Protein AF-A0A8J3LI86-F1 (afdb_monomer_lite)

Structure (mmCIF, N/CA/C/O backbone):
data_AF-A0A8J3LI86-F1
#
_entry.id   AF-A0A8J3LI86-F1
#
loop_
_atom_site.group_PDB
_atom_site.id
_atom_site.type_symbol
_atom_site.label_atom_id
_atom_site.label_alt_id
_atom_site.label_comp_id
_atom_site.label_asym_id
_atom_site.label_entity_id
_atom_site.label_seq_id
_atom_site.pdbx_PDB_ins_code
_atom_site.Cartn_x
_atom_site.Cartn_y
_atom_site.Cartn_z
_atom_site.occupancy
_atom_site.B_iso_or_equiv
_atom_site.auth_seq_id
_atom_site.auth_comp_id
_atom_site.auth_asym_id
_atom_site.auth_atom_id
_atom_site.pdbx_PDB_model_num
ATOM 1 N N . MET A 1 1 ? -1.601 -24.441 86.438 1.00 45.72 1 MET A N 1
ATOM 2 C CA . MET A 1 1 ? -2.186 -23.804 85.237 1.00 45.72 1 MET A CA 1
ATOM 3 C C . MET A 1 1 ? -1.889 -22.306 85.094 1.00 45.72 1 MET A C 1
ATOM 5 O O . MET A 1 1 ? -2.045 -21.810 83.996 1.00 45.72 1 MET A O 1
ATOM 9 N N . SER A 1 2 ? -1.428 -21.570 86.120 1.00 52.09 2 SER A N 1
ATOM 10 C CA . SER A 1 2 ? -1.241 -20.104 85.996 1.00 52.09 2 SER A CA 1
ATOM 11 C C . SER A 1 2 ? -0.047 -19.640 85.140 1.00 52.09 2 SER A C 1
ATOM 13 O O . SER A 1 2 ? 0.064 -18.452 84.875 1.00 52.09 2 SER A O 1
ATOM 15 N N . GLN A 1 3 ? 0.864 -20.533 84.738 1.00 42.28 3 GLN A N 1
ATOM 16 C CA . GLN A 1 3 ? 2.110 -20.170 84.037 1.00 42.28 3 GLN A CA 1
ATOM 17 C C . GLN A 1 3 ? 1.970 -20.084 82.505 1.00 42.28 3 GLN A C 1
ATOM 19 O O . GLN A 1 3 ? 2.924 -19.710 81.836 1.00 42.28 3 GLN A O 1
ATOM 24 N N . SER A 1 4 ? 0.807 -20.430 81.943 1.00 47.16 4 SER A N 1
ATOM 25 C CA . SER A 1 4 ? 0.575 -20.464 80.489 1.00 47.16 4 SER A CA 1
ATOM 26 C C . SER A 1 4 ? -0.259 -19.297 79.945 1.00 47.16 4 SER A C 1
ATOM 28 O O . SER A 1 4 ? -0.288 -19.109 78.736 1.00 47.16 4 SER A O 1
ATOM 30 N N . GLU A 1 5 ? -0.927 -18.507 80.796 1.00 55.59 5 GLU A N 1
ATOM 31 C CA . GLU A 1 5 ? -1.628 -17.281 80.358 1.00 55.59 5 GLU A CA 1
ATOM 32 C C . GLU A 1 5 ? -0.686 -16.063 80.255 1.00 55.59 5 GLU A C 1
ATOM 34 O O . GLU A 1 5 ? -0.998 -15.126 79.528 1.00 55.59 5 GLU A O 1
ATOM 39 N N . ASP A 1 6 ? 0.468 -16.083 80.935 1.00 49.66 6 ASP A N 1
ATOM 40 C CA . ASP A 1 6 ? 1.421 -14.958 80.958 1.00 49.66 6 ASP A CA 1
ATOM 41 C C . ASP A 1 6 ? 2.333 -14.934 79.717 1.00 49.66 6 ASP A C 1
ATOM 43 O O . ASP A 1 6 ? 2.536 -13.883 79.117 1.00 49.66 6 ASP A O 1
ATOM 47 N N . VAL A 1 7 ? 2.800 -16.104 79.255 1.00 50.22 7 VAL A N 1
ATOM 48 C CA . VAL A 1 7 ? 3.614 -16.235 78.024 1.00 50.22 7 VAL A CA 1
ATOM 49 C C . VAL A 1 7 ? 2.865 -15.681 76.803 1.00 50.22 7 VAL A C 1
ATOM 51 O O . VAL A 1 7 ? 3.435 -14.966 75.988 1.00 50.22 7 VAL A O 1
ATOM 54 N N . LEU A 1 8 ? 1.551 -15.924 76.732 1.00 54.38 8 LEU A N 1
ATOM 55 C CA . LEU A 1 8 ? 0.683 -15.422 75.662 1.00 54.38 8 LEU A CA 1
ATOM 56 C C . LEU A 1 8 ? 0.404 -13.910 75.737 1.00 54.38 8 LEU A C 1
ATOM 58 O O . LEU A 1 8 ? -0.155 -13.363 74.789 1.00 54.38 8 LEU A O 1
ATOM 62 N N . ARG A 1 9 ? 0.749 -13.221 76.834 1.00 52.78 9 ARG A N 1
ATOM 63 C CA . ARG A 1 9 ? 0.617 -11.756 76.932 1.00 52.78 9 ARG A CA 1
ATOM 64 C C . ARG A 1 9 ? 1.828 -11.012 76.383 1.00 52.78 9 ARG A C 1
ATOM 66 O O . ARG A 1 9 ? 1.638 -9.933 75.832 1.00 52.78 9 ARG A O 1
ATOM 73 N N . ASP A 1 10 ? 3.024 -11.583 76.502 1.00 45.88 10 ASP A N 1
ATOM 74 C CA . ASP A 1 10 ? 4.259 -10.975 75.990 1.00 45.88 10 ASP A CA 1
ATOM 75 C C . ASP A 1 10 ? 4.340 -11.117 74.454 1.00 45.88 10 ASP A C 1
ATOM 77 O O . ASP A 1 10 ? 4.585 -10.140 73.743 1.00 45.88 10 ASP A O 1
ATOM 81 N N . ASP A 1 11 ? 3.975 -12.292 73.917 1.00 48.47 11 ASP A N 1
ATOM 82 C CA . ASP A 1 11 ? 3.911 -12.550 72.465 1.00 48.47 11 ASP A CA 1
ATOM 83 C C . ASP A 1 11 ? 2.941 -11.611 71.714 1.00 48.47 11 ASP A C 1
ATOM 85 O O . ASP A 1 11 ? 3.163 -11.298 70.546 1.00 48.47 11 ASP A O 1
ATOM 89 N N . LEU A 1 12 ? 1.885 -11.102 72.366 1.00 53.12 12 LEU A N 1
ATOM 90 C CA . LEU A 1 12 ? 0.925 -10.170 71.747 1.00 53.12 12 LEU A CA 1
ATOM 91 C C . LEU A 1 12 ? 1.505 -8.770 71.468 1.00 53.12 12 LEU A C 1
ATOM 93 O O . LEU A 1 12 ? 0.896 -8.001 70.719 1.00 53.12 12 LEU A O 1
ATOM 97 N N . ALA A 1 13 ? 2.659 -8.424 72.047 1.00 51.59 13 ALA A N 1
ATOM 98 C CA . ALA A 1 13 ? 3.382 -7.192 71.730 1.00 51.59 13 ALA A CA 1
ATOM 99 C C . ALA A 1 13 ? 4.311 -7.346 70.509 1.00 51.59 13 ALA A C 1
ATOM 101 O O . ALA A 1 13 ? 4.639 -6.351 69.852 1.00 51.59 13 ALA A O 1
ATOM 102 N N . ALA A 1 14 ? 4.713 -8.576 70.174 1.00 55.47 14 ALA A N 1
ATOM 103 C CA . ALA A 1 14 ? 5.479 -8.866 68.971 1.00 55.47 14 ALA A CA 1
ATOM 104 C C . ALA A 1 14 ? 4.559 -8.839 67.740 1.00 55.47 14 ALA A C 1
ATOM 106 O O . ALA A 1 14 ? 3.539 -9.525 67.676 1.00 55.47 14 ALA A O 1
ATOM 107 N N . ARG A 1 15 ? 4.922 -8.059 66.715 1.00 57.47 15 ARG A N 1
ATOM 108 C CA . ARG A 1 15 ? 4.259 -8.183 65.410 1.00 57.47 15 ARG A CA 1
ATOM 109 C C . ARG A 1 15 ? 4.688 -9.511 64.774 1.00 57.47 15 ARG A C 1
ATOM 111 O O . ARG A 1 15 ? 5.892 -9.719 64.641 1.00 57.47 15 ARG A O 1
ATOM 118 N N . PRO A 1 16 ? 3.756 -10.384 64.349 1.00 62.66 16 PRO A N 1
ATOM 119 C CA . PRO A 1 16 ? 4.115 -11.585 63.609 1.00 62.66 16 PRO A CA 1
ATOM 120 C C . PRO A 1 16 ? 4.575 -11.197 62.198 1.00 62.66 16 PRO A C 1
ATOM 122 O O . PRO A 1 16 ? 3.759 -10.912 61.320 1.00 62.66 16 PRO A O 1
ATOM 125 N N . ASP A 1 17 ? 5.890 -11.167 61.986 1.00 66.06 17 ASP A N 1
ATOM 126 C CA . ASP A 1 17 ? 6.479 -10.982 60.661 1.00 66.06 17 ASP A CA 1
ATOM 127 C C . ASP A 1 17 ? 6.410 -12.300 59.873 1.00 66.06 17 ASP A C 1
ATOM 129 O O . ASP A 1 17 ? 7.060 -13.292 60.202 1.00 66.06 17 ASP A O 1
ATOM 133 N N . PHE A 1 18 ? 5.593 -12.310 58.818 1.00 78.69 18 PHE A N 1
ATOM 134 C CA . PHE A 1 18 ? 5.437 -13.448 57.912 1.00 78.69 18 PHE A CA 1
ATOM 135 C C . PHE A 1 18 ? 6.485 -13.413 56.791 1.00 78.69 18 PHE A C 1
ATOM 137 O O . PHE A 1 18 ? 6.744 -12.359 56.205 1.00 78.69 18 PHE A O 1
ATOM 144 N N . GLU A 1 19 ? 7.039 -14.575 56.438 1.00 76.12 19 GLU A N 1
ATOM 145 C CA . GLU A 1 19 ? 7.969 -14.710 55.312 1.00 76.12 19 GLU A CA 1
ATOM 146 C C . GLU A 1 19 ? 7.271 -14.399 53.973 1.00 76.12 19 GLU A C 1
ATOM 148 O O . GLU A 1 19 ? 6.234 -14.977 53.636 1.00 76.12 19 GLU A O 1
ATOM 153 N N . VAL A 1 20 ? 7.841 -13.473 53.194 1.00 79.81 20 VAL A N 1
ATOM 154 C CA . VAL A 1 20 ? 7.263 -13.015 51.922 1.00 79.81 20 VAL A CA 1
ATOM 155 C C . VAL A 1 20 ? 7.871 -13.797 50.760 1.00 79.81 20 VAL A C 1
ATOM 157 O O . VAL A 1 20 ? 9.019 -13.580 50.378 1.00 79.81 20 VAL A O 1
ATOM 160 N N . THR A 1 21 ? 7.076 -14.685 50.166 1.00 84.50 21 THR A N 1
ATOM 161 C CA . THR A 1 21 ? 7.459 -15.484 48.992 1.00 84.50 21 THR A CA 1
ATOM 162 C C . THR A 1 21 ? 6.922 -14.880 47.688 1.00 84.50 21 THR A C 1
ATOM 164 O O . THR A 1 21 ? 6.055 -14.005 47.696 1.00 84.50 21 THR A O 1
ATOM 167 N N . LEU A 1 22 ? 7.418 -15.358 46.537 1.00 70.69 22 LEU A N 1
ATOM 168 C CA . LEU A 1 22 ? 7.120 -14.803 45.202 1.00 70.69 22 LEU A CA 1
ATOM 169 C C . LEU A 1 22 ? 5.621 -14.826 44.817 1.00 70.69 22 LEU A C 1
ATOM 171 O O . LEU A 1 22 ? 5.212 -14.138 43.883 1.00 70.69 22 LEU A O 1
ATOM 175 N N . ARG A 1 23 ? 4.794 -15.619 45.512 1.00 79.50 23 ARG A N 1
ATOM 176 C CA . ARG A 1 23 ? 3.336 -15.650 45.347 1.00 79.50 23 ARG A CA 1
ATOM 177 C C . ARG A 1 23 ? 2.669 -15.998 46.679 1.00 79.50 23 ARG A C 1
ATOM 179 O O . ARG A 1 23 ? 2.696 -17.151 47.096 1.00 79.50 23 ARG A O 1
ATOM 186 N N . GLY A 1 24 ? 2.039 -15.009 47.308 1.00 84.69 24 GLY A N 1
ATOM 187 C CA . GLY A 1 24 ? 1.348 -15.145 48.594 1.00 84.69 24 GLY A CA 1
ATOM 188 C C . GLY A 1 24 ? 0.060 -14.321 48.666 1.00 84.69 24 GLY A C 1
ATOM 189 O O . GLY A 1 24 ? -0.440 -13.840 47.648 1.00 84.69 24 GLY A O 1
ATOM 190 N N . TYR A 1 25 ? -0.479 -14.170 49.876 1.00 85.69 25 TYR A N 1
ATOM 191 C CA . TYR A 1 25 ? -1.665 -13.353 50.146 1.00 85.69 25 TYR A CA 1
ATOM 192 C C . TYR A 1 25 ? -1.344 -11.849 50.137 1.00 85.69 25 TYR A C 1
ATOM 194 O O . TYR A 1 25 ? -0.226 -11.440 50.445 1.00 85.69 25 TYR A O 1
ATOM 202 N N . ASP A 1 26 ? -2.340 -11.014 49.826 1.00 87.12 26 ASP A N 1
ATOM 203 C CA . ASP A 1 26 ? -2.218 -9.557 49.933 1.00 87.12 26 ASP A CA 1
ATOM 204 C C . ASP A 1 26 ? -2.018 -9.148 51.399 1.00 87.12 26 ASP A C 1
ATOM 206 O O . ASP A 1 26 ? -2.910 -9.313 52.238 1.00 87.12 26 ASP A O 1
ATOM 210 N N . LYS A 1 27 ? -0.849 -8.566 51.690 1.00 85.19 27 LYS A N 1
ATOM 211 C CA . LYS A 1 27 ? -0.471 -8.074 53.018 1.00 85.19 27 LYS A CA 1
ATOM 212 C C . LYS A 1 27 ? -1.543 -7.174 53.640 1.00 85.19 27 LYS A C 1
ATOM 214 O O . LYS A 1 27 ? -1.797 -7.299 54.832 1.00 85.19 27 LYS A O 1
ATOM 219 N N . ARG A 1 28 ? -2.221 -6.326 52.858 1.00 85.19 28 ARG A N 1
ATOM 220 C CA . ARG A 1 28 ? -3.250 -5.408 53.381 1.00 85.19 28 ARG A CA 1
ATOM 221 C C . ARG A 1 28 ? -4.508 -6.146 53.836 1.00 85.19 28 ARG A C 1
ATOM 223 O O . ARG A 1 28 ? -5.117 -5.753 54.827 1.00 85.19 28 ARG A O 1
ATOM 230 N N . GLN A 1 29 ? -4.877 -7.221 53.142 1.00 88.31 29 GLN A N 1
ATOM 231 C CA . GLN A 1 29 ? -6.007 -8.076 53.516 1.00 88.31 29 GLN A CA 1
ATOM 232 C C . GLN A 1 29 ? -5.667 -8.911 54.757 1.00 88.31 29 GLN A C 1
ATOM 234 O O . GLN A 1 29 ? -6.491 -9.027 55.661 1.00 88.31 29 GLN A O 1
ATOM 239 N N . VAL A 1 30 ? -4.432 -9.422 54.845 1.00 88.94 30 VAL A N 1
ATOM 240 C CA . VAL A 1 30 ? -3.928 -10.139 56.030 1.00 88.94 30 VAL A CA 1
ATOM 241 C C . VAL A 1 30 ? -3.879 -9.220 57.257 1.00 88.94 30 VAL A C 1
ATOM 243 O O . VAL A 1 30 ? -4.387 -9.593 58.310 1.00 88.94 30 VAL A O 1
ATOM 246 N N . GLU A 1 31 ? -3.357 -7.996 57.128 1.00 86.19 31 GLU A N 1
ATOM 247 C CA . GLU A 1 31 ? -3.336 -6.994 58.206 1.00 86.19 31 GLU A CA 1
ATOM 248 C C . GLU A 1 31 ? -4.752 -6.637 58.692 1.00 86.19 31 GLU A C 1
ATOM 250 O O . GLU A 1 31 ? -5.000 -6.605 59.898 1.00 86.19 31 GLU A O 1
ATOM 255 N N . GLN A 1 32 ? -5.706 -6.428 57.775 1.00 88.56 32 GLN A N 1
ATOM 256 C CA . GLN A 1 32 ? -7.110 -6.167 58.121 1.00 88.56 32 GLN A CA 1
ATOM 257 C C . GLN A 1 32 ? -7.786 -7.368 58.799 1.00 88.56 32 GLN A C 1
ATOM 259 O O . GLN A 1 32 ? -8.547 -7.189 59.752 1.00 88.56 32 GLN A O 1
ATOM 264 N N . TYR A 1 33 ? -7.497 -8.591 58.346 1.00 90.25 33 TYR A N 1
ATOM 265 C CA . TYR A 1 33 ? -8.030 -9.813 58.946 1.00 90.25 33 TYR A CA 1
ATOM 266 C C . TYR A 1 33 ? -7.478 -10.040 60.360 1.00 90.25 33 TYR A C 1
ATOM 268 O O . TYR A 1 33 ? -8.252 -10.271 61.287 1.00 90.25 33 TYR A O 1
ATOM 276 N N . ILE A 1 34 ? -6.165 -9.888 60.564 1.00 90.44 34 ILE A N 1
ATOM 277 C CA . ILE A 1 34 ? -5.533 -9.994 61.889 1.00 90.44 34 ILE A CA 1
ATOM 278 C C . ILE A 1 34 ? -6.070 -8.911 62.834 1.00 90.44 34 ILE A C 1
ATOM 280 O O . ILE A 1 34 ? -6.413 -9.216 63.974 1.00 90.44 34 ILE A O 1
ATOM 284 N N . ALA A 1 35 ? -6.228 -7.666 62.369 1.00 87.25 35 ALA A N 1
ATOM 285 C CA . ALA A 1 35 ? -6.823 -6.598 63.174 1.00 87.25 35 ALA A CA 1
ATOM 286 C C . ALA A 1 35 ? -8.262 -6.929 63.620 1.00 87.25 35 ALA A C 1
ATOM 288 O O . ALA A 1 35 ? -8.617 -6.687 64.775 1.00 87.25 35 ALA A O 1
ATOM 289 N N . ARG A 1 36 ? -9.071 -7.534 62.738 1.00 94.38 36 ARG A N 1
ATOM 290 C CA . ARG A 1 36 ? -10.422 -8.016 63.067 1.00 94.38 36 ARG A CA 1
ATOM 291 C C . ARG A 1 36 ? -10.394 -9.140 64.107 1.00 94.38 36 ARG A C 1
ATOM 293 O O . ARG A 1 36 ? -11.108 -9.042 65.101 1.00 94.38 36 ARG A O 1
ATOM 300 N N . ILE A 1 37 ? -9.568 -10.168 63.911 1.00 93.31 37 ILE A N 1
ATOM 301 C CA . ILE A 1 37 ? -9.458 -11.301 64.845 1.00 93.31 37 ILE A CA 1
ATOM 302 C C . ILE A 1 37 ? -8.956 -10.840 66.222 1.00 93.31 37 ILE A C 1
ATOM 304 O O . ILE A 1 37 ? -9.500 -11.257 67.241 1.00 93.31 37 ILE A O 1
ATOM 308 N N . ASN A 1 38 ? -7.994 -9.916 66.281 1.00 87.62 38 ASN A N 1
ATOM 309 C CA . ASN A 1 38 ? -7.507 -9.367 67.548 1.00 87.62 38 ASN A CA 1
ATOM 310 C C . ASN A 1 38 ? -8.590 -8.565 68.291 1.00 87.62 38 ASN A C 1
ATOM 312 O O . ASN A 1 38 ? -8.678 -8.646 69.519 1.00 87.62 38 ASN A O 1
ATOM 316 N N . ALA A 1 39 ? -9.452 -7.834 67.575 1.00 88.19 39 ALA A N 1
ATOM 317 C CA . ALA A 1 39 ? -10.614 -7.173 68.172 1.00 88.19 39 ALA A CA 1
ATOM 318 C C . ALA A 1 39 ? -11.650 -8.189 68.698 1.00 88.19 39 ALA A C 1
ATOM 320 O O . ALA A 1 39 ? -12.170 -8.015 69.798 1.00 88.19 39 ALA A O 1
ATOM 321 N N . GLU A 1 40 ? -11.893 -9.276 67.962 1.00 93.00 40 GLU A N 1
ATOM 322 C CA . GLU A 1 40 ? -12.821 -10.352 68.341 1.00 93.00 40 GLU A CA 1
ATOM 323 C C . GLU A 1 40 ? -12.340 -11.114 69.595 1.00 93.00 40 GLU A C 1
ATOM 325 O O . GLU A 1 40 ? -13.088 -11.278 70.563 1.00 93.00 40 GLU A O 1
ATOM 330 N N . VAL A 1 41 ? -11.052 -11.471 69.652 1.00 90.56 41 VAL A N 1
ATOM 331 C CA . VAL A 1 41 ? -10.400 -12.056 70.841 1.00 90.56 41 VAL A CA 1
ATOM 332 C C . VAL A 1 41 ? -10.439 -11.093 72.038 1.00 90.56 41 VAL A C 1
ATOM 334 O O . VAL A 1 41 ? -10.653 -11.523 73.177 1.00 90.56 41 VAL A O 1
ATOM 337 N N . SER A 1 42 ? -10.301 -9.786 71.802 1.00 89.06 42 SER A N 1
ATOM 338 C CA . SER A 1 42 ? -10.442 -8.757 72.844 1.00 89.06 42 SER A CA 1
ATOM 339 C C . SER A 1 42 ? -11.881 -8.646 73.373 1.00 89.06 42 SER A C 1
ATOM 341 O O . SER A 1 42 ? -12.074 -8.482 74.578 1.00 89.06 42 SER A O 1
ATOM 343 N N . SER A 1 43 ? -12.912 -8.794 72.527 1.00 92.88 43 SER A N 1
ATOM 344 C CA . SER A 1 43 ? -14.305 -8.841 73.004 1.00 92.88 43 SER A CA 1
ATOM 345 C C . SER A 1 43 ? -14.609 -10.117 73.791 1.00 92.88 43 SER A C 1
ATOM 347 O O . SER A 1 43 ? -15.164 -10.038 74.887 1.00 92.88 43 SER A O 1
ATOM 349 N N . LEU A 1 44 ? -14.174 -11.280 73.293 1.00 92.38 44 LEU A N 1
ATOM 350 C CA . LEU A 1 44 ? -14.422 -12.580 73.925 1.00 92.38 44 LEU A CA 1
ATOM 351 C C . LEU A 1 44 ? -13.701 -12.720 75.276 1.00 92.38 44 LEU A C 1
ATOM 353 O O . LEU A 1 44 ? -14.246 -13.297 76.218 1.00 92.38 44 LEU A O 1
ATOM 357 N N . SER A 1 45 ? -12.496 -12.158 75.413 1.00 89.19 45 SER A N 1
ATOM 358 C CA . SER A 1 45 ? -11.793 -12.113 76.703 1.00 89.19 45 SER A CA 1
ATOM 359 C C . SER A 1 45 ? -12.486 -11.186 77.708 1.00 89.19 45 SER A C 1
ATOM 361 O O . SER A 1 45 ? -12.687 -11.590 78.854 1.00 89.19 45 SER A O 1
ATOM 363 N N . ALA A 1 46 ? -12.964 -10.011 77.286 1.00 90.38 46 ALA A N 1
ATOM 364 C CA . ALA A 1 46 ? -13.763 -9.134 78.143 1.00 90.38 46 ALA A CA 1
ATOM 365 C C . ALA A 1 46 ? -15.109 -9.771 78.560 1.00 90.38 46 ALA A C 1
ATOM 367 O O . ALA A 1 46 ? -15.584 -9.554 79.675 1.00 90.38 46 ALA A O 1
ATOM 368 N N . GLU A 1 47 ? -15.727 -10.589 77.705 1.00 93.12 47 GLU A N 1
ATOM 369 C CA . GLU A 1 47 ? -16.925 -11.370 78.049 1.00 93.12 47 GLU A CA 1
ATOM 370 C C . GLU A 1 47 ? -16.625 -12.503 79.038 1.00 93.12 47 GLU A C 1
ATOM 372 O O . GLU A 1 47 ? -17.343 -12.642 80.034 1.00 93.12 47 GLU A O 1
ATOM 377 N N . ARG A 1 48 ? -15.521 -13.241 78.846 1.00 93.56 48 ARG A N 1
ATOM 378 C CA . ARG A 1 48 ? -15.003 -14.223 79.816 1.00 93.56 48 ARG A CA 1
ATOM 379 C C . ARG A 1 48 ? -14.791 -13.583 81.191 1.00 93.56 48 ARG A C 1
ATOM 381 O O . ARG A 1 48 ? -15.195 -14.165 82.196 1.00 93.56 48 ARG A O 1
ATOM 388 N N . GLU A 1 49 ? -14.193 -12.394 81.258 1.00 93.94 49 GLU A N 1
ATOM 389 C CA . GLU A 1 49 ? -13.969 -11.685 82.525 1.00 93.94 49 GLU A CA 1
ATOM 390 C C . GLU A 1 49 ? -15.283 -11.271 83.210 1.00 93.94 49 GLU A C 1
ATOM 392 O O . GLU A 1 49 ? -15.435 -11.499 84.414 1.00 93.94 49 GLU A O 1
ATOM 397 N N . ARG A 1 50 ? -16.274 -10.760 82.460 1.00 94.88 50 ARG A N 1
ATOM 398 C CA . ARG A 1 50 ? -17.618 -10.452 82.998 1.00 94.88 50 ARG A CA 1
ATOM 399 C C . ARG A 1 50 ? -18.312 -11.700 83.553 1.00 94.88 50 ARG A C 1
ATOM 401 O O . ARG A 1 50 ? -18.839 -11.656 84.665 1.00 94.88 50 ARG A O 1
ATOM 408 N N . ALA A 1 51 ? -18.279 -12.814 82.819 1.00 90.75 51 ALA A N 1
ATOM 409 C CA . ALA A 1 51 ? -18.874 -14.080 83.250 1.00 90.75 51 ALA A CA 1
ATOM 410 C C . ALA A 1 51 ? -18.189 -14.639 84.514 1.00 90.75 51 ALA A C 1
ATOM 412 O O . ALA A 1 51 ? -18.859 -15.064 85.456 1.00 90.75 51 ALA A O 1
ATOM 413 N N . LEU A 1 52 ? -16.854 -14.571 84.591 1.00 94.88 52 LEU A N 1
ATOM 414 C CA . LEU A 1 52 ? -16.102 -14.951 85.793 1.00 94.88 52 LEU A CA 1
ATOM 415 C C . LEU A 1 52 ? -16.408 -14.037 86.993 1.00 94.88 52 LEU A C 1
ATOM 417 O O . LEU A 1 52 ? -16.413 -14.517 88.127 1.00 94.88 52 LEU A O 1
ATOM 421 N N . GLY A 1 53 ? -16.704 -12.754 86.763 1.00 92.31 53 GLY A N 1
ATOM 422 C CA . GLY A 1 53 ? -17.236 -11.843 87.782 1.00 92.31 53 GLY A CA 1
ATOM 423 C C . GLY A 1 53 ? -18.583 -12.318 88.336 1.00 92.31 53 GLY A C 1
ATOM 424 O O . GLY A 1 53 ? -18.713 -12.533 89.539 1.00 92.31 53 GLY A O 1
ATOM 425 N N . GLN A 1 54 ? -19.553 -12.593 87.460 1.00 93.06 54 GLN A N 1
ATOM 426 C CA . GLN A 1 54 ? -20.886 -13.083 87.847 1.00 93.06 54 GLN A CA 1
ATOM 427 C C . GLN A 1 54 ? -20.827 -14.387 88.666 1.00 93.06 54 GLN A C 1
ATOM 429 O O . GLN A 1 54 ? -21.547 -14.535 89.655 1.00 93.06 54 GLN A O 1
ATOM 434 N N . VAL A 1 55 ? -19.936 -15.320 88.310 1.00 94.12 55 VAL A N 1
ATOM 435 C CA . VAL A 1 55 ? -19.727 -16.566 89.074 1.00 94.12 55 VAL A CA 1
ATOM 436 C C . VAL A 1 55 ? -19.189 -16.289 90.486 1.00 94.12 55 VAL A C 1
ATOM 438 O O . VAL A 1 55 ? -19.614 -16.949 91.440 1.00 94.12 55 VAL A O 1
ATOM 441 N N . ARG A 1 56 ? -18.299 -15.301 90.658 1.00 94.69 56 ARG A N 1
ATOM 442 C CA . ARG A 1 56 ? -17.790 -14.891 91.982 1.00 94.69 56 ARG A CA 1
ATOM 443 C C . ARG A 1 56 ? -18.904 -14.281 92.837 1.00 94.69 56 ARG A C 1
ATOM 445 O O . ARG A 1 56 ? -19.095 -14.731 93.965 1.00 94.69 56 ARG A O 1
ATOM 452 N N . ASP A 1 57 ? -19.696 -13.367 92.277 1.00 93.88 57 ASP A N 1
ATOM 453 C CA . ASP A 1 57 ? -20.833 -12.735 92.964 1.00 93.88 57 ASP A CA 1
ATOM 454 C C . ASP A 1 57 ? -21.864 -13.760 93.459 1.00 93.88 57 ASP A C 1
ATOM 456 O O . ASP A 1 57 ? -22.329 -13.690 94.600 1.00 93.88 57 ASP A O 1
ATOM 460 N N . LEU A 1 58 ? -22.222 -14.738 92.619 1.00 92.62 58 LEU A N 1
ATOM 461 C CA . LEU A 1 58 ? -23.134 -15.822 92.998 1.00 92.62 58 LEU A CA 1
ATOM 462 C C . LEU A 1 58 ? -22.533 -16.709 94.100 1.00 92.62 58 LEU A C 1
ATOM 464 O O . LEU A 1 58 ? -23.232 -17.079 95.045 1.00 92.62 58 LEU A O 1
ATOM 468 N N . THR A 1 59 ? -21.228 -16.989 94.028 1.00 93.44 59 THR A N 1
ATOM 469 C CA . THR A 1 59 ? -20.505 -17.756 95.055 1.00 93.44 59 THR A CA 1
ATOM 470 C C . THR A 1 59 ? -20.496 -17.033 96.407 1.00 93.44 59 THR A C 1
ATOM 472 O O . THR A 1 59 ? -20.617 -17.680 97.448 1.00 93.44 59 THR A O 1
ATOM 475 N N . GLU A 1 60 ? -20.391 -15.702 96.431 1.00 94.44 60 GLU A N 1
ATOM 476 C CA . GLU A 1 60 ? -20.517 -14.931 97.674 1.00 94.44 60 GLU A CA 1
ATOM 477 C C . GLU A 1 60 ? -21.938 -14.933 98.241 1.00 94.44 60 GLU A C 1
ATOM 479 O O . GLU A 1 60 ? -22.104 -15.091 99.451 1.00 94.44 60 GLU A O 1
ATOM 484 N N . ARG A 1 61 ? -22.967 -14.797 97.395 1.00 93.75 61 ARG A N 1
ATOM 485 C CA . ARG A 1 61 ? -24.373 -14.824 97.841 1.00 93.75 61 ARG A CA 1
ATOM 486 C C . ARG A 1 61 ? -24.719 -16.150 98.521 1.00 93.75 61 ARG A C 1
ATOM 488 O O . ARG A 1 61 ? -25.283 -16.132 99.612 1.00 93.75 61 ARG A O 1
ATOM 495 N N . LEU A 1 62 ? -24.296 -17.275 97.937 1.00 93.94 62 LEU A N 1
ATOM 496 C CA . LEU A 1 62 ? -24.483 -18.610 98.520 1.00 93.94 62 LEU A CA 1
ATOM 497 C C . LEU A 1 62 ? -23.780 -18.768 99.879 1.00 93.94 62 LEU A C 1
ATOM 499 O O . LEU A 1 62 ? -24.347 -19.364 100.793 1.00 93.94 62 LEU A O 1
ATOM 503 N N . LYS A 1 63 ? -22.571 -18.209 100.044 1.00 91.12 63 LYS A N 1
ATOM 504 C CA . LYS A 1 63 ? -21.859 -18.231 101.335 1.00 91.12 63 LYS A CA 1
ATOM 505 C C . LYS A 1 63 ? -22.621 -17.477 102.425 1.00 91.12 63 LYS A C 1
ATOM 507 O O . LYS A 1 63 ? -22.756 -18.008 103.520 1.00 91.12 63 LYS A O 1
ATOM 512 N N . ARG A 1 64 ? -23.143 -16.282 102.118 1.00 92.12 64 ARG A N 1
ATOM 513 C CA . ARG A 1 64 ? -23.910 -15.456 103.073 1.00 92.12 64 ARG A CA 1
ATOM 514 C C . ARG A 1 64 ? -25.179 -16.185 103.534 1.00 92.12 64 ARG A C 1
ATOM 516 O O . ARG A 1 64 ? -25.344 -16.407 104.726 1.00 92.12 64 ARG A O 1
ATOM 523 N N . GLN A 1 65 ? -25.970 -16.707 102.590 1.00 90.69 65 GLN A N 1
ATOM 524 C CA . GLN A 1 65 ? -27.176 -17.491 102.898 1.00 90.69 65 GLN A CA 1
ATOM 525 C C . GLN A 1 65 ? -26.901 -18.728 103.773 1.00 90.69 65 GLN A C 1
ATOM 527 O O . GLN A 1 65 ? -27.753 -19.126 104.565 1.00 90.69 65 GLN A O 1
ATOM 532 N N . HIS A 1 66 ? -25.726 -19.352 103.645 1.00 87.62 66 HIS A N 1
ATOM 533 C CA . HIS A 1 66 ? -25.350 -20.483 104.495 1.00 87.62 66 HIS A CA 1
ATOM 534 C C . HIS A 1 66 ? -25.053 -20.058 105.945 1.00 87.62 66 HIS A C 1
ATOM 536 O O . HIS A 1 66 ? -25.394 -20.795 106.869 1.00 87.62 66 HIS A O 1
ATOM 542 N N . THR A 1 67 ? -24.480 -18.867 106.154 1.00 88.38 67 THR A N 1
ATOM 543 C CA . THR A 1 67 ? -24.295 -18.274 107.489 1.00 88.38 67 THR A CA 1
ATOM 544 C C . THR A 1 67 ? -25.640 -17.936 108.136 1.00 88.38 67 THR A C 1
ATOM 546 O O . THR A 1 67 ? -25.892 -18.388 109.251 1.00 88.38 67 THR A O 1
ATOM 549 N N . ASP A 1 68 ? -26.533 -17.250 107.415 1.00 83.44 68 ASP A N 1
ATOM 550 C CA . ASP A 1 68 ? -27.854 -16.831 107.919 1.00 83.44 68 ASP A CA 1
ATOM 551 C C . ASP A 1 68 ? -28.684 -18.028 108.441 1.00 83.44 68 ASP A C 1
ATOM 553 O O . ASP A 1 68 ? -29.356 -17.960 109.473 1.00 83.44 68 ASP A O 1
ATOM 557 N N . LEU A 1 69 ? -28.608 -19.172 107.747 1.00 86.88 69 LEU A N 1
ATOM 558 C CA . LEU A 1 69 ? -29.283 -20.414 108.138 1.00 86.88 69 LEU A CA 1
ATOM 559 C C . LEU A 1 69 ? -28.678 -21.080 109.388 1.00 86.88 69 LEU A C 1
ATOM 561 O O . LEU A 1 69 ? -29.388 -21.813 110.080 1.00 86.88 69 LEU A O 1
ATOM 565 N N . SER A 1 70 ? -27.401 -20.832 109.690 1.00 82.25 70 SER A N 1
ATOM 566 C CA . SER A 1 70 ? -26.732 -21.360 110.886 1.00 82.25 70 SER A CA 1
ATOM 567 C C . SER A 1 70 ? -27.231 -20.665 112.155 1.00 82.25 70 SER A C 1
ATOM 569 O O . SER A 1 70 ? -27.567 -21.332 113.133 1.00 82.25 70 SER A O 1
ATOM 571 N N . GLU A 1 71 ? -27.356 -19.336 112.133 1.00 79.00 71 GLU A N 1
ATOM 572 C CA . GLU A 1 71 ? -27.814 -18.548 113.289 1.00 79.00 71 GLU A CA 1
ATOM 573 C C . GLU A 1 71 ? -29.258 -18.911 113.688 1.00 79.00 71 GLU A C 1
ATOM 575 O O . GLU A 1 71 ? -29.578 -19.089 114.868 1.00 79.00 71 GLU A O 1
ATOM 580 N N . LEU A 1 72 ? -30.127 -19.135 112.695 1.00 76.31 72 LEU A N 1
ATOM 581 C CA . LEU A 1 72 ? -31.504 -19.597 112.902 1.00 76.31 72 LEU A CA 1
ATOM 582 C C . LEU A 1 72 ? -31.596 -21.009 113.514 1.00 76.31 72 LEU A C 1
ATOM 584 O O . LEU A 1 72 ? -32.608 -21.339 114.142 1.00 76.31 72 LEU A O 1
ATOM 588 N N . ALA A 1 73 ? -30.567 -21.847 113.354 1.00 72.81 73 ALA A N 1
ATOM 589 C CA . ALA A 1 73 ? -30.523 -23.179 113.952 1.00 72.81 73 ALA A CA 1
ATOM 590 C C . ALA A 1 73 ? -30.170 -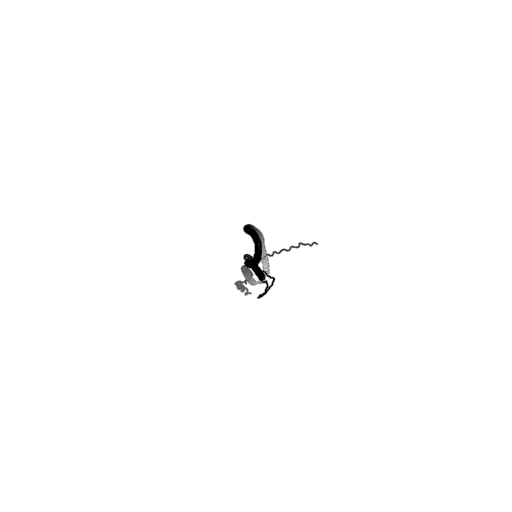23.133 115.449 1.00 72.81 73 ALA A C 1
ATOM 592 O O . ALA A 1 73 ? -30.767 -23.876 116.233 1.00 72.81 73 ALA A O 1
ATOM 593 N N . GLU A 1 74 ? -29.261 -22.245 115.866 1.00 68.38 74 GLU A N 1
ATOM 594 C CA . GLU A 1 74 ? -28.865 -22.095 117.275 1.00 68.38 74 GLU A CA 1
ATOM 595 C C . GLU A 1 74 ? -30.000 -21.530 118.141 1.00 68.38 74 GLU A C 1
ATOM 597 O O . GLU A 1 74 ? -30.285 -22.055 119.222 1.00 68.38 74 GLU A O 1
ATOM 602 N N . LEU A 1 75 ? -30.724 -20.522 117.636 1.00 65.81 75 LEU A N 1
ATOM 603 C CA . LEU A 1 75 ? -31.865 -19.912 118.334 1.00 65.81 75 LEU A CA 1
ATOM 604 C C . LEU A 1 75 ? -32.978 -20.920 118.679 1.00 65.81 75 LEU A C 1
ATOM 606 O O . LEU A 1 75 ? -33.726 -20.714 119.636 1.00 65.81 75 LEU A O 1
ATOM 610 N N . ARG A 1 76 ? -33.072 -22.035 117.943 1.00 61.03 76 ARG A N 1
ATOM 611 C CA . ARG A 1 76 ? -34.067 -23.096 118.163 1.00 61.03 76 ARG A CA 1
ATOM 612 C C . ARG A 1 76 ? -33.741 -24.053 119.316 1.00 61.03 76 ARG A C 1
ATOM 614 O O . ARG A 1 76 ? -34.623 -24.810 119.713 1.00 61.03 76 ARG A O 1
ATOM 621 N N . GLN A 1 77 ? -32.524 -24.041 119.867 1.00 63.00 77 GLN A N 1
ATOM 622 C CA . GLN A 1 77 ? -32.067 -25.051 120.841 1.00 63.00 77 GLN A CA 1
ATOM 623 C C . GLN A 1 77 ? -32.317 -24.695 122.323 1.00 63.00 77 GLN A C 1
ATOM 625 O O . GLN A 1 77 ? -31.789 -25.363 123.211 1.00 63.00 77 GLN A O 1
ATOM 630 N N . ARG A 1 78 ? -33.128 -23.669 122.629 1.00 38.31 78 ARG A N 1
ATOM 631 C CA . ARG A 1 78 ? -33.429 -23.231 124.011 1.00 38.31 78 ARG A CA 1
ATOM 632 C C . ARG A 1 78 ? -34.870 -23.547 124.459 1.00 38.31 78 ARG A C 1
ATOM 634 O O . ARG A 1 78 ? -35.739 -22.686 124.333 1.00 38.31 78 ARG A O 1
ATOM 641 N N . PRO A 1 79 ? -35.146 -24.735 125.031 1.00 44.75 79 PRO A N 1
ATOM 642 C CA . PRO A 1 79 ? -36.415 -25.019 125.698 1.00 44.75 79 PRO A CA 1
ATOM 643 C C . PRO A 1 79 ? -36.448 -24.439 127.124 1.00 44.75 79 PRO A C 1
ATOM 645 O O . PRO A 1 79 ? -35.499 -24.598 127.891 1.00 44.75 79 PRO A O 1
ATOM 648 N N . ALA A 1 80 ? -37.568 -23.822 127.508 1.00 38.44 80 ALA A N 1
ATOM 649 C CA . ALA A 1 80 ? -37.854 -23.436 128.892 1.00 38.44 80 ALA A CA 1
ATOM 650 C C . ALA A 1 80 ? -38.722 -24.504 129.583 1.00 38.44 80 ALA A C 1
ATOM 652 O O . ALA A 1 80 ? -39.627 -25.066 128.966 1.00 38.44 80 ALA A O 1
ATOM 653 N N . GLN A 1 81 ? -38.456 -24.782 130.861 1.00 37.66 81 GLN A N 1
ATOM 654 C CA . GLN A 1 81 ? -39.219 -25.738 131.672 1.00 37.66 81 GLN A CA 1
ATOM 655 C C . GLN A 1 81 ? -40.200 -25.002 132.597 1.00 37.66 81 GLN A C 1
ATOM 657 O O . GLN A 1 81 ? -39.907 -23.903 133.062 1.00 37.66 81 GLN A O 1
ATOM 662 N N . VAL A 1 82 ? -41.355 -25.616 132.871 1.00 34.00 82 VAL A N 1
ATOM 663 C CA . VAL A 1 82 ? -42.400 -25.080 133.760 1.00 34.00 82 VAL A CA 1
ATOM 664 C C . VAL A 1 82 ? -42.807 -26.163 134.758 1.00 34.00 82 VAL A C 1
ATOM 666 O O . VAL A 1 82 ? -43.119 -27.288 134.362 1.00 34.00 82 VAL A O 1
ATOM 669 N N . GLU A 1 83 ? -42.799 -25.833 136.048 1.00 31.14 83 GLU A N 1
ATOM 670 C CA . GLU A 1 83 ? -43.169 -26.759 137.123 1.00 31.14 83 GLU A CA 1
ATOM 671 C C . GLU A 1 83 ? -44.687 -27.007 137.189 1.00 31.14 83 GLU A C 1
ATOM 673 O O . GLU A 1 83 ? -45.500 -26.147 136.848 1.00 31.14 83 GLU A O 1
ATOM 678 N N . ARG A 1 84 ? -45.086 -28.189 137.678 1.00 32.53 84 ARG A N 1
ATOM 679 C CA . ARG A 1 84 ? -46.486 -28.531 137.977 1.00 32.53 84 ARG A CA 1
ATOM 680 C C . ARG A 1 84 ? -46.680 -28.687 139.484 1.00 32.53 84 ARG A C 1
ATOM 682 O O . ARG A 1 84 ? -46.033 -29.525 140.106 1.00 32.53 84 ARG A O 1
ATOM 689 N N . ALA A 1 85 ? -47.590 -27.898 140.052 1.00 32.19 85 ALA A N 1
ATOM 690 C CA . ALA A 1 85 ? -47.945 -27.950 141.469 1.00 32.19 85 ALA A CA 1
ATOM 691 C C . ALA A 1 85 ? -48.837 -29.161 141.823 1.00 32.19 85 ALA A C 1
ATOM 693 O O . ALA A 1 85 ? -49.396 -29.829 140.953 1.00 32.19 85 ALA A O 1
ATOM 694 N N . SER A 1 86 ? -48.950 -29.451 143.123 1.00 39.03 86 SER A N 1
ATOM 695 C CA . SER A 1 86 ? -49.557 -30.683 143.650 1.00 39.03 86 SER A CA 1
ATOM 696 C C . SER A 1 86 ? -51.093 -30.690 143.648 1.00 39.03 86 SER A C 1
ATOM 698 O O . SER A 1 86 ? -51.752 -29.673 143.861 1.00 39.03 86 SER A O 1
ATOM 700 N N . PHE A 1 87 ? -51.667 -31.881 143.469 1.00 43.38 87 PHE A N 1
ATOM 701 C CA . PHE A 1 87 ? -53.082 -32.113 143.187 1.00 43.38 87 PHE A CA 1
ATOM 702 C C . PHE A 1 87 ? -53.765 -32.948 144.286 1.00 43.38 87 PHE A C 1
ATOM 704 O O . PHE A 1 87 ? -53.787 -34.176 144.208 1.00 43.38 87 PHE A O 1
ATOM 711 N N . ARG A 1 88 ? -54.338 -32.311 145.324 1.00 48.38 88 ARG A N 1
ATOM 712 C CA . ARG A 1 88 ? -55.002 -33.049 146.432 1.00 48.38 88 ARG A CA 1
ATOM 713 C C . ARG A 1 88 ? -56.371 -32.534 146.901 1.00 48.38 88 ARG A C 1
ATOM 715 O O . ARG A 1 88 ? -56.967 -33.134 147.791 1.00 48.38 88 ARG A O 1
ATOM 722 N N . HIS A 1 89 ? -56.908 -31.491 146.269 1.00 49.75 89 HIS A N 1
ATOM 723 C CA . HIS A 1 89 ? -58.290 -31.015 146.472 1.00 49.75 89 HIS A CA 1
ATOM 724 C C . HIS A 1 89 ? -59.096 -30.981 145.154 1.00 49.75 89 HIS A C 1
ATOM 726 O O . HIS A 1 89 ? -60.068 -30.242 145.023 1.00 49.75 89 HIS A O 1
ATOM 732 N N . LEU A 1 90 ? -58.697 -31.816 144.184 1.00 52.88 90 LEU A N 1
ATOM 733 C CA . LEU A 1 90 ? -59.285 -31.963 142.842 1.00 52.88 90 LEU A CA 1
ATOM 734 C C . LEU A 1 90 ? -60.658 -32.682 142.826 1.00 52.88 90 LEU A C 1
ATOM 736 O O . LEU A 1 90 ? -60.872 -33.593 142.036 1.00 52.88 90 LEU A O 1
ATOM 740 N N . GLY A 1 91 ? -61.561 -32.328 143.741 1.00 60.16 91 GLY A N 1
ATOM 741 C CA . GLY A 1 91 ? -62.941 -32.829 143.769 1.00 60.16 91 GLY A CA 1
ATOM 742 C C . GLY A 1 91 ? -63.907 -31.803 143.158 1.00 60.16 91 GLY A C 1
ATOM 743 O O . GLY A 1 91 ? -63.713 -31.431 142.006 1.00 60.16 91 GLY A O 1
ATOM 744 N N . PRO A 1 92 ? -64.856 -31.233 143.930 1.00 64.69 92 PRO A N 1
ATOM 745 C CA . PRO A 1 92 ? -65.841 -30.270 143.410 1.00 64.69 92 PRO A CA 1
ATOM 746 C C . PRO A 1 92 ? -65.235 -29.028 142.740 1.00 64.69 92 PRO A C 1
ATOM 748 O O . PRO A 1 92 ? -65.842 -28.422 141.861 1.00 64.69 92 PRO A O 1
ATOM 751 N N . MET A 1 93 ? -64.022 -28.636 143.148 1.00 56.47 93 MET A N 1
ATOM 752 C CA . MET A 1 93 ? -63.300 -27.530 142.519 1.00 56.47 93 MET A CA 1
ATOM 753 C C . MET A 1 93 ? -62.770 -27.902 141.128 1.00 56.47 93 MET A C 1
ATOM 755 O O . MET A 1 93 ? -62.639 -27.020 140.291 1.00 56.47 93 MET A O 1
ATOM 759 N N . VAL A 1 94 ? -62.501 -29.186 140.855 1.00 68.38 94 VAL A N 1
ATOM 760 C CA . VAL A 1 94 ? -62.244 -29.663 139.491 1.00 68.38 94 VAL A CA 1
ATOM 761 C C . VAL A 1 94 ? -63.516 -29.697 138.677 1.00 68.38 94 VAL A C 1
ATOM 763 O O . VAL A 1 94 ? -63.456 -29.253 137.546 1.00 68.38 94 VAL A O 1
ATOM 766 N N . ASP A 1 95 ? -64.656 -30.106 139.229 1.00 67.44 95 ASP A N 1
ATOM 767 C CA . ASP A 1 95 ? -65.915 -30.073 138.474 1.00 67.44 95 ASP A CA 1
ATOM 768 C C . ASP A 1 95 ? -66.270 -28.631 138.053 1.00 67.44 95 ASP A C 1
ATOM 770 O O . ASP A 1 95 ? -66.600 -28.389 136.895 1.00 67.44 95 ASP A O 1
ATOM 774 N N . GLN A 1 96 ? -66.069 -27.639 138.933 1.00 73.06 96 GLN A N 1
ATOM 775 C CA . GLN A 1 96 ? -66.204 -26.218 138.571 1.00 73.06 96 GLN A CA 1
ATOM 776 C C . GLN A 1 96 ? -65.100 -25.697 137.638 1.00 73.06 96 GLN A C 1
ATOM 778 O O . GLN A 1 96 ? -65.389 -24.882 136.765 1.00 73.06 96 GLN A O 1
ATOM 783 N N . ILE A 1 97 ? -63.843 -26.132 137.792 1.00 76.69 97 ILE A N 1
ATOM 784 C CA . ILE A 1 97 ? -62.767 -25.771 136.853 1.00 76.69 97 ILE A CA 1
ATOM 785 C C . ILE A 1 97 ? -63.017 -26.407 135.482 1.00 76.69 97 ILE A C 1
ATOM 787 O O . ILE A 1 97 ? -62.706 -25.770 134.487 1.00 76.69 97 ILE A O 1
ATOM 791 N N . LEU A 1 98 ? -63.607 -27.602 135.409 1.00 78.75 98 LEU A N 1
ATOM 792 C CA . LEU A 1 98 ? -64.003 -28.268 134.172 1.00 78.75 98 LEU A CA 1
ATOM 793 C C . LEU A 1 98 ? -65.198 -27.564 133.536 1.00 78.75 98 LEU A C 1
ATOM 795 O O . LEU A 1 98 ? -65.101 -27.235 132.368 1.00 78.75 98 LEU A O 1
ATOM 799 N N . GLU A 1 99 ? -66.260 -27.235 134.275 1.00 80.81 99 GLU A N 1
ATOM 800 C CA . GLU A 1 99 ? -67.405 -26.490 133.724 1.00 80.81 99 GLU A CA 1
ATOM 801 C C . GLU A 1 99 ? -66.992 -25.083 133.239 1.00 80.81 99 GLU A C 1
ATOM 803 O O . GLU A 1 99 ? -67.439 -24.607 132.192 1.00 80.81 99 GLU A O 1
ATOM 808 N N . LEU A 1 100 ? -66.090 -24.411 133.969 1.00 84.38 100 LEU A N 1
ATOM 809 C CA . LEU A 1 100 ? -65.523 -23.128 133.554 1.00 84.38 100 LEU A CA 1
ATOM 810 C C . LEU A 1 100 ? -64.570 -23.288 132.360 1.00 84.38 100 LEU A C 1
ATOM 812 O O . LEU A 1 100 ? -64.620 -22.469 131.447 1.00 84.38 100 LEU A O 1
ATOM 816 N N . ALA A 1 101 ? -63.728 -24.325 132.340 1.00 83.75 101 ALA A N 1
ATOM 817 C CA . ALA A 1 101 ? -62.818 -24.617 131.234 1.00 83.75 101 ALA A CA 1
ATOM 818 C C . ALA A 1 101 ? -63.553 -25.122 129.988 1.00 83.75 101 ALA A C 1
ATOM 820 O O . ALA A 1 101 ? -63.076 -24.881 128.889 1.00 83.75 101 ALA A O 1
ATOM 821 N N . GLU A 1 102 ? -64.710 -25.764 130.130 1.00 84.06 102 GLU A N 1
ATOM 822 C CA . GLU A 1 102 ? -65.587 -26.190 129.040 1.00 84.06 102 GLU A CA 1
ATOM 823 C C . GLU A 1 102 ? -66.266 -24.967 128.423 1.00 84.06 102 GLU A C 1
ATOM 825 O O . GLU A 1 102 ? -66.143 -24.753 127.222 1.00 84.06 102 GLU A O 1
ATOM 830 N N . LYS A 1 103 ? -66.820 -24.059 129.239 1.00 85.75 103 LYS A N 1
ATOM 831 C CA . LYS A 1 103 ? -67.326 -22.753 128.770 1.00 85.75 103 LYS A CA 1
ATOM 832 C C . LYS A 1 103 ? -66.230 -21.869 128.168 1.00 85.75 103 LYS A C 1
ATOM 834 O O . LYS A 1 103 ? -66.470 -21.170 127.187 1.00 85.75 103 LYS A O 1
ATOM 839 N N . GLN A 1 104 ? -65.014 -21.898 128.716 1.00 88.19 104 GLN A N 1
ATOM 840 C CA . GLN A 1 104 ? -63.862 -21.205 128.131 1.00 88.19 104 GLN A CA 1
ATOM 841 C C . GLN A 1 104 ? -63.381 -21.885 126.846 1.00 88.19 104 GLN A C 1
ATOM 843 O O . GLN A 1 104 ? -63.033 -21.181 125.907 1.00 88.19 104 GLN A O 1
ATOM 848 N N . ALA A 1 105 ? -63.399 -23.215 126.748 1.00 85.75 105 ALA A N 1
ATOM 849 C CA . ALA A 1 105 ? -63.062 -23.947 125.530 1.00 85.75 105 ALA A CA 1
ATOM 850 C C . ALA A 1 105 ? -64.117 -23.736 124.437 1.00 85.75 105 ALA A C 1
ATOM 852 O O . ALA A 1 105 ? -63.752 -23.562 123.280 1.00 85.75 105 ALA A O 1
ATOM 853 N N . GLU A 1 106 ? -65.401 -23.671 124.781 1.00 88.06 106 GLU A N 1
ATOM 854 C CA . GLU A 1 106 ? -66.500 -23.339 123.870 1.00 88.06 106 GLU A CA 1
ATOM 855 C C . GLU A 1 106 ? -66.391 -21.881 123.388 1.00 88.06 106 GLU A C 1
ATOM 857 O O . GLU A 1 106 ? -66.475 -21.614 122.189 1.00 88.06 106 GLU A O 1
ATOM 862 N N . ALA A 1 107 ? -66.066 -20.938 124.280 1.00 88.25 107 ALA A N 1
ATOM 863 C CA . ALA A 1 107 ? -65.779 -19.552 123.907 1.00 88.25 107 ALA A CA 1
ATOM 864 C C . ALA A 1 107 ? -64.515 -19.421 123.031 1.00 88.25 107 ALA A C 1
ATOM 866 O O . ALA A 1 107 ? -64.535 -18.706 122.028 1.00 88.25 107 ALA A O 1
ATOM 867 N N . ILE A 1 108 ? -63.426 -20.126 123.363 1.00 87.00 108 ILE A N 1
ATOM 868 C CA . ILE A 1 108 ? -62.175 -20.136 122.589 1.00 87.00 108 ILE A CA 1
ATOM 869 C C . ILE A 1 108 ? -62.402 -20.773 121.220 1.00 87.00 108 ILE A C 1
ATOM 871 O O . ILE A 1 108 ? -62.008 -20.183 120.219 1.00 87.00 108 ILE A O 1
ATOM 875 N N . THR A 1 109 ? -63.047 -21.938 121.140 1.00 92.00 109 THR A N 1
ATOM 876 C CA . THR A 1 109 ? -63.327 -22.613 119.862 1.00 92.00 109 THR A CA 1
ATOM 877 C C . THR A 1 109 ? -64.290 -21.807 119.001 1.00 92.00 109 THR A C 1
ATOM 879 O O . THR A 1 109 ? -64.032 -21.678 117.810 1.00 92.00 109 THR A O 1
ATOM 882 N N . THR A 1 110 ? -65.312 -21.166 119.579 1.00 91.12 110 THR A N 1
ATOM 883 C CA . THR A 1 110 ? -66.205 -20.248 118.849 1.00 91.12 110 THR A CA 1
ATOM 884 C C . THR A 1 110 ? -65.449 -19.026 118.321 1.00 91.12 110 THR A C 1
ATOM 886 O O . THR A 1 110 ? -65.544 -18.710 117.136 1.00 91.12 110 THR A O 1
ATOM 889 N N . THR A 1 111 ? -64.640 -18.368 119.158 1.00 91.06 111 THR A N 1
ATOM 890 C CA . THR A 1 111 ? -63.857 -17.183 118.757 1.00 91.06 111 THR A CA 1
ATOM 891 C C . THR A 1 111 ? -62.800 -17.544 117.711 1.00 91.06 111 THR A C 1
ATOM 893 O O . THR A 1 111 ? -62.647 -16.846 116.712 1.00 91.06 111 THR A O 1
ATOM 896 N N . THR A 1 112 ? -62.117 -18.678 117.880 1.00 92.00 112 THR A N 1
ATOM 897 C CA . THR A 1 112 ? -61.120 -19.182 116.924 1.00 92.00 112 THR A CA 1
ATOM 898 C C . THR A 1 112 ? -61.789 -19.639 115.627 1.00 92.00 112 THR A C 1
ATOM 900 O O . THR A 1 112 ? -61.233 -19.425 114.559 1.00 92.00 112 THR A O 1
ATOM 903 N N . ALA A 1 113 ? -62.999 -20.208 115.667 1.00 91.69 113 ALA A N 1
ATOM 904 C CA . ALA A 1 113 ? -63.770 -20.529 114.466 1.00 91.69 113 ALA A CA 1
ATOM 905 C C . ALA A 1 113 ? -64.185 -19.264 113.700 1.00 91.69 113 ALA A C 1
ATOM 907 O O . ALA A 1 113 ? -64.064 -19.238 112.478 1.00 91.69 113 ALA A O 1
ATOM 908 N N . GLN A 1 114 ? -64.592 -18.200 114.400 1.00 91.88 114 GLN A N 1
ATOM 909 C CA . GLN A 1 114 ? -64.878 -16.892 113.797 1.00 91.88 114 GLN A CA 1
ATOM 910 C C . GLN A 1 114 ? -63.617 -16.248 113.196 1.00 91.88 114 GLN A C 1
ATOM 912 O O . GLN A 1 114 ? -63.662 -15.767 112.069 1.00 91.88 114 GLN A O 1
ATOM 917 N N . GLN A 1 115 ? -62.475 -16.301 113.890 1.00 92.62 115 GLN A N 1
ATOM 918 C CA . GLN A 1 115 ? -61.184 -15.822 113.373 1.00 92.62 115 GLN A CA 1
ATOM 919 C C . GLN A 1 115 ? -60.698 -16.648 112.171 1.00 92.62 115 GLN A C 1
ATOM 921 O O . GLN A 1 115 ? -60.229 -16.086 111.187 1.00 92.62 115 GLN A O 1
ATOM 926 N N . MET A 1 116 ? -60.858 -17.975 112.202 1.00 92.56 116 MET A N 1
ATOM 927 C CA . MET A 1 116 ? -60.555 -18.850 111.064 1.00 92.56 116 MET A CA 1
ATOM 928 C C . MET A 1 116 ? -61.505 -18.636 109.883 1.00 92.56 116 MET A C 1
ATOM 930 O O . MET A 1 116 ? -61.083 -18.860 108.754 1.00 92.56 116 MET A O 1
ATOM 934 N N . ALA A 1 117 ? -62.760 -18.241 110.112 1.00 92.88 117 ALA A N 1
ATOM 935 C CA . ALA A 1 117 ? -63.669 -17.830 109.044 1.00 92.88 117 ALA A CA 1
ATOM 936 C C . ALA A 1 117 ? -63.205 -16.496 108.441 1.00 92.88 117 ALA A C 1
ATOM 938 O O . ALA A 1 117 ? -62.892 -16.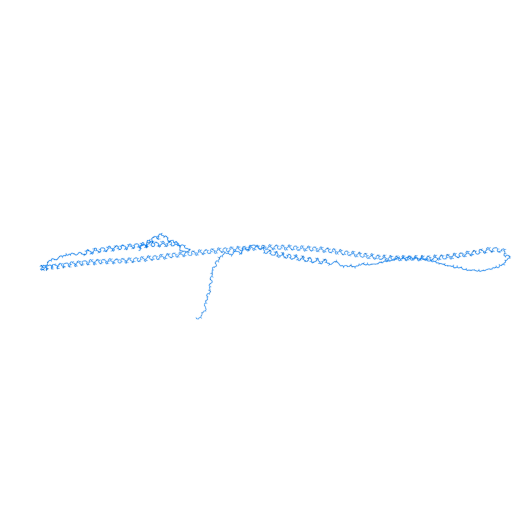456 107.260 1.00 92.88 117 ALA A O 1
ATOM 939 N N . HIS A 1 118 ? -63.001 -15.465 109.267 1.00 93.81 118 HIS A N 1
ATOM 940 C CA . HIS A 1 118 ? -62.515 -14.152 108.829 1.00 93.81 118 HIS A CA 1
ATOM 941 C C . HIS A 1 118 ? -61.213 -14.247 108.016 1.00 93.81 118 HIS A C 1
ATOM 943 O O . HIS A 1 118 ? -61.131 -13.713 106.916 1.00 93.81 118 HIS A O 1
ATOM 949 N N . HIS A 1 119 ? -60.215 -14.994 108.499 1.00 93.12 119 HIS A N 1
ATOM 950 C CA . HIS A 1 119 ? -58.954 -15.180 107.776 1.00 93.12 119 HIS A CA 1
ATOM 951 C C . HIS A 1 119 ? -59.082 -16.042 106.510 1.00 93.12 119 HIS A C 1
ATOM 953 O O . HIS A 1 119 ? -58.250 -15.909 105.612 1.00 93.12 119 HIS A O 1
ATOM 959 N N . LYS A 1 120 ? -60.104 -16.904 106.396 1.00 95.19 120 LYS A N 1
ATOM 960 C CA . LYS A 1 120 ? -60.438 -17.567 105.125 1.00 95.19 120 LYS A CA 1
ATOM 961 C C . LYS A 1 120 ? -61.087 -16.585 104.164 1.00 95.19 120 LYS A C 1
ATOM 963 O O . LYS A 1 120 ? -60.609 -16.489 103.045 1.00 95.19 120 LYS A O 1
ATOM 968 N N . ASP A 1 121 ? -62.076 -15.814 104.605 1.00 94.81 121 ASP A N 1
ATOM 969 C CA . ASP A 1 121 ? -62.754 -14.807 103.783 1.00 94.81 121 ASP A CA 1
ATOM 970 C C . ASP A 1 121 ? -61.749 -13.759 103.254 1.00 94.81 121 ASP A C 1
ATOM 972 O O . ASP A 1 121 ? -61.758 -13.412 102.072 1.00 94.81 121 ASP A O 1
ATOM 976 N N . GLU A 1 122 ? -60.809 -13.313 104.098 1.00 95.06 122 GLU A N 1
ATOM 977 C CA . GLU A 1 122 ? -59.684 -12.451 103.711 1.00 95.06 122 GLU A CA 1
ATOM 978 C C . GLU A 1 122 ? -58.750 -13.125 102.696 1.00 95.06 122 GLU A C 1
ATOM 980 O O . GLU A 1 122 ? -58.408 -12.518 101.679 1.00 95.06 122 GLU A O 1
ATOM 985 N N . ALA A 1 123 ? -58.337 -14.374 102.937 1.00 94.31 123 ALA A N 1
ATOM 986 C CA . ALA A 1 123 ? -57.443 -15.100 102.038 1.00 94.31 123 ALA A CA 1
ATOM 987 C C . ALA A 1 123 ? -58.107 -15.426 100.690 1.00 94.31 123 ALA A C 1
ATOM 989 O O . ALA A 1 123 ? -57.473 -15.285 99.647 1.00 94.31 123 ALA A O 1
ATOM 990 N N . GLU A 1 124 ? -59.382 -15.814 100.686 1.00 95.44 124 GLU A N 1
ATOM 991 C CA . GLU A 1 124 ? -60.178 -16.063 99.484 1.00 95.44 124 GLU A CA 1
ATOM 992 C C . GLU A 1 124 ? -60.389 -14.773 98.690 1.00 95.44 124 GLU A C 1
ATOM 994 O O . GLU A 1 124 ? -60.218 -14.786 97.469 1.00 95.44 124 GLU A O 1
ATOM 999 N N . LYS A 1 125 ? -60.632 -13.638 99.360 1.00 96.44 125 LYS A N 1
ATOM 1000 C CA . LYS A 1 125 ? -60.672 -12.323 98.710 1.00 96.44 125 LYS A CA 1
ATOM 1001 C C . LYS A 1 125 ? -59.322 -11.948 98.090 1.00 96.44 125 LYS A C 1
ATOM 1003 O O . LYS A 1 125 ? -59.282 -11.559 96.926 1.00 96.44 125 LYS A O 1
ATOM 1008 N N . ILE A 1 126 ? -58.214 -12.097 98.820 1.00 96.44 126 ILE A N 1
ATOM 1009 C CA . ILE A 1 126 ? -56.865 -11.809 98.301 1.00 96.44 126 ILE A CA 1
ATOM 1010 C C . ILE A 1 126 ? -56.531 -12.726 97.114 1.00 96.44 126 ILE A C 1
ATOM 1012 O O . ILE A 1 126 ? -55.971 -12.262 96.122 1.00 96.44 126 ILE A O 1
ATOM 1016 N N . LEU A 1 127 ? -56.915 -14.006 97.165 1.00 96.44 127 LEU A N 1
ATOM 1017 C CA . LEU A 1 127 ? -56.759 -14.950 96.055 1.00 96.44 127 LEU A CA 1
ATOM 1018 C C . LEU A 1 127 ? -57.646 -14.598 94.852 1.00 96.44 127 LEU A C 1
ATOM 1020 O O . LEU A 1 127 ? -57.206 -14.778 93.718 1.00 96.44 127 LEU A O 1
ATOM 1024 N N . ALA A 1 128 ? -58.861 -14.090 95.069 1.00 95.94 128 ALA A N 1
ATOM 1025 C CA . ALA A 1 128 ? -59.732 -13.603 94.002 1.00 95.94 128 ALA A CA 1
ATOM 1026 C C . ALA A 1 128 ? -59.136 -12.360 93.324 1.00 95.94 128 ALA A C 1
ATOM 1028 O O . ALA A 1 128 ? -58.940 -12.375 92.111 1.00 95.94 128 ALA A O 1
ATOM 1029 N N . GLU A 1 129 ? -58.739 -11.342 94.095 1.00 96.25 129 GLU A N 1
ATOM 1030 C CA . GLU A 1 129 ? -58.084 -10.141 93.560 1.00 96.25 129 GLU A CA 1
ATOM 1031 C C . GLU A 1 129 ? -56.752 -10.468 92.853 1.00 96.25 129 GLU A C 1
ATOM 1033 O O . GLU A 1 129 ? -56.409 -9.854 91.844 1.00 96.25 129 GLU A O 1
ATOM 1038 N N . ALA A 1 130 ? -55.976 -11.433 93.361 1.00 95.56 130 ALA A N 1
ATOM 1039 C CA . ALA A 1 130 ? -54.725 -11.866 92.736 1.00 95.56 130 ALA A CA 1
ATOM 1040 C C . ALA A 1 130 ? -54.954 -12.618 91.414 1.00 95.56 130 ALA A C 1
ATOM 1042 O O . ALA A 1 130 ? -54.169 -12.449 90.482 1.00 95.56 130 ALA A O 1
ATOM 1043 N N . ARG A 1 131 ? -56.027 -13.416 91.312 1.00 96.44 131 ARG A N 1
ATOM 1044 C CA . ARG A 1 131 ? -56.446 -14.057 90.053 1.00 96.44 131 ARG A CA 1
ATOM 1045 C C . ARG A 1 131 ? -56.923 -13.021 89.043 1.00 96.44 131 ARG A C 1
ATOM 1047 O O . ARG A 1 131 ? -56.424 -13.019 87.928 1.00 96.44 131 ARG A O 1
ATOM 1054 N N . GLU A 1 132 ? -57.792 -12.099 89.455 1.00 96.69 132 GLU A N 1
ATOM 1055 C CA . GLU A 1 132 ? -58.301 -11.035 88.585 1.00 96.69 132 GLU A CA 1
ATOM 1056 C C . GLU A 1 132 ? -57.154 -10.196 88.000 1.00 96.69 132 GLU A C 1
ATOM 1058 O O . GLU A 1 132 ? -57.080 -10.021 86.787 1.00 96.69 132 GLU A O 1
ATOM 1063 N N . ARG A 1 133 ? -56.190 -9.775 88.833 1.00 96.19 133 ARG A N 1
ATOM 1064 C CA . ARG A 1 133 ? -54.978 -9.068 88.378 1.00 96.19 133 ARG A CA 1
ATOM 1065 C C . ARG A 1 133 ? -54.107 -9.920 87.449 1.00 96.19 133 ARG A C 1
ATOM 1067 O O . ARG A 1 133 ? -53.541 -9.388 86.499 1.00 96.19 133 ARG A O 1
ATOM 1074 N N . ALA A 1 134 ? -53.977 -11.223 87.702 1.00 96.25 134 ALA A N 1
ATOM 1075 C CA . ALA A 1 134 ? -53.200 -12.118 86.842 1.00 96.25 134 ALA A CA 1
ATOM 1076 C C . ALA A 1 134 ? -53.859 -12.327 85.468 1.00 96.25 134 ALA A C 1
ATOM 1078 O O . ALA A 1 134 ? -53.155 -12.381 84.462 1.00 96.25 134 ALA A O 1
ATOM 1079 N N . ASP A 1 135 ? -55.189 -12.410 85.412 1.00 96.62 135 ASP A N 1
ATOM 1080 C CA . ASP A 1 135 ? -55.943 -12.565 84.166 1.00 96.62 135 ASP A CA 1
ATOM 1081 C C . ASP A 1 135 ? -56.046 -11.238 83.389 1.00 96.62 135 ASP A C 1
ATOM 1083 O O . ASP A 1 135 ? -55.893 -11.235 82.168 1.00 96.62 135 ASP A O 1
ATOM 1087 N N . GLN A 1 136 ? -56.155 -10.096 84.081 1.00 96.69 136 GLN A N 1
ATOM 1088 C CA . GLN A 1 136 ? -55.956 -8.766 83.488 1.00 96.69 136 GLN A CA 1
ATOM 1089 C C . GLN A 1 136 ? -54.574 -8.674 82.820 1.00 96.69 136 GLN A C 1
ATOM 1091 O O . GLN A 1 136 ? -54.499 -8.473 81.609 1.00 96.69 136 GLN A O 1
ATOM 1096 N N . LEU A 1 137 ? -53.490 -8.936 83.562 1.00 96.69 137 LEU A N 1
ATOM 1097 C CA . LEU A 1 137 ? -52.119 -8.898 83.034 1.00 96.69 137 LEU A CA 1
ATOM 1098 C C . LEU A 1 137 ? -51.889 -9.880 81.871 1.00 96.69 137 LEU A C 1
ATOM 1100 O O . LEU A 1 137 ? -51.139 -9.555 80.952 1.00 96.69 137 LEU A O 1
ATOM 1104 N N . ARG A 1 138 ? -52.543 -11.053 81.868 1.00 96.81 138 ARG A N 1
ATOM 1105 C CA . ARG A 1 138 ? -52.543 -11.970 80.713 1.00 96.81 138 ARG A CA 1
ATOM 1106 C C . ARG A 1 138 ? -53.143 -11.298 79.487 1.00 96.81 138 ARG A C 1
ATOM 1108 O O . ARG A 1 138 ? -52.420 -11.131 78.509 1.00 96.81 138 ARG A O 1
ATOM 1115 N N . THR A 1 139 ? -54.391 -10.837 79.564 1.00 97.19 139 THR A N 1
ATOM 1116 C CA . THR A 1 139 ? -55.073 -10.206 78.417 1.00 97.19 139 THR A CA 1
ATOM 1117 C C . THR A 1 139 ? -54.372 -8.933 77.930 1.00 97.19 139 THR A C 1
ATOM 1119 O O . THR A 1 139 ? -54.303 -8.690 76.726 1.00 97.19 139 THR A O 1
ATOM 1122 N N . GLU A 1 140 ? -53.770 -8.148 78.830 1.00 97.06 140 GLU A N 1
ATOM 1123 C CA . GLU A 1 140 ? -52.927 -7.004 78.466 1.00 97.06 140 GLU A CA 1
ATOM 1124 C C . GLU A 1 140 ? -51.648 -7.439 77.738 1.00 97.06 140 GLU A C 1
ATOM 1126 O O . GLU A 1 140 ? -51.278 -6.817 76.739 1.00 97.06 140 GLU A O 1
ATOM 1131 N N . SER A 1 141 ? -50.991 -8.514 78.192 1.00 95.56 141 SER A N 1
ATOM 1132 C CA . SER A 1 141 ? -49.788 -9.059 77.550 1.00 95.56 141 SER A CA 1
ATOM 1133 C C . SER A 1 141 ? -50.080 -9.701 76.190 1.00 95.56 141 SER A C 1
ATOM 1135 O O . SER A 1 141 ? -49.334 -9.475 75.242 1.00 95.56 141 SER A O 1
ATOM 1137 N N . GLU A 1 142 ? -51.199 -10.414 76.054 1.00 97.12 142 GLU A N 1
ATOM 1138 C CA . GLU A 1 142 ? -51.673 -11.008 74.801 1.00 97.12 142 GLU A CA 1
ATOM 1139 C C . GLU A 1 142 ? -51.996 -9.901 73.788 1.00 97.12 142 GLU A C 1
ATOM 1141 O O . GLU A 1 142 ? -51.442 -9.884 72.689 1.00 97.12 142 GLU A O 1
ATOM 1146 N N . ALA A 1 143 ? -52.761 -8.882 74.192 1.00 96.75 143 ALA A N 1
ATOM 1147 C CA . ALA A 1 143 ? -53.042 -7.720 73.352 1.00 96.75 143 ALA A CA 1
ATOM 1148 C C . ALA A 1 143 ? -51.794 -6.859 73.055 1.00 96.75 143 ALA A C 1
ATOM 1150 O O . ALA A 1 143 ? -51.773 -6.118 72.072 1.00 96.75 143 ALA A O 1
ATOM 1151 N N . ALA A 1 144 ? -50.746 -6.903 73.885 1.00 96.19 144 ALA A N 1
ATOM 1152 C CA . ALA A 1 144 ? -49.461 -6.271 73.582 1.00 96.19 144 ALA A CA 1
ATOM 1153 C C . ALA A 1 144 ? -48.655 -7.079 72.550 1.00 96.19 144 ALA A C 1
ATOM 1155 O O . ALA A 1 144 ? -48.091 -6.486 71.628 1.00 96.19 144 ALA A O 1
ATOM 1156 N N . LEU A 1 145 ? -48.650 -8.412 72.659 1.00 96.88 145 LEU A N 1
ATOM 1157 C CA . LEU A 1 145 ? -48.017 -9.320 71.699 1.00 96.88 145 LEU A CA 1
ATOM 1158 C C . LEU A 1 145 ? -48.690 -9.246 70.323 1.00 96.88 145 LEU A C 1
ATOM 1160 O O . LEU A 1 145 ? -47.991 -9.075 69.329 1.00 96.88 145 LEU A O 1
ATOM 1164 N N . GLU A 1 146 ? -50.025 -9.263 70.250 1.00 96.94 146 GLU A N 1
ATOM 1165 C CA . GLU A 1 146 ? -50.754 -9.111 68.981 1.00 96.94 146 GLU A CA 1
ATOM 1166 C C . GLU A 1 146 ? -50.415 -7.793 68.268 1.00 96.94 146 GLU A C 1
ATOM 1168 O O . GLU A 1 146 ? -50.185 -7.783 67.058 1.00 96.94 146 GLU A O 1
ATOM 1173 N N . ARG A 1 147 ? -50.331 -6.677 69.007 1.00 96.75 147 ARG A N 1
ATOM 1174 C CA . ARG A 1 147 ? -49.928 -5.370 68.452 1.00 96.75 147 ARG A CA 1
ATOM 1175 C C . ARG A 1 147 ? -48.473 -5.376 67.980 1.00 96.75 147 ARG A C 1
ATOM 1177 O O . ARG A 1 147 ? -48.185 -4.837 66.914 1.00 96.75 147 ARG A O 1
ATOM 1184 N N . ALA A 1 148 ? -47.568 -5.992 68.744 1.00 96.56 148 ALA A N 1
ATOM 1185 C CA . ALA A 1 148 ? -46.162 -6.121 68.368 1.00 96.56 148 ALA A CA 1
ATOM 1186 C C . ALA A 1 148 ? -45.990 -6.983 67.105 1.00 96.56 148 ALA A C 1
ATOM 1188 O O . ALA A 1 148 ? -45.233 -6.610 66.211 1.00 96.56 148 ALA A O 1
ATOM 1189 N N . GLU A 1 149 ? -46.738 -8.082 66.979 1.00 97.00 149 GLU A N 1
ATOM 1190 C CA . GLU A 1 149 ? -46.785 -8.889 65.760 1.00 97.00 149 GLU A CA 1
ATOM 1191 C C . GLU A 1 149 ? -47.360 -8.123 64.564 1.00 97.00 149 GLU A C 1
ATOM 1193 O O . GLU A 1 149 ? -46.849 -8.259 63.453 1.00 97.00 149 GLU A O 1
ATOM 1198 N N . GLN A 1 150 ? -48.428 -7.345 64.760 1.00 97.06 150 GLN A N 1
ATOM 1199 C CA . GLN A 1 150 ? -49.049 -6.559 63.690 1.00 97.06 150 GLN A CA 1
ATOM 1200 C C . GLN A 1 150 ? -48.104 -5.472 63.168 1.00 97.06 150 GLN A C 1
ATOM 1202 O O . GLN A 1 150 ? -47.944 -5.356 61.953 1.00 97.06 150 GLN A O 1
ATOM 1207 N N . GLU A 1 151 ? -47.421 -4.728 64.044 1.00 96.44 151 GLU A N 1
ATOM 1208 C CA . GLU A 1 151 ? -46.442 -3.728 63.599 1.00 96.44 151 GLU A CA 1
ATOM 1209 C C . GLU A 1 151 ? -45.179 -4.385 63.022 1.00 96.44 151 GLU A C 1
ATOM 1211 O O . GLU A 1 151 ? -44.649 -3.889 62.033 1.00 96.44 151 GLU A O 1
ATOM 1216 N N . LEU A 1 152 ? -44.736 -5.543 63.536 1.00 97.19 152 LEU A N 1
ATOM 1217 C CA . LEU A 1 152 ? -43.637 -6.305 62.929 1.00 97.19 152 LEU A CA 1
ATOM 1218 C C . LEU A 1 152 ? -43.975 -6.745 61.496 1.00 97.19 152 LEU A C 1
ATOM 1220 O O . LEU A 1 152 ? -43.143 -6.581 60.607 1.00 97.19 152 LEU A O 1
ATOM 1224 N N . LYS A 1 153 ? -45.195 -7.245 61.255 1.00 97.19 153 LYS A N 1
ATOM 1225 C CA . LYS A 1 153 ? -45.696 -7.578 59.908 1.00 97.19 153 LYS A CA 1
ATOM 1226 C C . LYS A 1 153 ? -45.754 -6.321 59.030 1.00 97.19 153 LYS A C 1
ATOM 1228 O O . LYS A 1 153 ? -45.194 -6.311 57.940 1.00 97.19 153 LYS A O 1
ATOM 1233 N N . ARG A 1 154 ? -46.307 -5.213 59.542 1.00 97.69 154 ARG A N 1
ATOM 1234 C CA . ARG A 1 154 ? -46.397 -3.926 58.824 1.00 97.69 154 ARG A CA 1
ATOM 1235 C C . ARG A 1 154 ? -45.027 -3.367 58.417 1.00 97.69 154 ARG A C 1
ATOM 1237 O O . ARG A 1 154 ? -44.868 -2.908 57.289 1.00 97.69 154 ARG A O 1
ATOM 1244 N N . VAL A 1 155 ? -44.043 -3.418 59.315 1.00 97.56 155 VAL A N 1
ATOM 1245 C CA . VAL A 1 155 ? -42.661 -2.972 59.072 1.00 97.56 155 VAL A CA 1
ATOM 1246 C C . VAL A 1 155 ? -41.923 -3.936 58.141 1.00 97.56 155 VAL A C 1
ATOM 1248 O O . VAL A 1 155 ? -41.176 -3.487 57.274 1.00 97.56 155 VAL A O 1
ATOM 1251 N N . HIS A 1 156 ? -42.143 -5.247 58.269 1.00 97.25 156 HIS A N 1
ATOM 1252 C CA . HIS A 1 156 ? -41.608 -6.243 57.340 1.00 97.25 156 HIS A CA 1
ATOM 1253 C C . HIS A 1 156 ? -42.098 -5.989 55.908 1.00 97.25 156 HIS A C 1
ATOM 1255 O O . HIS A 1 156 ? -41.282 -5.885 54.995 1.00 97.25 156 HIS A O 1
ATOM 1261 N N . ASP A 1 157 ? -43.404 -5.808 55.720 1.00 97.50 157 ASP A N 1
ATOM 1262 C CA . ASP A 1 157 ? -44.005 -5.625 54.397 1.00 97.50 157 ASP A CA 1
ATOM 1263 C C . ASP A 1 157 ? -43.604 -4.279 53.769 1.00 97.50 157 ASP A C 1
ATOM 1265 O O . ASP A 1 157 ? -43.360 -4.201 52.566 1.00 97.50 157 ASP A O 1
ATOM 1269 N N . GLN A 1 158 ? -43.431 -3.229 54.582 1.00 97.50 158 GLN A N 1
ATOM 1270 C CA . GLN A 1 158 ? -42.860 -1.952 54.133 1.00 97.50 158 GLN A CA 1
ATOM 1271 C C . GLN A 1 158 ? -41.391 -2.083 53.717 1.00 97.50 158 GLN A C 1
ATOM 1273 O O . GLN A 1 158 ? -41.010 -1.559 52.671 1.00 97.50 158 GLN A O 1
ATOM 1278 N N . ASN A 1 159 ? -40.570 -2.808 54.483 1.00 97.25 159 ASN A N 1
ATOM 1279 C CA . ASN A 1 159 ? -39.179 -3.079 54.113 1.00 97.25 159 ASN A CA 1
ATOM 1280 C C . ASN A 1 159 ? -39.084 -3.947 52.847 1.00 97.25 159 ASN A C 1
ATOM 1282 O O . ASN A 1 159 ? -38.209 -3.709 52.017 1.00 97.25 159 ASN A O 1
ATOM 1286 N N . ALA A 1 160 ? -39.990 -4.913 52.664 1.00 97.25 160 ALA A N 1
ATOM 1287 C CA . ALA A 1 160 ? -40.074 -5.721 51.450 1.00 97.25 160 ALA A CA 1
ATOM 1288 C C . ALA A 1 160 ? -40.406 -4.851 50.226 1.00 97.25 160 ALA A C 1
ATOM 1290 O O . ALA A 1 160 ? -39.659 -4.870 49.251 1.00 97.25 160 ALA A O 1
ATOM 1291 N N . GLN A 1 161 ? -41.441 -4.008 50.312 1.00 97.38 161 GLN A N 1
ATOM 1292 C CA . GLN A 1 161 ? -41.817 -3.074 49.242 1.00 97.38 161 GLN A CA 1
ATOM 1293 C C . GLN A 1 161 ? -40.701 -2.069 48.916 1.00 97.38 161 GLN A C 1
ATOM 1295 O O . GLN A 1 161 ? -40.435 -1.804 47.745 1.00 97.38 161 GLN A O 1
ATOM 1300 N N . GLN A 1 162 ? -40.003 -1.535 49.925 1.00 96.94 162 GLN A N 1
ATOM 1301 C CA . GLN A 1 162 ? -38.851 -0.650 49.710 1.00 96.94 162 GLN A CA 1
ATOM 1302 C C . GLN A 1 162 ? -37.674 -1.386 49.052 1.00 96.94 162 GLN A C 1
ATOM 1304 O O . GLN A 1 162 ? -37.039 -0.838 48.153 1.00 96.94 162 GLN A O 1
ATOM 1309 N N . ALA A 1 163 ? -37.401 -2.634 49.444 1.00 97.25 163 ALA A N 1
ATOM 1310 C CA . ALA A 1 163 ? -36.356 -3.451 48.833 1.00 97.25 163 ALA A CA 1
ATOM 1311 C C . ALA A 1 163 ? -36.690 -3.850 47.384 1.00 97.25 163 ALA A C 1
ATOM 1313 O O . ALA A 1 163 ? -35.796 -3.867 46.540 1.00 97.25 163 ALA A O 1
ATOM 1314 N N . GLU A 1 164 ? -37.954 -4.144 47.072 1.00 97.19 164 GLU A N 1
ATOM 1315 C CA . GLU A 1 164 ? -38.419 -4.397 45.703 1.00 97.19 164 GLU A CA 1
ATOM 1316 C C . GLU A 1 164 ? -38.346 -3.136 44.836 1.00 97.19 164 GLU A C 1
ATOM 1318 O O . GLU A 1 164 ? -37.817 -3.192 43.726 1.00 97.19 164 GLU A O 1
ATOM 1323 N N . HIS A 1 165 ? -38.780 -1.984 45.355 1.00 97.75 165 HIS A N 1
ATOM 1324 C CA . HIS A 1 165 ? -38.692 -0.704 44.650 1.00 97.75 165 HIS A CA 1
ATOM 1325 C C . HIS A 1 165 ? -37.235 -0.312 44.357 1.00 97.75 165 HIS A C 1
ATOM 1327 O O . HIS A 1 165 ? -36.919 0.023 43.216 1.00 97.75 165 HIS A O 1
ATOM 1333 N N . ALA A 1 166 ? -36.339 -0.415 45.345 1.00 97.06 166 ALA A N 1
ATOM 1334 C CA . ALA A 1 166 ? -34.919 -0.104 45.175 1.00 97.06 166 ALA A CA 1
ATOM 1335 C C . ALA A 1 166 ? -34.209 -1.073 44.209 1.00 97.06 166 ALA A C 1
ATOM 1337 O O . ALA A 1 166 ? -33.300 -0.664 43.487 1.00 97.06 166 ALA A O 1
ATOM 1338 N N . ARG A 1 167 ? -34.633 -2.346 44.149 1.00 97.69 167 ARG A N 1
ATOM 1339 C CA . ARG A 1 167 ? -34.168 -3.301 43.126 1.00 97.69 167 ARG A CA 1
ATOM 1340 C C . ARG A 1 167 ? -34.653 -2.904 41.736 1.00 97.69 167 ARG A C 1
ATOM 1342 O O . ARG A 1 167 ? -33.831 -2.802 40.837 1.00 97.69 167 ARG A O 1
ATOM 1349 N N . ALA A 1 168 ? -35.941 -2.604 41.575 1.00 97.81 168 ALA A N 1
ATOM 1350 C CA . ALA A 1 168 ? -36.503 -2.187 40.292 1.00 97.81 168 ALA A CA 1
ATOM 1351 C C . ALA A 1 168 ? -35.859 -0.890 39.759 1.00 97.81 168 ALA A C 1
ATOM 1353 O O . ALA A 1 168 ? -35.611 -0.779 38.560 1.00 97.81 168 ALA A O 1
ATOM 1354 N N . GLU A 1 169 ? -35.531 0.066 40.635 1.00 98.00 169 GLU A N 1
ATOM 1355 C CA . GLU A 1 169 ? -34.757 1.258 40.266 1.00 98.00 169 GLU A CA 1
ATOM 1356 C C . GLU A 1 169 ? -33.315 0.917 39.866 1.00 98.00 169 GLU A C 1
ATOM 1358 O O . GLU A 1 169 ? -32.833 1.413 38.848 1.00 98.00 169 GLU A O 1
ATOM 1363 N N . ALA A 1 170 ? -32.630 0.052 40.621 1.00 97.69 170 ALA A N 1
ATOM 1364 C CA . ALA A 1 170 ? -31.275 -0.385 40.291 1.00 97.69 170 ALA A CA 1
ATOM 1365 C C . ALA A 1 170 ? -31.220 -1.135 38.948 1.00 97.69 170 ALA A C 1
ATOM 1367 O O . ALA A 1 170 ? -30.368 -0.825 38.115 1.00 97.69 170 ALA A O 1
ATOM 1368 N N . ASP A 1 171 ? -32.151 -2.057 38.701 1.00 98.00 171 ASP A N 1
ATOM 1369 C CA . ASP A 1 171 ? -32.261 -2.805 37.446 1.00 98.00 171 ASP A CA 1
ATOM 1370 C C . ASP A 1 171 ? -32.583 -1.868 36.268 1.00 98.00 171 ASP A C 1
ATOM 1372 O O . ASP A 1 171 ? -31.942 -1.947 35.219 1.00 98.00 171 ASP A O 1
ATOM 1376 N N . ALA A 1 172 ? -33.499 -0.907 36.448 1.00 98.06 172 ALA A N 1
ATOM 1377 C CA . ALA A 1 172 ? -33.806 0.102 35.431 1.00 98.06 172 ALA A CA 1
ATOM 1378 C C . ALA A 1 172 ? -32.605 1.014 35.115 1.00 98.06 172 ALA A C 1
ATOM 1380 O O . ALA A 1 172 ? -32.377 1.352 33.950 1.00 98.06 172 ALA A O 1
ATOM 1381 N N . LEU A 1 173 ? -31.806 1.391 36.120 1.00 98.06 173 LEU A N 1
ATOM 1382 C CA . LEU A 1 173 ? -30.565 2.149 35.928 1.00 98.06 173 LEU A CA 1
ATOM 1383 C C . LEU A 1 173 ? -29.481 1.314 35.229 1.00 98.06 173 LEU A C 1
ATOM 1385 O O . LEU A 1 173 ? -28.775 1.841 34.367 1.00 98.06 173 LEU A O 1
ATOM 1389 N N . VAL A 1 174 ? -29.367 0.022 35.552 1.00 98.38 174 VAL A N 1
ATOM 1390 C CA . VAL A 1 174 ? -28.440 -0.910 34.892 1.00 98.38 174 VAL A CA 1
ATOM 1391 C C . VAL A 1 174 ? -28.818 -1.117 33.426 1.00 98.38 174 VAL A C 1
ATOM 1393 O O . VAL A 1 174 ? -27.938 -1.037 32.571 1.00 98.38 174 VAL A O 1
ATOM 1396 N N . GLU A 1 175 ? -30.097 -1.308 33.097 1.00 98.19 175 GLU A N 1
ATOM 1397 C CA . GLU A 1 175 ? -30.536 -1.416 31.700 1.00 98.19 175 GLU A CA 1
ATOM 1398 C C . GLU A 1 175 ? -30.397 -0.092 30.938 1.00 98.19 175 GLU A C 1
ATOM 1400 O O . GLU A 1 175 ? -29.897 -0.080 29.812 1.00 98.19 175 GLU A O 1
ATOM 1405 N N . ALA A 1 176 ? -30.716 1.049 31.555 1.00 98.31 176 ALA A N 1
ATOM 1406 C CA . ALA A 1 176 ? -30.466 2.356 30.946 1.00 98.31 176 ALA A CA 1
ATOM 1407 C C . ALA A 1 176 ? -28.968 2.592 30.664 1.00 98.31 176 ALA A C 1
ATOM 1409 O O . ALA A 1 176 ? -28.618 3.169 29.631 1.00 98.31 176 ALA A O 1
ATOM 1410 N N . ALA A 1 177 ? -28.074 2.123 31.542 1.00 98.00 177 ALA A N 1
ATOM 1411 C CA . ALA A 1 177 ? -26.631 2.162 31.318 1.00 98.00 177 ALA A CA 1
ATOM 1412 C C . ALA A 1 177 ? -26.187 1.193 30.206 1.00 98.00 177 ALA A C 1
ATOM 1414 O O . ALA A 1 177 ? -25.420 1.595 29.331 1.00 98.00 177 ALA A O 1
ATOM 1415 N N . ARG A 1 178 ? -26.703 -0.046 30.182 1.00 98.38 178 ARG A N 1
ATOM 1416 C CA . ARG A 1 178 ? -26.438 -1.040 29.122 1.00 98.38 178 ARG A CA 1
ATOM 1417 C C . ARG A 1 178 ? -26.830 -0.513 27.743 1.00 98.38 178 ARG A C 1
ATOM 1419 O O . ARG A 1 178 ? -26.022 -0.578 26.821 1.00 98.38 178 ARG A O 1
ATOM 1426 N N . VAL A 1 179 ? -28.027 0.063 27.616 1.00 98.56 179 VAL A N 1
ATOM 1427 C CA . VAL A 1 179 ? -28.522 0.642 26.357 1.00 98.56 179 VAL A CA 1
ATOM 1428 C C . VAL A 1 179 ? -27.657 1.821 25.902 1.00 98.56 179 VAL A C 1
ATOM 1430 O O . VAL A 1 179 ? -27.318 1.887 24.723 1.00 98.56 179 VAL A O 1
ATOM 1433 N N . ARG A 1 180 ? -27.231 2.712 26.811 1.00 98.50 180 ARG A N 1
ATOM 1434 C CA . ARG A 1 180 ? -26.316 3.819 26.467 1.00 98.50 180 ARG A CA 1
ATOM 1435 C C . ARG A 1 180 ? -24.956 3.320 25.985 1.00 98.50 180 ARG A C 1
ATOM 1437 O O . ARG A 1 180 ? -24.515 3.735 24.921 1.00 98.50 180 ARG A O 1
ATOM 1444 N N . VAL A 1 181 ? -24.332 2.388 26.708 1.00 98.38 181 VAL A N 1
ATOM 1445 C CA . VAL A 1 181 ? -23.039 1.805 26.306 1.00 98.38 181 VAL A CA 1
ATOM 1446 C C . VAL A 1 181 ? -23.153 1.094 24.955 1.00 98.38 181 VAL A C 1
ATOM 1448 O O . VAL A 1 181 ? -22.272 1.245 24.113 1.00 98.38 181 VAL A O 1
ATOM 1451 N N . GLN A 1 182 ? -24.249 0.373 24.698 1.00 98.44 182 GLN A N 1
ATOM 1452 C CA . GLN A 1 182 ? -24.494 -0.241 23.391 1.00 98.44 182 GLN A CA 1
ATOM 1453 C C . GLN A 1 182 ? -24.624 0.816 22.281 1.00 98.44 182 GLN A C 1
ATOM 1455 O O . GLN A 1 182 ? -23.996 0.665 21.236 1.00 98.44 182 GLN A O 1
ATOM 1460 N N . GLN A 1 183 ? -25.370 1.902 22.513 1.00 98.44 183 GLN A N 1
ATOM 1461 C CA . GLN A 1 183 ? -25.525 3.006 21.556 1.00 98.44 183 GLN A CA 1
ATOM 1462 C C . GLN A 1 183 ? -24.202 3.738 21.280 1.00 98.44 183 GLN A C 1
ATOM 1464 O O . GLN A 1 183 ? -23.905 4.039 20.128 1.00 98.44 183 GLN A O 1
ATOM 1469 N N . GLU A 1 184 ? -23.380 3.985 22.302 1.00 98.38 184 GLU A N 1
ATOM 1470 C CA . GLU A 1 184 ? -22.049 4.591 22.156 1.00 98.38 184 GLU A CA 1
ATOM 1471 C C . GLU A 1 184 ? -21.094 3.674 21.371 1.00 98.38 184 GLU A C 1
ATOM 1473 O O . GLU A 1 184 ? -20.373 4.133 20.482 1.00 98.38 184 GLU A O 1
ATOM 1478 N N . VAL A 1 185 ? -21.134 2.362 21.626 1.00 98.50 185 VAL A N 1
ATOM 1479 C CA . VAL A 1 185 ? -20.351 1.359 20.887 1.00 98.50 185 VAL A CA 1
ATOM 1480 C C . VAL A 1 185 ? -20.830 1.215 19.436 1.00 98.50 185 VAL A C 1
ATOM 1482 O O . VAL A 1 185 ? -20.005 1.061 18.534 1.00 98.50 185 VAL A O 1
ATOM 1485 N N . GLU A 1 186 ? -22.135 1.277 19.173 1.00 98.38 186 GLU A N 1
ATOM 1486 C CA . GLU A 1 186 ? -22.694 1.265 17.815 1.00 98.38 186 GLU A CA 1
ATOM 1487 C C . GLU A 1 186 ? -22.367 2.553 17.049 1.00 98.38 186 GLU A C 1
ATOM 1489 O O . GLU A 1 186 ? -21.938 2.475 15.897 1.00 98.38 186 GLU A O 1
ATOM 1494 N N . ALA A 1 187 ? -22.458 3.720 17.692 1.00 98.38 187 ALA A N 1
ATOM 1495 C CA . ALA A 1 187 ? -22.049 4.998 17.112 1.00 98.38 187 ALA A CA 1
ATOM 1496 C C . ALA A 1 187 ? -20.544 5.024 16.792 1.00 98.38 187 ALA A C 1
ATOM 1498 O O . ALA A 1 187 ? -20.160 5.398 15.684 1.00 98.38 187 ALA A O 1
ATOM 1499 N N . GLY A 1 188 ? -19.690 4.547 17.706 1.00 98.19 188 GLY A N 1
ATOM 1500 C CA . GLY A 1 188 ? -18.247 4.428 17.475 1.00 98.19 188 GLY A CA 1
ATOM 1501 C C . GLY A 1 188 ? -17.894 3.444 16.351 1.00 98.19 188 GLY A C 1
ATOM 1502 O O . GLY A 1 188 ? -16.996 3.710 15.550 1.00 98.19 188 GLY A O 1
ATOM 1503 N N . ARG A 1 189 ? -18.633 2.332 16.221 1.00 98.44 189 ARG A N 1
ATOM 1504 C CA . ARG A 1 189 ? -18.512 1.404 15.079 1.00 98.44 189 ARG A CA 1
ATOM 1505 C C . ARG A 1 189 ? -18.948 2.052 13.765 1.00 98.44 189 ARG A C 1
ATOM 1507 O O . ARG A 1 189 ? -18.249 1.900 12.769 1.00 98.44 189 ARG A O 1
ATOM 1514 N N . ALA A 1 190 ? -20.051 2.798 13.757 1.00 98.38 190 ALA A N 1
ATOM 1515 C CA . ALA A 1 190 ? -20.519 3.512 12.572 1.00 98.38 190 ALA A CA 1
ATOM 1516 C C . ALA A 1 190 ? -19.525 4.601 12.131 1.00 98.38 190 ALA A C 1
ATOM 1518 O O . ALA A 1 190 ? -19.187 4.670 10.949 1.00 98.38 190 ALA A O 1
ATOM 1519 N N . GLN A 1 191 ? -18.991 5.388 13.072 1.00 98.50 191 GLN A N 1
ATOM 1520 C CA . GLN A 1 191 ? -17.964 6.397 12.799 1.00 98.50 191 GLN A CA 1
ATOM 1521 C C . GLN A 1 191 ? -16.681 5.760 12.249 1.00 98.50 191 GLN A C 1
ATOM 1523 O O . GLN A 1 191 ? -16.221 6.152 11.181 1.00 98.50 191 GLN A O 1
ATOM 1528 N N . THR A 1 192 ? -16.124 4.747 12.917 1.00 98.19 192 THR A N 1
ATOM 1529 C CA . THR A 1 192 ? -14.889 4.089 12.445 1.00 98.19 192 THR A CA 1
ATOM 1530 C C . THR A 1 192 ? -15.087 3.374 11.106 1.00 98.19 192 THR A C 1
ATOM 1532 O O . THR A 1 192 ? -14.199 3.406 10.255 1.00 98.19 192 THR A O 1
ATOM 1535 N N . GLN A 1 193 ? -16.266 2.797 10.844 1.00 98.50 193 GLN A N 1
ATOM 1536 C CA . GLN A 1 193 ? -16.611 2.257 9.526 1.00 98.50 193 GLN A CA 1
ATOM 1537 C C . GLN A 1 193 ? -16.709 3.361 8.458 1.00 98.50 193 GLN A C 1
ATOM 1539 O O . GLN A 1 193 ? -16.240 3.160 7.334 1.00 98.50 193 GLN A O 1
ATOM 1544 N N . GLN A 1 194 ? -17.267 4.528 8.797 1.00 98.44 194 GLN A N 1
ATOM 1545 C CA . GLN A 1 194 ? -17.305 5.692 7.914 1.00 98.44 194 GLN A CA 1
ATOM 1546 C C . GLN A 1 194 ? -15.889 6.203 7.610 1.00 98.44 194 GLN A C 1
ATOM 1548 O O . GLN A 1 194 ? -15.549 6.340 6.436 1.00 98.44 194 GLN A O 1
ATOM 1553 N N . GLU A 1 195 ? -15.045 6.411 8.619 1.00 98.50 195 GLU A N 1
ATOM 1554 C CA . GLU A 1 195 ? -13.648 6.845 8.471 1.00 98.50 195 GLU A CA 1
ATOM 1555 C C . GLU A 1 195 ? -12.836 5.862 7.614 1.00 98.50 195 GLU A C 1
ATOM 1557 O O . GLU A 1 195 ? -12.166 6.276 6.669 1.00 98.50 195 GLU A O 1
ATOM 1562 N N . VAL A 1 196 ? -12.970 4.550 7.848 1.00 98.62 196 VAL A N 1
ATOM 1563 C CA . VAL A 1 196 ? -12.339 3.514 7.011 1.00 98.62 196 VAL A CA 1
ATOM 1564 C C . VAL A 1 196 ? -12.876 3.536 5.575 1.00 98.62 196 VAL A C 1
ATOM 1566 O O . VAL A 1 196 ? -12.103 3.327 4.640 1.00 98.62 196 VAL A O 1
ATOM 1569 N N . SER A 1 197 ? -14.170 3.799 5.361 1.00 98.44 197 SER A N 1
ATOM 1570 C CA . SER A 1 197 ? -14.735 3.919 4.007 1.00 98.44 197 SER A CA 1
ATOM 1571 C C . SER A 1 197 ? -14.231 5.166 3.270 1.00 98.44 197 SER A C 1
ATOM 1573 O O . SER A 1 197 ? -13.904 5.083 2.088 1.00 98.44 197 SER A O 1
ATOM 1575 N N . GLN A 1 198 ? -14.084 6.292 3.975 1.00 98.62 198 GLN A N 1
ATOM 1576 C CA . GLN A 1 198 ? -13.524 7.530 3.437 1.00 98.62 198 GLN A CA 1
ATOM 1577 C C . GLN A 1 198 ? -12.035 7.365 3.124 1.00 98.62 198 GLN A C 1
ATOM 1579 O O . GLN A 1 198 ? -11.601 7.726 2.036 1.00 98.62 198 GLN A O 1
ATOM 1584 N N . TRP A 1 199 ? -11.257 6.760 4.026 1.00 98.38 199 TRP A N 1
ATOM 1585 C CA . TRP A 1 199 ? -9.835 6.506 3.797 1.00 98.38 199 TRP A CA 1
ATOM 1586 C C . TRP A 1 199 ? -9.608 5.564 2.608 1.00 98.38 199 TRP A C 1
ATOM 1588 O O . TRP A 1 199 ? -8.790 5.872 1.745 1.00 98.38 199 TRP A O 1
ATOM 1598 N N . LYS A 1 200 ? -10.399 4.488 2.478 1.00 98.25 200 LYS A N 1
ATOM 1599 C CA . LYS A 1 200 ? -10.391 3.632 1.277 1.00 98.25 200 LYS A CA 1
ATOM 1600 C C . LYS A 1 200 ? -10.717 4.420 0.009 1.00 98.25 200 LYS A C 1
ATOM 1602 O O . LYS A 1 200 ? -9.940 4.370 -0.934 1.00 98.25 200 LYS A O 1
ATOM 1607 N N . ALA A 1 201 ? -11.791 5.210 0.007 1.00 98.50 201 ALA A N 1
ATOM 1608 C CA . ALA A 1 201 ? -12.170 6.041 -1.138 1.00 98.50 201 ALA A CA 1
ATOM 1609 C C . ALA A 1 201 ? -11.168 7.175 -1.448 1.00 98.50 201 ALA A C 1
ATOM 1611 O O . ALA A 1 201 ? -11.195 7.735 -2.544 1.00 98.50 201 ALA A O 1
ATOM 1612 N N . ASN A 1 202 ? -10.285 7.538 -0.513 1.00 98.56 202 ASN A N 1
ATOM 1613 C CA . ASN A 1 202 ? -9.164 8.446 -0.760 1.00 98.56 202 ASN A CA 1
ATOM 1614 C C . ASN A 1 202 ? -8.000 7.691 -1.414 1.00 98.56 202 ASN A C 1
ATOM 1616 O O . ASN A 1 202 ? -7.592 8.056 -2.513 1.00 98.56 202 ASN A O 1
ATOM 1620 N N . VAL A 1 203 ? -7.553 6.589 -0.805 1.00 98.62 203 VAL A N 1
ATOM 1621 C CA . VAL A 1 203 ? -6.462 5.741 -1.315 1.00 98.62 203 VAL A CA 1
ATOM 1622 C C . VAL A 1 203 ? -6.787 5.164 -2.699 1.00 98.62 203 VAL A C 1
ATOM 1624 O O . VAL A 1 203 ? -5.920 5.114 -3.564 1.00 98.62 203 VAL A O 1
ATOM 1627 N N . GLU A 1 204 ? -8.036 4.777 -2.964 1.00 98.50 204 GLU A N 1
ATOM 1628 C CA . GLU A 1 204 ? -8.481 4.319 -4.287 1.00 98.50 204 GLU A CA 1
ATOM 1629 C C . GLU A 1 204 ? -8.376 5.425 -5.350 1.00 98.50 204 GLU A C 1
ATOM 1631 O O . GLU A 1 204 ? -7.961 5.145 -6.476 1.00 98.50 204 GLU A O 1
ATOM 1636 N N . ARG A 1 205 ? -8.681 6.685 -5.002 1.00 98.50 205 ARG A N 1
ATOM 1637 C CA . ARG A 1 205 ? -8.503 7.831 -5.910 1.00 98.50 205 ARG A CA 1
ATOM 1638 C C . ARG A 1 205 ? -7.030 8.152 -6.125 1.00 98.50 205 ARG A C 1
ATOM 1640 O O . ARG A 1 205 ? -6.619 8.266 -7.272 1.00 98.50 205 ARG A O 1
ATOM 1647 N N . GLU A 1 206 ? -6.227 8.197 -5.066 1.00 98.44 206 GLU A N 1
ATOM 1648 C CA . GLU A 1 206 ? -4.775 8.414 -5.150 1.00 98.44 206 GLU A CA 1
ATOM 1649 C C . GLU A 1 206 ? -4.088 7.326 -5.997 1.00 98.44 206 GLU A C 1
ATOM 1651 O O . GLU A 1 206 ? -3.263 7.635 -6.854 1.00 98.44 206 GLU A O 1
ATOM 1656 N N . LEU A 1 207 ? -4.483 6.054 -5.851 1.00 98.50 207 LEU A N 1
ATOM 1657 C CA . LEU A 1 207 ? -4.000 4.953 -6.693 1.00 98.50 207 LEU A CA 1
ATOM 1658 C C . LEU A 1 207 ? -4.407 5.107 -8.166 1.00 98.50 207 LEU A C 1
ATOM 1660 O O . LEU A 1 207 ? -3.606 4.795 -9.047 1.00 98.50 207 LEU A O 1
ATOM 1664 N N . VAL A 1 208 ? -5.624 5.576 -8.457 1.00 98.56 208 VAL A N 1
ATOM 1665 C CA . VAL A 1 208 ? -6.069 5.858 -9.835 1.00 98.56 208 VAL A CA 1
ATOM 1666 C C . VAL A 1 208 ? -5.336 7.069 -10.419 1.00 98.56 208 VAL A C 1
ATOM 1668 O O . VAL A 1 208 ? -4.917 7.022 -11.574 1.00 98.56 208 VAL A O 1
ATOM 1671 N N . GLU A 1 209 ? -5.120 8.124 -9.636 1.00 98.44 209 GLU A N 1
ATOM 1672 C CA . GLU A 1 209 ? -4.399 9.330 -10.052 1.00 98.44 209 GLU A CA 1
ATOM 1673 C C . GLU A 1 209 ? -2.914 9.040 -10.320 1.00 98.44 209 GLU A C 1
ATOM 1675 O O . GLU A 1 209 ? -2.406 9.431 -11.373 1.00 98.44 209 GLU A O 1
ATOM 1680 N N . MET A 1 210 ? -2.241 8.276 -9.449 1.00 97.75 210 MET A N 1
ATOM 1681 C CA . MET A 1 210 ? -0.861 7.816 -9.660 1.00 97.75 210 MET A CA 1
ATOM 1682 C C . MET A 1 210 ? -0.733 6.898 -10.881 1.00 97.75 210 MET A C 1
ATOM 1684 O O . MET A 1 210 ? 0.180 7.082 -11.686 1.00 97.75 210 MET A O 1
ATOM 1688 N N . ARG A 1 211 ? -1.661 5.948 -11.080 1.00 98.12 211 ARG A N 1
ATOM 1689 C CA . ARG A 1 211 ? -1.681 5.098 -12.288 1.00 98.12 211 ARG A CA 1
ATOM 1690 C C . ARG A 1 211 ? -1.862 5.933 -13.551 1.00 98.12 211 ARG A C 1
ATOM 1692 O O . ARG A 1 211 ? -1.073 5.802 -14.478 1.00 98.12 211 ARG A O 1
ATOM 1699 N N . ALA A 1 212 ? -2.821 6.857 -13.560 1.00 98.38 212 ALA A N 1
ATOM 1700 C CA . ALA A 1 212 ? -3.047 7.752 -14.691 1.00 98.38 212 ALA A CA 1
ATOM 1701 C C . ALA A 1 212 ? -1.878 8.731 -14.929 1.00 98.38 212 ALA A C 1
ATOM 1703 O O . ALA A 1 212 ? -1.694 9.202 -16.050 1.00 98.38 212 ALA A O 1
ATOM 1704 N N . ALA A 1 213 ? -1.082 9.068 -13.910 1.00 98.19 213 ALA A N 1
ATOM 1705 C CA . ALA A 1 213 ? 0.163 9.818 -14.081 1.00 98.19 213 ALA A CA 1
ATOM 1706 C C . ALA A 1 213 ? 1.248 8.956 -14.750 1.00 98.19 213 ALA A C 1
ATOM 1708 O O . ALA A 1 213 ? 1.775 9.356 -15.789 1.00 98.19 213 ALA A O 1
ATOM 1709 N N . ALA A 1 214 ? 1.505 7.752 -14.231 1.00 98.19 214 ALA A N 1
ATOM 1710 C CA . ALA A 1 214 ? 2.482 6.817 -14.792 1.00 98.19 214 ALA A CA 1
ATOM 1711 C C . ALA A 1 214 ? 2.133 6.384 -16.230 1.00 98.19 214 ALA A C 1
ATOM 1713 O O . ALA A 1 214 ? 3.004 6.339 -17.094 1.00 98.19 214 ALA A O 1
ATOM 1714 N N . GLU A 1 215 ? 0.855 6.137 -16.534 1.00 98.38 215 GLU A N 1
ATOM 1715 C CA . GLU A 1 215 ? 0.385 5.827 -17.892 1.00 98.38 215 GLU A CA 1
ATOM 1716 C C . GLU A 1 215 ? 0.629 6.985 -18.872 1.00 98.38 215 GLU A C 1
ATOM 1718 O O . GLU A 1 215 ? 1.046 6.750 -20.009 1.00 98.38 215 GLU A O 1
ATOM 1723 N N . ARG A 1 216 ? 0.423 8.241 -18.443 1.00 98.44 216 ARG A N 1
ATOM 1724 C CA . ARG A 1 216 ? 0.746 9.429 -19.256 1.00 98.44 216 ARG A CA 1
ATOM 1725 C C . ARG A 1 216 ? 2.248 9.574 -19.470 1.00 98.44 216 ARG A C 1
ATOM 1727 O O . ARG A 1 216 ? 2.653 9.930 -20.575 1.00 98.44 216 ARG A O 1
ATOM 1734 N N . GLU A 1 217 ? 3.064 9.297 -18.455 1.00 98.38 217 GLU A N 1
ATOM 1735 C CA . GLU A 1 217 ? 4.519 9.358 -18.593 1.00 98.38 217 GLU A CA 1
ATOM 1736 C C . GLU A 1 217 ? 5.031 8.276 -19.550 1.00 98.38 217 GLU A C 1
ATOM 1738 O O . GLU A 1 217 ? 5.717 8.600 -20.515 1.00 98.38 217 GLU A O 1
ATOM 1743 N N . LEU A 1 218 ? 4.619 7.016 -19.371 1.00 98.31 218 LEU A N 1
ATOM 1744 C CA . LEU A 1 218 ? 4.970 5.911 -20.268 1.00 98.31 218 LEU A CA 1
ATOM 1745 C C . LEU A 1 218 ? 4.490 6.162 -21.707 1.00 98.31 218 LEU A C 1
ATOM 1747 O O . LEU A 1 218 ? 5.212 5.863 -22.660 1.00 98.31 218 LEU A O 1
ATOM 1751 N N . ALA A 1 219 ? 3.306 6.757 -21.892 1.00 98.31 219 ALA A N 1
ATOM 1752 C CA . ALA A 1 219 ? 2.846 7.202 -23.205 1.00 98.31 219 ALA A CA 1
ATOM 1753 C C . ALA A 1 219 ? 3.751 8.307 -23.783 1.00 98.31 219 ALA A C 1
ATOM 1755 O O . ALA A 1 219 ? 4.153 8.218 -24.944 1.00 98.31 219 ALA A O 1
ATOM 1756 N N . GLY A 1 220 ? 4.127 9.302 -22.974 1.00 98.50 220 GLY A N 1
ATOM 1757 C CA . GLY A 1 220 ? 5.062 10.368 -23.340 1.00 98.50 220 GLY A CA 1
ATOM 1758 C C . GLY A 1 220 ? 6.427 9.824 -23.768 1.00 98.50 220 GLY A C 1
ATOM 1759 O O . GLY A 1 220 ? 6.841 10.042 -24.909 1.00 98.50 220 GLY A O 1
ATOM 1760 N N . GLN A 1 221 ? 7.076 9.034 -22.908 1.00 98.12 221 GLN A N 1
ATOM 1761 C CA . GLN A 1 221 ? 8.340 8.348 -23.187 1.00 98.12 221 GLN A CA 1
ATOM 1762 C C . GLN A 1 221 ? 8.249 7.517 -24.479 1.00 98.12 221 GLN A C 1
ATOM 1764 O O . GLN A 1 221 ? 9.102 7.644 -25.359 1.00 98.12 221 GLN A O 1
ATOM 1769 N N . ARG A 1 222 ? 7.173 6.737 -24.667 1.00 98.38 222 ARG A N 1
ATOM 1770 C CA . ARG A 1 222 ? 6.951 5.951 -25.892 1.00 98.38 222 ARG A CA 1
ATOM 1771 C C . ARG A 1 222 ? 6.797 6.829 -27.136 1.00 98.38 222 ARG A C 1
ATOM 1773 O O . ARG A 1 222 ? 7.331 6.472 -28.185 1.00 98.38 222 ARG A O 1
ATOM 1780 N N . THR A 1 223 ? 6.116 7.976 -27.055 1.00 98.44 223 THR A N 1
ATOM 1781 C CA . THR A 1 223 ? 6.052 8.916 -28.191 1.00 98.44 223 THR A CA 1
ATOM 1782 C C . THR A 1 223 ? 7.409 9.543 -28.505 1.00 98.44 223 THR A C 1
ATOM 1784 O O . THR A 1 223 ? 7.758 9.623 -29.680 1.00 98.44 223 THR A O 1
ATOM 1787 N N . ALA A 1 224 ? 8.211 9.893 -27.495 1.00 98.44 224 ALA A N 1
ATOM 1788 C CA . ALA A 1 224 ? 9.557 10.434 -27.683 1.00 98.44 224 ALA A CA 1
ATOM 1789 C C . ALA A 1 224 ? 10.518 9.403 -28.308 1.00 98.44 224 ALA A C 1
ATOM 1791 O O . ALA A 1 224 ? 11.235 9.723 -29.256 1.00 98.44 224 ALA A O 1
ATOM 1792 N N . VAL A 1 225 ? 10.486 8.145 -27.851 1.00 98.50 225 VAL A N 1
ATOM 1793 C CA . VAL A 1 225 ? 11.262 7.040 -28.447 1.00 98.50 225 VAL A CA 1
ATOM 1794 C C . VAL A 1 225 ? 10.825 6.777 -29.891 1.00 98.50 225 VAL A C 1
ATOM 1796 O O . VAL A 1 225 ? 11.674 6.668 -30.774 1.00 98.50 225 VAL A O 1
ATOM 1799 N N . ASN A 1 226 ? 9.517 6.752 -30.170 1.00 98.19 226 ASN A N 1
ATOM 1800 C CA . ASN A 1 226 ? 9.007 6.600 -31.536 1.00 98.19 226 ASN A CA 1
ATOM 1801 C C . ASN A 1 226 ? 9.453 7.753 -32.454 1.00 98.19 226 ASN A C 1
ATOM 1803 O O . ASN A 1 226 ? 9.838 7.503 -33.594 1.00 98.19 226 ASN A O 1
ATOM 1807 N N . GLN A 1 227 ? 9.437 9.000 -31.969 1.00 98.25 227 GLN A N 1
ATOM 1808 C CA . GLN A 1 227 ? 9.921 10.168 -32.714 1.00 98.25 227 GLN A CA 1
ATOM 1809 C C . GLN A 1 227 ? 11.431 10.091 -32.975 1.00 98.25 227 GLN A C 1
ATOM 1811 O O . GLN A 1 227 ? 11.857 10.316 -34.106 1.00 98.25 227 GLN A O 1
ATOM 1816 N N . LYS A 1 228 ? 12.237 9.706 -31.974 1.00 98.12 228 LYS A N 1
ATOM 1817 C CA . LYS A 1 228 ? 13.687 9.517 -32.133 1.00 98.12 228 LYS A CA 1
ATOM 1818 C C . LYS A 1 228 ? 14.007 8.415 -33.147 1.00 98.12 228 LYS A C 1
ATOM 1820 O O . LYS A 1 228 ? 14.844 8.623 -34.018 1.00 98.12 228 LYS A O 1
ATOM 1825 N N . ASN A 1 229 ? 13.312 7.279 -33.087 1.00 98.06 229 ASN A N 1
ATOM 1826 C CA . ASN A 1 229 ? 13.487 6.196 -34.057 1.00 98.06 229 ASN A CA 1
ATOM 1827 C C . ASN A 1 229 ? 13.055 6.622 -35.470 1.00 98.06 229 ASN A C 1
ATOM 1829 O O . ASN A 1 229 ? 13.744 6.307 -36.434 1.00 98.06 229 ASN A O 1
ATOM 1833 N N . ALA A 1 230 ? 11.963 7.382 -35.611 1.00 98.12 230 ALA A N 1
ATOM 1834 C CA . ALA A 1 230 ? 11.543 7.926 -36.903 1.00 98.12 230 ALA A CA 1
ATOM 1835 C C . ALA A 1 230 ? 12.567 8.920 -37.486 1.00 98.12 230 ALA A C 1
ATOM 1837 O O . ALA A 1 230 ? 12.833 8.874 -38.686 1.00 98.12 230 ALA A O 1
ATOM 1838 N N . ALA A 1 231 ? 13.177 9.769 -36.650 1.00 98.12 231 ALA A N 1
ATOM 1839 C CA . ALA A 1 231 ? 14.254 10.672 -37.057 1.00 98.12 231 ALA A CA 1
ATOM 1840 C C . ALA A 1 231 ? 15.504 9.898 -37.510 1.00 98.12 231 ALA A C 1
ATOM 1842 O O . ALA A 1 231 ? 15.951 10.082 -38.638 1.00 98.12 231 ALA A O 1
ATOM 1843 N N . LEU A 1 232 ? 15.990 8.950 -36.698 1.00 98.12 232 LEU A N 1
ATOM 1844 C CA . LEU A 1 232 ? 17.139 8.099 -37.038 1.00 98.12 232 LEU A CA 1
ATOM 1845 C C . LEU A 1 232 ? 16.899 7.273 -38.315 1.00 98.12 232 LEU A C 1
ATOM 1847 O O . LEU A 1 232 ? 17.807 7.108 -39.126 1.00 98.12 232 LEU A O 1
ATOM 1851 N N . HIS A 1 233 ? 15.675 6.782 -38.543 1.00 97.88 233 HIS A N 1
ATOM 1852 C CA . HIS A 1 233 ? 15.321 6.119 -39.800 1.00 97.88 233 HIS A CA 1
ATOM 1853 C C . HIS A 1 233 ? 15.324 7.081 -40.997 1.00 97.88 233 HIS A C 1
ATOM 1855 O O . HIS A 1 233 ? 15.767 6.683 -42.073 1.00 97.88 233 HIS A O 1
ATOM 1861 N N . ALA A 1 234 ? 14.870 8.327 -40.835 1.00 98.06 234 ALA A N 1
ATOM 1862 C CA . ALA A 1 234 ? 14.921 9.333 -41.896 1.00 98.06 234 ALA A CA 1
ATOM 1863 C C . ALA A 1 234 ? 16.368 9.752 -42.225 1.00 98.06 234 ALA A C 1
ATOM 1865 O O . ALA A 1 234 ? 16.721 9.844 -43.399 1.00 98.06 234 ALA A O 1
ATOM 1866 N N . GLU A 1 235 ? 17.219 9.933 -41.213 1.00 98.00 235 GLU A N 1
ATOM 1867 C CA . GLU A 1 235 ? 18.657 10.206 -41.363 1.00 98.00 235 GLU A CA 1
ATOM 1868 C C . GLU A 1 235 ? 19.375 9.040 -42.063 1.00 98.00 235 GLU A C 1
ATOM 1870 O O . GLU A 1 235 ? 20.067 9.240 -43.062 1.00 98.00 235 GLU A O 1
ATOM 1875 N N . ALA A 1 236 ? 19.136 7.798 -41.624 1.00 97.62 236 ALA A N 1
ATOM 1876 C CA . ALA A 1 236 ? 19.690 6.604 -42.263 1.00 97.62 236 ALA A CA 1
ATOM 1877 C C . ALA A 1 236 ? 19.219 6.440 -43.722 1.00 97.62 236 ALA A C 1
ATOM 1879 O O . ALA A 1 236 ? 20.012 6.062 -44.586 1.00 97.62 236 ALA A O 1
ATOM 1880 N N . GLN A 1 237 ? 17.956 6.763 -44.026 1.00 98.06 237 GLN A N 1
ATOM 1881 C CA . GLN A 1 237 ? 17.444 6.781 -45.401 1.00 98.06 237 GLN A CA 1
ATOM 1882 C C . GLN A 1 237 ? 18.123 7.863 -46.250 1.00 98.06 237 GLN A C 1
ATOM 1884 O O . GLN A 1 237 ? 18.535 7.565 -47.371 1.00 98.06 237 GLN A O 1
ATOM 1889 N N . GLN A 1 238 ? 18.300 9.079 -45.722 1.00 97.94 238 GLN A N 1
ATOM 1890 C CA . GLN A 1 238 ? 19.015 10.158 -46.412 1.00 97.94 238 GLN A CA 1
ATOM 1891 C C . GLN A 1 238 ? 20.462 9.751 -46.716 1.00 97.94 238 GLN A C 1
ATOM 1893 O O . GLN A 1 238 ? 20.877 9.804 -47.876 1.00 97.94 238 GLN A O 1
ATOM 1898 N N . HIS A 1 239 ? 21.197 9.239 -45.725 1.00 97.50 239 HIS A N 1
ATOM 1899 C CA . HIS A 1 239 ? 22.558 8.734 -45.916 1.00 97.50 239 HIS A CA 1
ATOM 1900 C C . HIS A 1 239 ? 22.630 7.587 -46.935 1.00 97.50 239 HIS A C 1
ATOM 1902 O O . HIS A 1 239 ? 23.519 7.591 -47.784 1.00 97.50 239 HIS A O 1
ATOM 1908 N N . ALA A 1 240 ? 21.678 6.648 -46.925 1.00 97.56 240 ALA A N 1
ATOM 1909 C CA . ALA A 1 240 ? 21.609 5.591 -47.933 1.00 97.56 240 ALA A CA 1
ATOM 1910 C C . ALA A 1 240 ? 21.352 6.146 -49.349 1.00 97.56 240 ALA A C 1
ATOM 1912 O O . ALA A 1 240 ? 21.977 5.687 -50.309 1.00 97.56 240 ALA A O 1
ATOM 1913 N N . THR A 1 241 ? 20.486 7.157 -49.500 1.00 97.56 241 THR A N 1
ATOM 1914 C CA . THR A 1 241 ? 20.264 7.815 -50.801 1.00 97.56 241 THR A CA 1
ATOM 1915 C C . THR A 1 241 ? 21.468 8.630 -51.272 1.00 97.56 241 THR A C 1
ATOM 1917 O O . THR A 1 241 ? 21.786 8.584 -52.458 1.00 97.56 241 THR A O 1
ATOM 1920 N N . ASP A 1 242 ? 22.187 9.299 -50.368 1.00 97.94 242 ASP A N 1
ATOM 1921 C CA . ASP A 1 242 ? 23.407 10.049 -50.686 1.00 97.94 242 ASP A CA 1
ATOM 1922 C C . ASP A 1 242 ? 24.565 9.126 -51.076 1.00 97.94 242 ASP A C 1
ATOM 1924 O O . ASP A 1 242 ? 25.266 9.398 -52.050 1.00 97.94 242 ASP A O 1
ATOM 1928 N N . LEU A 1 243 ? 24.767 8.019 -50.353 1.00 98.00 243 LEU A N 1
ATOM 1929 C CA . LEU A 1 243 ? 25.777 7.013 -50.695 1.00 98.00 243 LEU A CA 1
ATOM 1930 C C . LEU A 1 243 ? 25.475 6.373 -52.051 1.00 98.00 243 LEU A C 1
ATOM 1932 O O . LEU A 1 243 ? 26.369 6.282 -52.893 1.00 98.00 243 LEU A O 1
ATOM 1936 N N . ARG A 1 244 ? 24.211 6.004 -52.299 1.00 97.38 244 ARG A N 1
ATOM 1937 C CA . ARG A 1 244 ? 23.779 5.494 -53.604 1.00 97.38 244 ARG A CA 1
ATOM 1938 C C . ARG A 1 244 ? 24.021 6.515 -54.712 1.00 97.38 244 ARG A C 1
ATOM 1940 O O . ARG A 1 244 ? 24.618 6.165 -55.721 1.00 97.38 244 ARG A O 1
ATOM 1947 N N . ARG A 1 245 ? 23.623 7.774 -54.509 1.00 98.12 245 ARG A N 1
ATOM 1948 C CA . ARG A 1 245 ? 23.844 8.850 -55.479 1.00 98.12 245 ARG A CA 1
ATOM 1949 C C . ARG A 1 245 ? 25.329 9.040 -55.787 1.00 98.12 245 ARG A C 1
ATOM 1951 O O . ARG A 1 245 ? 25.683 9.111 -56.954 1.00 98.12 245 ARG A O 1
ATOM 1958 N N . ARG A 1 246 ? 26.200 9.062 -54.772 1.00 97.88 246 ARG A N 1
ATOM 1959 C CA . ARG A 1 246 ? 27.659 9.162 -54.963 1.00 97.88 246 ARG A CA 1
ATOM 1960 C C . ARG A 1 246 ? 28.214 7.978 -55.756 1.00 97.88 246 ARG A C 1
ATOM 1962 O O . ARG A 1 246 ? 29.060 8.190 -56.616 1.00 97.88 246 ARG A O 1
ATOM 1969 N N . ALA A 1 247 ? 27.728 6.762 -55.501 1.00 97.56 247 ALA A N 1
ATOM 1970 C CA . ALA A 1 247 ? 28.110 5.578 -56.267 1.00 97.56 247 ALA A CA 1
ATOM 1971 C C . ALA A 1 247 ? 27.602 5.640 -57.720 1.00 97.56 247 ALA A C 1
ATOM 1973 O O . ALA A 1 247 ? 28.351 5.321 -58.638 1.00 97.56 247 ALA A O 1
ATOM 1974 N N . ASP A 1 248 ? 26.369 6.097 -57.953 1.00 97.62 248 ASP A N 1
ATOM 1975 C CA . ASP A 1 248 ? 25.804 6.292 -59.294 1.00 97.62 248 ASP A CA 1
ATOM 1976 C C . ASP A 1 248 ? 26.555 7.407 -60.068 1.00 97.62 248 ASP A C 1
ATOM 1978 O O . ASP A 1 248 ? 26.908 7.212 -61.233 1.00 97.62 248 ASP A O 1
ATOM 1982 N N . ASP A 1 249 ? 26.909 8.520 -59.410 1.00 97.62 249 ASP A N 1
ATOM 1983 C CA . ASP A 1 249 ? 27.737 9.608 -59.959 1.00 97.62 249 ASP A CA 1
ATOM 1984 C C . ASP A 1 249 ? 29.171 9.121 -60.294 1.00 97.62 249 ASP A C 1
ATOM 1986 O O . ASP A 1 249 ? 29.705 9.427 -61.365 1.00 97.62 249 ASP A O 1
ATOM 1990 N N . GLN A 1 250 ? 29.793 8.310 -59.425 1.00 97.12 250 GLN A N 1
ATOM 1991 C CA . GLN A 1 250 ? 31.099 7.674 -59.676 1.00 97.12 250 GLN A CA 1
ATOM 1992 C C . GLN A 1 250 ? 31.038 6.666 -60.832 1.00 97.12 250 GLN A C 1
ATOM 1994 O O . GLN A 1 250 ? 31.898 6.683 -61.714 1.00 97.12 250 GLN A O 1
ATOM 1999 N N . ASN A 1 251 ? 30.003 5.824 -60.877 1.00 97.00 251 ASN A N 1
ATOM 2000 C CA . ASN A 1 251 ? 29.772 4.883 -61.972 1.00 97.00 251 ASN A CA 1
ATOM 2001 C C . ASN A 1 251 ? 29.599 5.618 -63.307 1.00 97.00 251 ASN A C 1
ATOM 2003 O O . ASN A 1 251 ? 30.185 5.205 -64.309 1.00 97.00 251 ASN A O 1
ATOM 2007 N N . ALA A 1 252 ? 28.863 6.733 -63.331 1.00 97.19 252 ALA A N 1
ATOM 2008 C CA . ALA A 1 252 ? 28.731 7.575 -64.515 1.00 97.19 252 ALA A CA 1
ATOM 2009 C C . ALA A 1 252 ? 30.081 8.180 -64.948 1.00 97.19 252 ALA A C 1
ATOM 2011 O O . ALA A 1 252 ? 30.412 8.144 -66.135 1.00 97.19 252 ALA A O 1
ATOM 2012 N N . ALA A 1 253 ? 30.897 8.669 -64.007 1.00 97.06 253 ALA A N 1
ATOM 2013 C CA . ALA A 1 253 ? 32.236 9.186 -64.299 1.00 97.06 253 ALA A CA 1
ATOM 2014 C C . ALA A 1 253 ? 33.177 8.101 -64.862 1.00 97.06 253 ALA A C 1
ATOM 2016 O O . ALA A 1 253 ? 33.861 8.332 -65.861 1.00 97.06 253 ALA A O 1
ATOM 2017 N N . HIS A 1 254 ? 33.172 6.892 -64.293 1.00 95.56 254 HIS A N 1
ATOM 2018 C CA . HIS A 1 254 ? 33.961 5.767 -64.802 1.00 95.56 254 HIS A CA 1
ATOM 2019 C C . HIS A 1 254 ? 33.466 5.267 -66.166 1.00 95.56 254 HIS A C 1
ATOM 2021 O O . HIS A 1 254 ? 34.279 4.959 -67.037 1.00 95.56 254 HIS A O 1
ATOM 2027 N N . GLN A 1 255 ? 32.152 5.253 -66.415 1.00 97.00 255 GLN A N 1
ATOM 2028 C CA . GLN A 1 255 ? 31.602 4.964 -67.743 1.00 97.00 255 GLN A CA 1
ATOM 2029 C C . GLN A 1 255 ? 32.046 6.012 -68.775 1.00 97.00 255 GLN A C 1
ATOM 2031 O O . GLN A 1 255 ? 32.482 5.642 -69.866 1.00 97.00 255 GLN A O 1
ATOM 2036 N N . GLN A 1 256 ? 32.024 7.304 -68.430 1.00 97.12 256 GLN A N 1
ATOM 2037 C CA . GLN A 1 256 ? 32.545 8.369 -69.295 1.00 97.12 256 GLN A CA 1
ATOM 2038 C C . GLN A 1 256 ? 34.035 8.155 -69.604 1.00 97.12 256 GLN A C 1
ATOM 2040 O O . GLN A 1 256 ? 34.403 8.099 -70.780 1.00 97.12 256 GLN A O 1
ATOM 2045 N N . GLN A 1 257 ? 34.873 7.926 -68.585 1.00 96.81 257 GLN A N 1
ATOM 2046 C CA . GLN A 1 257 ? 36.299 7.603 -68.750 1.00 96.81 257 GLN A CA 1
ATOM 2047 C C . GLN A 1 257 ? 36.513 6.399 -69.684 1.00 96.81 257 GLN A C 1
ATOM 2049 O O . GLN A 1 257 ? 37.299 6.484 -70.628 1.00 96.81 257 GLN A O 1
ATOM 2054 N N . LEU A 1 258 ? 35.767 5.306 -69.489 1.00 97.31 258 LEU A N 1
ATOM 2055 C CA . LEU A 1 258 ? 35.825 4.128 -70.356 1.00 97.31 258 LEU A CA 1
ATOM 2056 C C . LEU A 1 258 ? 35.421 4.447 -71.803 1.00 97.31 258 LEU A C 1
ATOM 2058 O O . LEU A 1 258 ? 36.069 3.954 -72.725 1.00 97.31 258 LEU A O 1
ATOM 2062 N N . THR A 1 259 ? 34.404 5.284 -72.039 1.00 97.31 259 THR A N 1
ATOM 2063 C CA . THR A 1 259 ? 34.040 5.681 -73.413 1.00 97.31 259 THR A CA 1
ATOM 2064 C C . THR A 1 259 ? 35.112 6.538 -74.088 1.00 97.31 259 THR A C 1
ATOM 2066 O O . THR A 1 259 ? 35.375 6.324 -75.271 1.00 97.31 259 THR A O 1
ATOM 2069 N N . VAL A 1 260 ? 35.783 7.437 -73.357 1.00 97.81 260 VAL A N 1
ATOM 2070 C CA . VAL A 1 260 ? 36.912 8.232 -73.877 1.00 97.81 260 VAL A CA 1
ATOM 2071 C C . VAL A 1 260 ? 38.091 7.321 -74.222 1.00 97.81 260 VAL A C 1
ATOM 2073 O O . VAL A 1 260 ? 38.570 7.345 -75.354 1.00 97.81 260 VAL A O 1
ATOM 2076 N N . VAL A 1 261 ? 38.492 6.427 -73.312 1.00 97.56 261 VAL A N 1
ATOM 2077 C CA . VAL A 1 261 ? 39.580 5.463 -73.555 1.00 97.56 261 VAL A CA 1
ATOM 2078 C C . VAL A 1 261 ? 39.249 4.521 -74.722 1.00 97.56 261 VAL A C 1
ATOM 2080 O O . VAL A 1 261 ? 40.115 4.229 -75.546 1.00 97.56 261 VAL A O 1
ATOM 2083 N N . GLN A 1 262 ? 37.993 4.088 -74.879 1.00 97.12 262 GLN A N 1
ATOM 2084 C CA . GLN A 1 262 ? 37.567 3.317 -76.054 1.00 97.12 262 GLN A CA 1
ATOM 2085 C C . GLN A 1 262 ? 37.651 4.121 -77.361 1.00 97.12 262 GLN A C 1
ATOM 2087 O O . GLN A 1 262 ? 38.019 3.553 -78.392 1.00 97.12 262 GLN A O 1
ATOM 2092 N N . GLN A 1 263 ? 37.319 5.416 -77.349 1.00 97.56 263 GLN A N 1
ATOM 2093 C CA . GLN A 1 263 ? 37.468 6.291 -78.516 1.00 97.56 263 GLN A CA 1
ATOM 2094 C C . GLN A 1 263 ? 38.946 6.502 -78.864 1.00 97.56 263 GLN A C 1
ATOM 2096 O O . GLN A 1 263 ? 39.317 6.341 -80.027 1.00 97.56 263 GLN A O 1
ATOM 2101 N N . GLU A 1 264 ? 39.808 6.740 -77.873 1.00 97.62 264 GLU A N 1
ATOM 2102 C CA . GLU A 1 264 ? 41.257 6.810 -78.072 1.00 97.62 264 GLU A CA 1
ATOM 2103 C C . GLU A 1 264 ? 41.832 5.507 -78.635 1.00 97.62 264 GLU A C 1
ATOM 2105 O O . GLU A 1 264 ? 42.598 5.542 -79.594 1.00 97.62 264 GLU A O 1
ATOM 2110 N N . ILE A 1 265 ? 41.449 4.344 -78.100 1.00 96.62 265 ILE A N 1
ATOM 2111 C CA . ILE A 1 265 ? 41.908 3.044 -78.614 1.00 96.62 265 ILE A CA 1
ATOM 2112 C C . ILE A 1 265 ? 41.451 2.839 -80.066 1.00 96.62 265 ILE A C 1
ATOM 2114 O O . ILE A 1 265 ? 42.222 2.317 -80.873 1.00 96.62 265 ILE A O 1
ATOM 2118 N N . ARG A 1 266 ? 40.237 3.273 -80.437 1.00 97.56 266 ARG A N 1
ATOM 2119 C CA . ARG A 1 266 ? 39.767 3.243 -81.836 1.00 97.56 266 ARG A CA 1
ATOM 2120 C C . ARG A 1 266 ? 40.600 4.169 -82.727 1.00 97.56 266 ARG A C 1
ATOM 2122 O O . ARG A 1 266 ? 41.077 3.708 -83.760 1.00 97.56 266 ARG A O 1
ATOM 2129 N N . ALA A 1 267 ? 40.843 5.410 -82.307 1.00 97.12 267 ALA A N 1
ATOM 2130 C CA . ALA A 1 267 ? 41.649 6.377 -83.053 1.00 97.12 267 ALA A CA 1
ATOM 2131 C C . ALA A 1 267 ? 43.111 5.915 -83.218 1.00 97.12 267 ALA A C 1
ATOM 2133 O O . ALA A 1 267 ? 43.640 5.919 -84.327 1.00 97.12 267 ALA A O 1
ATOM 2134 N N . ARG A 1 268 ? 43.746 5.419 -82.147 1.00 96.62 268 ARG A N 1
ATOM 2135 C CA . ARG A 1 268 ? 45.105 4.849 -82.186 1.00 96.62 268 ARG A CA 1
ATOM 2136 C C . ARG A 1 268 ? 45.176 3.621 -83.103 1.00 96.62 268 ARG A C 1
ATOM 2138 O O . ARG A 1 268 ? 46.131 3.496 -83.860 1.00 96.62 268 ARG A O 1
ATOM 2145 N N . ARG A 1 269 ? 44.163 2.741 -83.101 1.00 96.81 269 ARG A N 1
ATOM 2146 C CA . ARG A 1 269 ? 44.078 1.602 -84.041 1.00 96.81 269 ARG A CA 1
ATOM 2147 C C . ARG A 1 269 ? 43.909 2.050 -85.496 1.00 96.81 269 ARG A C 1
ATOM 2149 O O . ARG A 1 269 ? 44.526 1.454 -86.371 1.00 96.81 269 ARG A O 1
ATOM 2156 N N . GLN A 1 270 ? 43.123 3.095 -85.758 1.00 97.19 270 GLN A N 1
ATOM 2157 C CA . GLN A 1 270 ? 42.982 3.675 -87.100 1.00 97.19 270 GLN A CA 1
ATOM 2158 C C . GLN A 1 270 ? 44.299 4.293 -87.591 1.00 97.19 270 GLN A C 1
ATOM 2160 O O . GLN A 1 270 ? 44.714 4.002 -88.709 1.00 97.19 270 GLN A O 1
ATOM 2165 N N . ALA A 1 271 ? 44.996 5.055 -86.744 1.00 96.00 271 ALA A N 1
ATOM 2166 C CA . ALA A 1 271 ? 46.307 5.620 -87.064 1.00 96.00 271 ALA A CA 1
ATOM 2167 C C . ALA A 1 271 ? 47.372 4.531 -87.306 1.00 96.00 271 ALA A C 1
ATOM 2169 O O . ALA A 1 271 ? 48.147 4.628 -88.252 1.00 96.00 271 ALA A O 1
ATOM 2170 N N . LEU A 1 272 ? 47.380 3.454 -86.510 1.00 96.88 272 LEU A N 1
ATOM 2171 C CA . LEU A 1 272 ? 48.265 2.305 -86.741 1.00 96.88 272 LEU A CA 1
ATOM 2172 C C . LEU A 1 272 ? 47.966 1.603 -88.073 1.00 96.88 272 LEU A C 1
ATOM 2174 O O . LEU A 1 272 ? 48.901 1.283 -88.798 1.00 96.88 272 LEU A O 1
ATOM 2178 N N . ALA A 1 273 ? 46.692 1.418 -88.433 1.00 95.81 273 ALA A N 1
ATOM 2179 C CA . ALA A 1 273 ? 46.311 0.839 -89.723 1.00 95.81 273 ALA A CA 1
ATOM 2180 C C . ALA A 1 273 ? 46.689 1.743 -90.916 1.00 95.81 273 ALA A C 1
ATOM 2182 O O . ALA A 1 273 ? 47.088 1.243 -91.965 1.00 95.81 273 ALA A O 1
ATOM 2183 N N . GLN A 1 274 ? 46.613 3.070 -90.753 1.00 95.94 274 GLN A N 1
ATOM 2184 C CA . GLN A 1 274 ? 47.099 4.036 -91.746 1.00 95.94 274 GLN A CA 1
ATOM 2185 C C . GLN A 1 274 ? 48.620 3.944 -91.916 1.00 95.94 274 GLN A C 1
ATOM 2187 O O . GLN A 1 274 ? 49.090 3.775 -93.037 1.00 95.94 274 GLN A O 1
ATOM 2192 N N . LEU A 1 275 ? 49.382 3.954 -90.817 1.00 95.19 275 LEU A N 1
ATOM 2193 C CA . LEU A 1 275 ? 50.842 3.804 -90.844 1.00 95.19 275 LEU A CA 1
ATOM 2194 C C . LEU A 1 275 ? 51.287 2.446 -91.410 1.00 95.19 275 LEU A C 1
ATOM 2196 O O . LEU A 1 275 ? 52.304 2.378 -92.093 1.00 95.19 275 LEU A O 1
ATOM 2200 N N . GLN A 1 276 ? 50.527 1.372 -91.171 1.00 95.81 276 GLN A N 1
ATOM 2201 C CA . GLN A 1 276 ? 50.758 0.066 -91.797 1.00 95.81 276 GLN A CA 1
ATOM 2202 C C . GLN A 1 276 ? 50.534 0.123 -93.313 1.00 95.81 276 GLN A C 1
ATOM 2204 O O . GLN A 1 276 ? 51.409 -0.299 -94.060 1.00 95.81 276 GLN A O 1
ATOM 2209 N N . ALA A 1 277 ? 49.436 0.720 -93.785 1.00 96.00 277 ALA A N 1
ATOM 2210 C CA . ALA A 1 277 ? 49.188 0.880 -95.218 1.00 96.00 277 ALA A CA 1
ATOM 2211 C C . ALA A 1 277 ? 50.225 1.794 -95.907 1.00 96.00 277 ALA A C 1
ATOM 2213 O O . ALA A 1 277 ? 50.661 1.507 -97.021 1.00 96.00 277 ALA A O 1
ATOM 2214 N N . GLU A 1 278 ? 50.667 2.871 -95.251 1.00 95.75 278 GLU A N 1
ATOM 2215 C CA . GLU A 1 278 ? 51.757 3.725 -95.742 1.00 95.75 278 GLU A CA 1
ATOM 2216 C C . GLU A 1 278 ? 53.095 2.975 -95.794 1.00 95.75 278 GLU A C 1
ATOM 2218 O O . GLU A 1 278 ? 53.832 3.107 -96.775 1.00 95.75 278 GLU A O 1
ATOM 2223 N N . LEU A 1 279 ? 53.389 2.151 -94.784 1.00 96.00 279 LEU A N 1
ATOM 2224 C CA . LEU A 1 279 ? 54.566 1.287 -94.749 1.00 96.00 279 LEU A CA 1
ATOM 2225 C C . LEU A 1 279 ? 54.520 0.227 -95.859 1.00 96.00 279 LEU A C 1
ATOM 2227 O O . LEU A 1 279 ? 55.523 0.048 -96.544 1.00 96.00 279 LEU A O 1
ATOM 2231 N N . ASP A 1 280 ? 53.380 -0.422 -96.092 1.00 95.88 280 ASP A N 1
ATOM 2232 C CA . ASP A 1 280 ? 53.199 -1.391 -97.179 1.00 95.88 280 ASP A CA 1
ATOM 2233 C C . ASP A 1 280 ? 53.392 -0.727 -98.551 1.00 95.88 280 ASP A C 1
ATOM 2235 O O . ASP A 1 280 ? 54.106 -1.253 -99.405 1.00 95.88 280 ASP A O 1
ATOM 2239 N N . ILE A 1 281 ? 52.840 0.475 -98.754 1.00 96.38 281 ILE A N 1
ATOM 2240 C CA . ILE A 1 281 ? 53.051 1.273 -99.973 1.00 96.38 281 ILE A CA 1
ATOM 2241 C C . ILE A 1 281 ? 54.529 1.671 -100.121 1.00 96.38 281 ILE A C 1
ATOM 2243 O O . ILE A 1 281 ? 55.072 1.626 -101.228 1.00 96.38 281 ILE A O 1
ATOM 2247 N N . ALA A 1 282 ? 55.213 2.039 -99.035 1.00 94.44 282 ALA A N 1
ATOM 2248 C CA . ALA A 1 282 ? 56.640 2.358 -99.055 1.00 94.44 282 ALA A CA 1
ATOM 2249 C C . ALA A 1 282 ? 57.508 1.122 -99.356 1.00 94.44 282 ALA A C 1
ATOM 2251 O O . ALA A 1 282 ? 58.451 1.215 -100.143 1.00 94.44 282 ALA A O 1
ATOM 2252 N N . GLN A 1 283 ? 57.165 -0.046 -98.805 1.00 94.75 283 GLN A N 1
ATOM 2253 C CA . GLN A 1 283 ? 57.816 -1.322 -99.110 1.00 94.75 283 GLN A CA 1
ATOM 2254 C C . GLN A 1 283 ? 57.592 -1.730 -100.570 1.00 94.75 283 GLN A C 1
ATOM 2256 O O . GLN A 1 283 ? 58.553 -2.086 -101.249 1.00 94.75 283 GLN A O 1
ATOM 2261 N N . GLN A 1 284 ? 56.367 -1.612 -101.091 1.00 95.19 284 GLN A N 1
ATOM 2262 C CA . GLN A 1 284 ? 56.059 -1.862 -102.504 1.00 95.19 284 GLN A CA 1
ATOM 2263 C C . GLN A 1 284 ? 56.854 -0.928 -103.425 1.00 95.19 284 GLN A C 1
ATOM 2265 O O . GLN A 1 284 ? 57.469 -1.396 -104.379 1.00 95.19 284 GLN A O 1
ATOM 2270 N N . ARG A 1 285 ? 56.931 0.37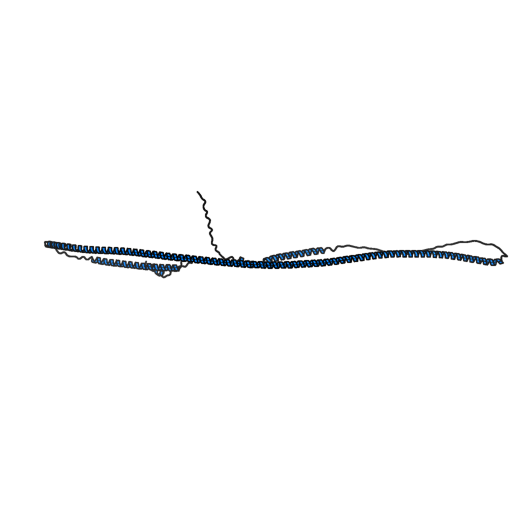3 -103.109 1.00 94.56 285 ARG A N 1
ATOM 2271 C CA . ARG A 1 285 ? 57.767 1.342 -103.845 1.00 94.56 285 ARG A CA 1
ATOM 2272 C C . ARG A 1 285 ? 59.259 1.009 -103.773 1.00 94.56 285 ARG A C 1
ATOM 2274 O O . ARG A 1 285 ? 59.956 1.176 -104.768 1.00 94.56 285 ARG A O 1
ATOM 2281 N N . LEU A 1 286 ? 59.755 0.514 -102.638 1.00 94.19 286 LEU A N 1
ATOM 2282 C CA . LEU A 1 286 ? 61.144 0.066 -102.491 1.00 94.19 286 LEU A CA 1
ATOM 2283 C C . LEU A 1 286 ? 61.423 -1.215 -103.294 1.00 94.19 286 LEU A C 1
ATOM 2285 O O . LEU A 1 286 ? 62.492 -1.341 -103.887 1.00 94.19 286 LEU A O 1
ATOM 2289 N N . VAL A 1 287 ? 60.476 -2.156 -103.347 1.00 95.31 287 VAL A N 1
ATOM 2290 C CA . VAL A 1 287 ? 60.566 -3.351 -104.201 1.00 95.31 287 VAL A CA 1
ATOM 2291 C C . VAL A 1 287 ? 60.531 -2.960 -105.677 1.00 95.31 287 VAL A C 1
ATOM 2293 O O . VAL A 1 287 ? 61.386 -3.430 -106.422 1.00 95.31 287 VAL A O 1
ATOM 2296 N N . GLN A 1 288 ? 59.633 -2.059 -106.084 1.00 94.06 288 GLN A N 1
ATOM 2297 C CA . GLN A 1 288 ? 59.586 -1.528 -107.448 1.00 94.06 288 GLN A CA 1
ATOM 2298 C C . GLN A 1 288 ? 60.907 -0.838 -107.807 1.00 94.06 288 GLN A C 1
ATOM 2300 O O . GLN A 1 288 ? 61.554 -1.243 -108.759 1.00 94.06 288 GLN A O 1
ATOM 2305 N N . SER A 1 289 ? 61.397 0.089 -106.977 1.00 93.69 289 SER A N 1
ATOM 2306 C CA . SER A 1 289 ? 62.671 0.783 -107.213 1.00 93.69 289 SER A CA 1
ATOM 2307 C C . SER A 1 289 ? 63.873 -0.172 -107.296 1.00 93.69 289 SER A C 1
ATOM 2309 O O . SER A 1 289 ? 64.800 0.078 -108.066 1.00 93.69 289 SER A O 1
ATOM 2311 N N . ARG A 1 290 ? 63.858 -1.291 -106.557 1.00 93.75 290 ARG A N 1
ATOM 2312 C CA . ARG A 1 290 ? 64.863 -2.363 -106.683 1.00 93.75 290 ARG A CA 1
ATOM 2313 C C . ARG A 1 290 ? 64.707 -3.172 -107.973 1.00 93.75 290 ARG A C 1
ATOM 2315 O O . ARG A 1 290 ? 65.716 -3.585 -108.533 1.00 93.75 290 ARG A O 1
ATOM 2322 N N . GLN A 1 291 ? 63.483 -3.407 -108.446 1.00 92.69 291 GLN A N 1
ATOM 2323 C CA . GLN A 1 291 ? 63.233 -4.051 -109.739 1.00 92.69 291 GLN A CA 1
ATOM 2324 C C . GLN A 1 291 ? 63.661 -3.143 -110.897 1.00 92.69 291 GLN A C 1
ATOM 2326 O O . GLN A 1 291 ? 64.402 -3.605 -111.761 1.00 92.69 291 GLN A O 1
ATOM 2331 N N . ASP A 1 292 ? 63.282 -1.863 -110.854 1.00 91.62 292 ASP A N 1
ATOM 2332 C CA . ASP A 1 292 ? 63.663 -0.820 -111.812 1.00 91.62 292 ASP A CA 1
ATOM 2333 C C . ASP A 1 292 ? 65.193 -0.663 -111.865 1.00 91.62 292 ASP A C 1
ATOM 2335 O O . ASP A 1 292 ? 65.796 -0.656 -112.942 1.00 91.62 292 ASP A O 1
ATOM 2339 N N . GLY A 1 293 ? 65.838 -0.621 -110.692 1.00 90.69 293 GLY A N 1
ATOM 2340 C CA . GLY A 1 293 ? 67.294 -0.630 -110.550 1.00 90.69 293 GLY A CA 1
ATOM 2341 C C . GLY A 1 293 ? 67.926 -1.880 -111.161 1.00 90.69 293 GLY A C 1
ATOM 2342 O O . GLY A 1 293 ? 68.824 -1.764 -111.987 1.00 90.69 293 GLY A O 1
ATOM 2343 N N . ALA A 1 294 ? 67.402 -3.070 -110.860 1.00 90.69 294 ALA A N 1
ATOM 2344 C CA . ALA A 1 294 ? 67.885 -4.318 -111.449 1.00 90.69 294 ALA A CA 1
ATOM 2345 C C . ALA A 1 294 ? 67.615 -4.420 -112.965 1.00 90.69 294 ALA A C 1
ATOM 2347 O O . ALA A 1 294 ? 68.310 -5.160 -113.662 1.00 90.69 294 ALA A O 1
ATOM 2348 N N . THR A 1 295 ? 66.607 -3.740 -113.524 1.00 91.12 295 THR A N 1
ATOM 2349 C CA . THR A 1 295 ? 66.474 -3.602 -114.988 1.00 91.12 295 THR A CA 1
ATOM 2350 C C . THR A 1 295 ? 67.523 -2.650 -115.547 1.00 91.12 295 THR A C 1
ATOM 2352 O O . THR A 1 295 ? 68.228 -3.042 -116.469 1.00 91.12 295 THR A O 1
ATOM 2355 N N . ALA A 1 296 ? 67.745 -1.490 -114.924 1.00 88.75 296 ALA A N 1
ATOM 2356 C CA . ALA A 1 296 ? 68.797 -0.561 -115.336 1.00 88.75 296 ALA A CA 1
ATOM 2357 C C . ALA A 1 296 ? 70.205 -1.186 -115.251 1.00 88.75 296 ALA A C 1
ATOM 2359 O O . ALA A 1 296 ? 71.020 -0.974 -116.143 1.00 88.75 296 ALA A O 1
ATOM 2360 N N . GLU A 1 297 ? 70.490 -2.014 -114.242 1.00 90.00 297 GLU A N 1
ATOM 2361 C CA . GLU A 1 297 ? 71.736 -2.790 -114.138 1.00 90.00 297 GLU A CA 1
ATOM 2362 C C . GLU A 1 297 ? 71.890 -3.800 -115.286 1.00 90.00 297 GLU A C 1
ATOM 2364 O O . GLU A 1 297 ? 72.977 -3.920 -115.854 1.00 90.00 297 GLU A O 1
ATOM 2369 N N . ARG A 1 298 ? 70.811 -4.496 -115.679 1.00 90.81 298 ARG A N 1
ATOM 2370 C CA . ARG A 1 298 ? 70.824 -5.397 -116.847 1.00 90.81 298 ARG A CA 1
ATOM 2371 C C . ARG A 1 298 ? 71.006 -4.632 -118.154 1.00 90.81 298 ARG A C 1
ATOM 2373 O O . ARG A 1 298 ? 71.748 -5.100 -119.012 1.00 90.81 298 ARG A O 1
ATOM 2380 N N . ASP A 1 299 ? 70.374 -3.474 -118.302 1.00 89.38 299 ASP A N 1
ATOM 2381 C CA . ASP A 1 299 ? 70.498 -2.633 -119.494 1.00 89.38 299 ASP A CA 1
ATOM 2382 C C . ASP A 1 299 ? 71.914 -2.044 -119.600 1.00 89.38 299 ASP A C 1
ATOM 2384 O O . ASP A 1 299 ? 72.515 -2.061 -120.673 1.00 89.38 299 ASP A O 1
ATOM 2388 N N . VAL A 1 300 ? 72.508 -1.619 -118.479 1.00 89.81 300 VAL A N 1
ATOM 2389 C CA . VAL A 1 300 ? 73.923 -1.218 -118.399 1.00 89.81 300 VAL A CA 1
ATOM 2390 C C . VAL A 1 300 ? 74.846 -2.390 -118.738 1.00 89.81 300 VAL A C 1
ATOM 2392 O O . VAL A 1 300 ? 75.775 -2.202 -119.520 1.00 89.81 300 VAL A O 1
ATOM 2395 N N . ALA A 1 301 ? 74.584 -3.599 -118.234 1.00 88.38 301 ALA A N 1
ATOM 2396 C CA . ALA A 1 301 ? 75.364 -4.788 -118.581 1.00 88.38 301 ALA A CA 1
ATOM 2397 C C . ALA A 1 301 ? 75.245 -5.149 -120.076 1.00 88.38 301 ALA A C 1
ATOM 2399 O O . ALA A 1 301 ? 76.251 -5.458 -120.709 1.00 88.38 301 ALA A O 1
ATOM 2400 N N . GLN A 1 302 ? 74.055 -5.033 -120.677 1.00 89.94 302 GLN A N 1
ATOM 2401 C CA . GLN A 1 302 ? 73.861 -5.207 -122.123 1.00 89.94 302 GLN A CA 1
ATOM 2402 C C . GLN A 1 302 ? 74.577 -4.123 -122.939 1.00 89.94 302 GLN A C 1
ATOM 2404 O O . GLN A 1 302 ? 75.173 -4.426 -123.971 1.00 89.94 302 GLN A O 1
ATOM 2409 N N . LEU A 1 303 ? 74.558 -2.863 -122.497 1.00 87.31 303 LEU A N 1
ATOM 2410 C CA . LEU A 1 303 ? 75.290 -1.776 -123.153 1.00 87.31 303 LEU A CA 1
ATOM 2411 C C . LEU A 1 303 ? 76.809 -1.973 -123.044 1.00 87.31 303 LEU A C 1
ATOM 2413 O O . LEU A 1 303 ? 77.515 -1.759 -124.028 1.00 87.31 303 LEU A O 1
ATOM 2417 N N . GLN A 1 304 ? 77.312 -2.442 -121.899 1.00 89.00 304 GLN A N 1
ATOM 2418 C CA . GLN A 1 304 ? 78.714 -2.835 -121.722 1.00 89.00 304 GLN A CA 1
ATOM 2419 C C . GLN A 1 304 ? 79.083 -4.037 -122.599 1.00 89.00 304 GLN A C 1
ATOM 2421 O O . GLN A 1 304 ? 80.140 -4.015 -123.229 1.00 89.00 304 GLN A O 1
ATOM 2426 N N . GLN A 1 305 ? 78.207 -5.042 -122.714 1.00 88.31 305 GLN A N 1
ATOM 2427 C CA . GLN A 1 305 ? 78.412 -6.172 -123.619 1.00 88.31 305 GLN A CA 1
ATOM 2428 C C . GLN A 1 305 ? 78.508 -5.684 -125.068 1.00 88.31 305 GLN A C 1
ATOM 2430 O O . GLN A 1 305 ? 79.522 -5.942 -125.711 1.00 88.31 305 GLN A O 1
ATOM 2435 N N . ARG A 1 306 ? 77.544 -4.890 -125.549 1.00 86.56 306 ARG A N 1
ATOM 2436 C CA . ARG A 1 306 ? 77.538 -4.338 -126.918 1.00 86.56 306 ARG A CA 1
ATOM 2437 C C . ARG A 1 306 ? 78.724 -3.406 -127.189 1.00 86.56 306 ARG A C 1
ATOM 2439 O O . ARG A 1 306 ? 79.204 -3.334 -128.318 1.00 86.56 306 ARG A O 1
ATOM 2446 N N . LEU A 1 307 ? 79.244 -2.726 -126.166 1.00 87.31 307 LEU A N 1
ATOM 2447 C CA . LEU A 1 307 ? 80.487 -1.955 -126.256 1.00 87.31 307 LEU A CA 1
ATOM 2448 C C . LEU A 1 307 ? 81.733 -2.859 -126.318 1.00 87.31 307 LEU A C 1
ATOM 2450 O O . LEU A 1 307 ? 82.683 -2.543 -127.031 1.00 87.31 307 LEU A O 1
ATOM 2454 N N . SER A 1 308 ? 81.739 -4.006 -125.633 1.00 86.88 308 SER A N 1
ATOM 2455 C CA . SER A 1 308 ? 82.822 -4.995 -125.744 1.00 86.88 308 SER A CA 1
ATOM 2456 C C . SER A 1 308 ? 82.778 -5.785 -127.061 1.00 86.88 308 SER A C 1
ATOM 2458 O O . SER A 1 308 ? 83.827 -6.055 -127.635 1.00 86.88 308 SER A O 1
ATOM 2460 N N . GLU A 1 309 ? 81.586 -6.071 -127.592 1.00 87.44 309 GLU A N 1
ATOM 2461 C CA . GLU A 1 309 ? 81.366 -6.630 -128.932 1.00 87.44 309 GLU A CA 1
ATOM 2462 C C . GLU A 1 309 ? 81.858 -5.651 -130.004 1.00 87.44 309 GLU A C 1
ATOM 2464 O O . GLU A 1 309 ? 82.757 -5.988 -130.766 1.00 87.44 309 GLU A O 1
ATOM 2469 N N . THR A 1 310 ? 81.384 -4.400 -130.006 1.00 83.69 310 THR A N 1
ATOM 2470 C CA . THR A 1 310 ? 81.805 -3.405 -131.015 1.00 83.69 310 THR A CA 1
ATOM 2471 C C . THR A 1 310 ? 83.285 -3.017 -130.922 1.00 83.69 310 THR A C 1
ATOM 2473 O O . THR A 1 310 ? 83.892 -2.685 -131.939 1.00 83.69 310 THR A O 1
ATOM 2476 N N . THR A 1 311 ? 83.919 -3.098 -129.744 1.00 82.38 311 THR A N 1
ATOM 2477 C CA . THR A 1 311 ? 85.383 -2.927 -129.630 1.00 82.38 311 THR A CA 1
ATOM 2478 C C . THR A 1 311 ? 86.168 -4.165 -130.076 1.00 82.38 311 THR A C 1
ATOM 2480 O O . THR A 1 311 ? 87.265 -4.006 -130.611 1.00 82.38 311 THR A O 1
ATOM 2483 N N . GLN A 1 312 ? 85.610 -5.376 -129.957 1.00 85.38 312 GLN A N 1
ATOM 2484 C CA . GLN A 1 312 ? 86.170 -6.586 -130.576 1.00 85.38 312 GLN A CA 1
ATOM 2485 C C . GLN A 1 312 ? 86.019 -6.558 -132.104 1.00 85.38 312 GLN A C 1
ATOM 2487 O O . GLN A 1 312 ? 86.995 -6.807 -132.804 1.00 85.38 312 GLN A O 1
ATOM 2492 N N . GLU A 1 313 ? 84.853 -6.177 -132.635 1.00 82.62 313 GLU A N 1
ATOM 2493 C CA . GLU A 1 313 ? 84.620 -5.968 -134.074 1.00 82.62 313 GLU A CA 1
ATOM 2494 C C . GLU A 1 313 ? 85.578 -4.917 -134.653 1.00 82.62 313 GLU A C 1
ATOM 2496 O O . GLU A 1 313 ? 86.238 -5.168 -135.663 1.00 82.62 313 GLU A O 1
ATOM 2501 N N . LEU A 1 314 ? 85.729 -3.770 -133.979 1.00 82.00 314 LEU A N 1
ATOM 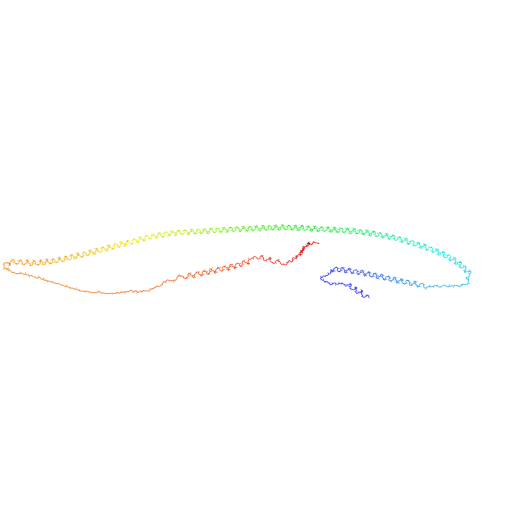2502 C CA . LEU A 1 314 ? 86.695 -2.738 -134.362 1.00 82.00 314 LEU A CA 1
ATOM 2503 C C . LEU A 1 314 ? 88.138 -3.265 -134.303 1.00 82.00 314 LEU A C 1
ATOM 2505 O O . LEU A 1 314 ? 88.932 -2.960 -135.188 1.00 82.00 314 LEU A O 1
ATOM 2509 N N . GLY A 1 315 ? 88.477 -4.088 -133.305 1.00 82.31 315 GLY A N 1
ATOM 2510 C CA . GLY A 1 315 ? 89.768 -4.774 -133.220 1.00 82.31 315 GLY A CA 1
ATOM 2511 C C . GLY A 1 315 ? 90.008 -5.748 -134.379 1.00 82.31 315 GLY A C 1
ATOM 2512 O O . GLY A 1 315 ? 91.100 -5.764 -134.949 1.00 82.31 315 GLY A O 1
ATOM 2513 N N . HIS A 1 316 ? 88.989 -6.513 -134.778 1.00 83.31 316 HIS A N 1
ATOM 2514 C CA . HIS A 1 316 ? 89.046 -7.422 -135.923 1.00 83.31 316 HIS A CA 1
ATOM 2515 C C . HIS A 1 316 ? 89.203 -6.672 -137.252 1.00 83.31 316 HIS A C 1
ATOM 2517 O O . HIS A 1 316 ? 90.068 -7.038 -138.046 1.00 83.31 316 HIS A O 1
ATOM 2523 N N . GLU A 1 317 ? 88.441 -5.603 -137.492 1.00 77.12 317 GLU A N 1
ATOM 2524 C CA . GLU A 1 317 ? 88.568 -4.802 -138.718 1.00 77.12 317 GLU A CA 1
ATOM 2525 C C . GLU A 1 317 ? 89.867 -3.979 -138.759 1.00 77.12 317 GLU A C 1
ATOM 2527 O O . GLU A 1 317 ? 90.472 -3.847 -139.823 1.00 77.12 317 GLU A O 1
ATOM 2532 N N . LEU A 1 318 ? 90.384 -3.508 -137.615 1.00 81.50 318 LEU A N 1
ATOM 2533 C CA . LEU A 1 318 ? 91.732 -2.932 -137.536 1.00 81.50 318 LEU A CA 1
ATOM 2534 C C . LEU A 1 318 ? 92.812 -3.969 -137.871 1.00 81.50 318 LEU A C 1
ATOM 2536 O O . LEU A 1 318 ? 93.725 -3.666 -138.640 1.00 81.50 318 LEU A O 1
ATOM 2540 N N . HIS A 1 319 ? 92.701 -5.198 -137.356 1.00 80.62 319 HIS A N 1
ATOM 2541 C CA . HIS A 1 319 ? 93.634 -6.277 -137.685 1.00 80.62 319 HIS A CA 1
ATOM 2542 C C . HIS A 1 319 ? 93.588 -6.618 -139.182 1.00 80.62 319 HIS A C 1
ATOM 2544 O O . HIS A 1 319 ? 94.628 -6.679 -139.833 1.00 80.62 319 HIS A O 1
ATOM 2550 N N . ARG A 1 320 ? 92.382 -6.724 -139.750 1.00 78.00 320 ARG A N 1
ATOM 2551 C CA . ARG A 1 320 ? 92.125 -6.968 -141.177 1.00 78.00 320 ARG A CA 1
ATOM 2552 C C . ARG A 1 320 ? 92.682 -5.860 -142.079 1.00 78.00 320 ARG A C 1
ATOM 2554 O O . ARG A 1 320 ? 93.266 -6.149 -143.123 1.00 78.00 320 ARG A O 1
ATOM 2561 N N . LEU A 1 321 ? 92.547 -4.595 -141.673 1.00 79.81 321 LEU A N 1
ATOM 2562 C CA . LEU A 1 321 ? 93.170 -3.448 -142.344 1.00 79.81 321 LEU A CA 1
ATOM 2563 C C . LEU A 1 321 ? 94.699 -3.497 -142.260 1.00 79.81 321 LEU A C 1
ATOM 2565 O O . LEU A 1 321 ? 95.377 -3.154 -143.229 1.00 79.81 321 LEU A O 1
ATOM 2569 N N . GLU A 1 322 ? 95.257 -3.937 -141.133 1.00 80.06 322 GLU A N 1
ATOM 2570 C CA . GLU A 1 322 ? 96.704 -4.052 -140.961 1.00 80.06 322 GLU A CA 1
ATOM 2571 C C . GLU A 1 322 ? 97.295 -5.230 -141.759 1.00 80.06 322 GLU A C 1
ATOM 2573 O O . GLU A 1 322 ? 98.365 -5.089 -142.355 1.00 80.06 322 GLU A O 1
ATOM 2578 N N . GLU A 1 323 ? 96.579 -6.351 -141.881 1.00 75.31 323 GLU A N 1
ATOM 2579 C CA . GLU A 1 323 ? 96.902 -7.433 -142.821 1.00 75.31 323 GLU A CA 1
ATOM 2580 C C . GLU A 1 323 ? 96.840 -6.957 -144.279 1.00 75.31 323 GLU A C 1
ATOM 2582 O O . GLU A 1 323 ? 97.800 -7.147 -145.030 1.00 75.31 323 GLU A O 1
ATOM 2587 N N . ALA A 1 324 ? 95.760 -6.273 -144.676 1.00 74.81 324 ALA A N 1
ATOM 2588 C CA . ALA A 1 324 ? 95.612 -5.711 -146.019 1.00 74.81 324 ALA A CA 1
ATOM 2589 C C . ALA A 1 324 ? 96.725 -4.699 -146.348 1.00 74.81 324 ALA A C 1
ATOM 2591 O O . ALA A 1 324 ? 97.267 -4.700 -147.456 1.00 74.81 324 ALA A O 1
ATOM 2592 N N . ARG A 1 325 ? 97.134 -3.884 -145.369 1.00 78.19 325 ARG A N 1
ATOM 2593 C CA . ARG A 1 325 ? 98.279 -2.976 -145.489 1.00 78.19 325 ARG A CA 1
ATOM 2594 C C . ARG A 1 325 ? 99.597 -3.733 -145.658 1.00 78.19 325 ARG A C 1
ATOM 2596 O O . ARG A 1 325 ? 100.368 -3.394 -146.552 1.00 78.19 325 ARG A O 1
ATOM 2603 N N . ARG A 1 326 ? 99.866 -4.765 -144.850 1.00 75.50 326 ARG A N 1
ATOM 2604 C CA . ARG A 1 326 ? 101.083 -5.594 -144.979 1.00 75.50 326 ARG A CA 1
ATOM 2605 C C . ARG A 1 326 ? 101.138 -6.299 -146.340 1.00 75.50 326 ARG A C 1
ATOM 2607 O O . ARG A 1 326 ? 102.208 -6.365 -146.945 1.00 75.50 326 ARG A O 1
ATOM 2614 N N . ALA A 1 327 ? 99.994 -6.747 -146.862 1.00 69.31 327 ALA A N 1
ATOM 2615 C CA . ALA A 1 327 ? 99.883 -7.278 -148.218 1.00 69.31 327 ALA A CA 1
ATOM 2616 C C . ALA A 1 327 ? 100.212 -6.208 -149.279 1.00 69.31 327 ALA A C 1
ATOM 2618 O O . ALA A 1 327 ? 101.048 -6.459 -150.151 1.00 69.31 327 ALA A O 1
ATOM 2619 N N . ALA A 1 328 ? 99.648 -4.999 -149.170 1.00 69.25 328 ALA A N 1
ATOM 2620 C CA . ALA A 1 328 ? 99.937 -3.885 -150.077 1.00 69.25 328 ALA A CA 1
ATOM 2621 C C . ALA A 1 328 ? 101.423 -3.473 -150.060 1.00 69.25 328 ALA A C 1
ATOM 2623 O O . ALA A 1 328 ? 102.040 -3.364 -151.119 1.00 69.25 328 ALA A O 1
ATOM 2624 N N . GLU A 1 329 ? 102.037 -3.341 -148.879 1.00 76.06 329 GLU A N 1
ATOM 2625 C CA . GLU A 1 329 ? 103.471 -3.047 -148.743 1.00 76.06 329 GLU A CA 1
ATOM 2626 C C . GLU A 1 329 ? 104.359 -4.169 -149.318 1.00 76.06 329 GLU A C 1
ATOM 2628 O O . GLU A 1 329 ? 105.460 -3.899 -149.802 1.00 76.06 329 GLU A O 1
ATOM 2633 N N . SER A 1 330 ? 103.907 -5.431 -149.309 1.00 70.94 330 SER A N 1
ATOM 2634 C CA . SER A 1 330 ? 104.624 -6.532 -149.974 1.00 70.94 330 SER A CA 1
ATOM 2635 C C . SER A 1 330 ? 104.546 -6.436 -151.506 1.00 70.94 330 SER A C 1
ATOM 2637 O O . SER A 1 330 ? 105.562 -6.595 -152.191 1.00 70.94 330 SER A O 1
ATOM 2639 N N . ALA A 1 331 ? 103.374 -6.076 -152.043 1.00 67.19 331 ALA A N 1
ATOM 2640 C CA . ALA A 1 331 ? 103.157 -5.867 -153.471 1.00 67.19 331 ALA A CA 1
ATOM 2641 C C . ALA A 1 331 ? 103.930 -4.645 -153.997 1.00 67.19 331 ALA A C 1
ATOM 2643 O O . ALA A 1 331 ? 104.508 -4.699 -155.083 1.00 67.19 331 ALA A O 1
ATOM 2644 N N . GLU A 1 332 ? 104.024 -3.570 -153.210 1.00 67.75 332 GLU A N 1
ATOM 2645 C CA . GLU A 1 332 ? 104.831 -2.392 -153.541 1.00 67.75 332 GLU A CA 1
ATOM 2646 C C . GLU A 1 332 ? 106.330 -2.730 -153.610 1.00 67.75 332 GLU A C 1
ATOM 2648 O O . GLU A 1 332 ? 107.001 -2.373 -154.582 1.00 67.75 332 GLU A O 1
ATOM 2653 N N . ARG A 1 333 ? 106.854 -3.515 -152.656 1.00 72.25 333 ARG A N 1
ATOM 2654 C CA . ARG A 1 333 ? 108.245 -4.008 -152.697 1.00 72.25 333 ARG A CA 1
ATOM 2655 C C . ARG A 1 333 ? 108.510 -4.867 -153.942 1.00 72.25 333 ARG A C 1
ATOM 2657 O O . ARG A 1 333 ? 109.572 -4.737 -154.551 1.00 72.25 333 ARG A O 1
ATOM 2664 N N . HIS A 1 334 ? 107.550 -5.691 -154.371 1.00 63.50 334 HIS A N 1
ATOM 2665 C CA . HIS A 1 334 ? 107.632 -6.410 -155.650 1.00 63.50 334 HIS A CA 1
ATOM 2666 C C . HIS A 1 334 ? 107.597 -5.464 -156.868 1.00 63.50 334 HIS A C 1
ATOM 2668 O O . HIS A 1 334 ? 108.414 -5.618 -157.777 1.00 63.50 334 HIS A O 1
ATOM 2674 N N . ALA A 1 335 ? 106.736 -4.444 -156.883 1.00 65.31 335 ALA A N 1
ATOM 2675 C CA . ALA A 1 335 ? 106.675 -3.461 -157.970 1.00 65.31 335 ALA A CA 1
ATOM 2676 C C . ALA A 1 335 ? 107.979 -2.646 -158.109 1.00 65.31 335 ALA A C 1
ATOM 2678 O O . ALA A 1 335 ? 108.450 -2.405 -159.226 1.00 65.31 335 ALA A O 1
ATOM 2679 N N . VAL A 1 336 ? 108.607 -2.271 -156.989 1.00 72.69 336 VAL A N 1
ATOM 2680 C CA . VAL A 1 336 ? 109.928 -1.617 -156.964 1.00 72.69 336 VAL A CA 1
ATOM 2681 C C . VAL A 1 336 ? 111.018 -2.556 -157.491 1.00 72.69 336 VAL A C 1
ATOM 2683 O O . VAL A 1 336 ? 111.816 -2.143 -158.335 1.00 72.69 336 VAL A O 1
ATOM 2686 N N . ALA A 1 337 ? 111.022 -3.829 -157.078 1.00 67.31 337 ALA A N 1
ATOM 2687 C CA . ALA A 1 337 ? 111.971 -4.825 -157.582 1.00 67.31 337 ALA A CA 1
ATOM 2688 C C . ALA A 1 337 ? 111.851 -5.044 -159.105 1.00 67.31 337 ALA A C 1
ATOM 2690 O O . ALA A 1 337 ? 112.869 -5.169 -159.790 1.00 67.31 337 ALA A O 1
ATOM 2691 N N . VAL A 1 338 ? 110.630 -5.022 -159.655 1.00 64.44 338 VAL A N 1
ATOM 2692 C CA . VAL A 1 338 ? 110.386 -5.100 -161.107 1.00 64.44 338 VAL A CA 1
ATOM 2693 C C . VAL A 1 338 ? 110.879 -3.841 -161.831 1.00 64.44 338 VAL A C 1
ATOM 2695 O O . VAL A 1 338 ? 111.615 -3.964 -162.811 1.00 64.44 338 VAL A O 1
ATOM 2698 N N . ARG A 1 339 ? 110.576 -2.628 -161.339 1.00 62.81 339 ARG A N 1
ATOM 2699 C CA . ARG A 1 339 ? 111.097 -1.373 -161.933 1.00 62.81 339 ARG A CA 1
ATOM 2700 C C . ARG A 1 339 ? 112.630 -1.345 -161.967 1.00 62.81 339 ARG A C 1
ATOM 2702 O O . ARG A 1 339 ? 113.217 -1.050 -163.008 1.00 62.81 339 ARG A O 1
ATOM 2709 N N . ALA A 1 340 ? 113.272 -1.753 -160.872 1.00 66.56 340 ALA A N 1
ATOM 2710 C CA . ALA A 1 340 ? 114.726 -1.856 -160.767 1.00 66.56 340 ALA A CA 1
ATOM 2711 C C . ALA A 1 340 ? 115.342 -2.975 -161.636 1.00 66.56 340 ALA A C 1
ATOM 2713 O O . ALA A 1 340 ? 116.568 -3.041 -161.763 1.00 66.56 340 ALA A O 1
ATOM 2714 N N . ARG A 1 341 ? 114.537 -3.870 -162.226 1.00 62.12 341 ARG A N 1
ATOM 2715 C CA . ARG A 1 341 ? 114.975 -4.853 -163.231 1.00 62.12 341 ARG A CA 1
ATOM 2716 C C . ARG A 1 341 ? 114.899 -4.250 -164.638 1.00 62.12 341 ARG A C 1
ATOM 2718 O O . ARG A 1 341 ? 115.914 -4.223 -165.326 1.00 62.12 341 ARG A O 1
ATOM 2725 N N . VAL A 1 342 ? 113.761 -3.640 -164.981 1.00 65.31 342 VAL A N 1
ATOM 2726 C CA . VAL A 1 342 ? 113.504 -3.002 -166.289 1.00 65.31 342 VAL A CA 1
ATOM 2727 C C . VAL A 1 342 ? 114.487 -1.862 -166.597 1.00 65.31 342 VAL A C 1
ATOM 2729 O O . VAL A 1 342 ? 115.003 -1.782 -167.712 1.00 65.31 342 VAL A O 1
ATOM 2732 N N . GLN A 1 343 ? 114.824 -1.001 -165.625 1.00 64.31 343 GLN A N 1
ATOM 2733 C CA . GLN A 1 343 ? 115.800 0.082 -165.859 1.00 64.31 343 GLN A CA 1
ATOM 2734 C C . GLN A 1 343 ? 117.195 -0.450 -166.244 1.00 64.31 343 GLN A C 1
ATOM 2736 O O . GLN A 1 343 ? 117.818 0.076 -167.163 1.00 64.31 343 GLN A O 1
ATOM 2741 N N . ARG A 1 344 ? 117.641 -1.557 -165.629 1.00 63.25 344 ARG A N 1
ATOM 2742 C CA . ARG A 1 344 ? 118.920 -2.230 -165.946 1.00 63.25 344 ARG A CA 1
ATOM 2743 C C . ARG A 1 344 ? 118.888 -3.044 -167.248 1.00 63.25 344 ARG A C 1
ATOM 2745 O O . ARG A 1 344 ? 119.873 -3.705 -167.590 1.00 63.25 344 ARG A O 1
ATOM 2752 N N . GLU A 1 345 ? 117.777 -3.026 -167.976 1.00 57.19 345 GLU A N 1
ATOM 2753 C CA . GLU A 1 345 ? 117.639 -3.611 -169.314 1.00 57.19 345 GLU A CA 1
ATOM 2754 C C . GLU A 1 345 ? 117.574 -2.510 -170.382 1.00 57.19 345 GLU A C 1
ATOM 2756 O O . GLU A 1 345 ? 118.310 -2.594 -171.365 1.00 57.19 345 GLU A O 1
ATOM 2761 N N . ALA A 1 346 ? 116.849 -1.413 -170.135 1.00 59.31 346 ALA A N 1
ATOM 2762 C CA . ALA A 1 346 ? 116.843 -0.233 -171.011 1.00 59.31 346 ALA A CA 1
ATOM 2763 C C . ALA A 1 346 ? 118.256 0.344 -171.263 1.00 59.31 346 ALA A C 1
ATOM 2765 O O . ALA A 1 346 ? 118.628 0.622 -172.403 1.00 59.31 346 ALA A O 1
ATOM 2766 N N . GLU A 1 347 ? 119.076 0.453 -170.214 1.00 57.06 347 GLU A N 1
ATOM 2767 C CA . GLU A 1 347 ? 120.438 1.010 -170.282 1.00 57.06 347 GLU A CA 1
ATOM 2768 C C . GLU A 1 347 ? 121.436 0.108 -171.048 1.00 57.06 347 GLU A C 1
ATOM 2770 O O . GLU A 1 347 ? 122.425 0.585 -171.611 1.00 57.06 347 GLU A O 1
ATOM 2775 N N . ARG A 1 348 ? 121.143 -1.199 -171.157 1.00 58.72 348 ARG A N 1
ATOM 2776 C CA . ARG A 1 348 ? 121.897 -2.140 -172.008 1.00 58.72 348 ARG A CA 1
ATOM 2777 C C . ARG A 1 348 ? 121.515 -2.040 -173.485 1.00 58.72 348 ARG A C 1
ATOM 2779 O O . ARG A 1 348 ? 122.384 -2.205 -174.336 1.00 58.72 348 ARG A O 1
ATOM 2786 N N . VAL A 1 349 ? 120.249 -1.758 -173.799 1.00 58.38 349 VAL A N 1
ATOM 2787 C CA . VAL A 1 349 ? 119.764 -1.680 -175.190 1.00 58.38 349 VAL A CA 1
ATOM 2788 C C . VAL A 1 349 ? 120.344 -0.467 -175.927 1.00 58.38 349 VAL A C 1
ATOM 2790 O O . VAL A 1 349 ? 120.730 -0.596 -177.088 1.00 58.38 349 VAL A O 1
ATOM 2793 N N . ALA A 1 350 ? 120.492 0.679 -175.252 1.00 56.06 350 ALA A N 1
ATOM 2794 C CA . ALA A 1 350 ? 121.045 1.896 -175.857 1.00 56.06 350 ALA A CA 1
ATOM 2795 C C . ALA A 1 350 ? 122.475 1.708 -176.405 1.00 56.06 350 ALA A C 1
ATOM 2797 O O . ALA A 1 350 ? 122.769 2.117 -177.526 1.00 56.06 350 ALA A O 1
ATOM 2798 N N . ASN A 1 351 ? 123.349 1.032 -175.651 1.00 55.88 351 ASN A N 1
ATOM 2799 C CA . ASN A 1 351 ? 124.738 0.788 -176.062 1.00 55.88 351 ASN A CA 1
ATOM 2800 C C . ASN A 1 351 ? 124.885 -0.344 -177.098 1.00 55.88 351 ASN A C 1
ATOM 2802 O O . ASN A 1 351 ? 125.908 -0.429 -177.775 1.00 55.88 351 ASN A O 1
ATOM 2806 N N . LEU A 1 352 ? 123.871 -1.201 -177.264 1.00 50.38 352 LEU A N 1
ATOM 2807 C CA . LEU A 1 352 ? 123.913 -2.302 -178.230 1.00 50.38 352 LEU A CA 1
ATOM 2808 C C . LEU A 1 352 ? 123.656 -1.827 -179.672 1.00 50.38 352 LEU A C 1
ATOM 2810 O O . LEU A 1 352 ? 124.220 -2.384 -180.612 1.00 50.38 352 LEU A O 1
ATOM 2814 N N . ALA A 1 353 ? 122.861 -0.766 -179.852 1.00 47.34 353 ALA A N 1
ATOM 2815 C CA . ALA A 1 353 ? 122.431 -0.268 -181.164 1.00 47.34 353 ALA A CA 1
ATOM 2816 C C . ALA A 1 353 ? 123.573 0.250 -182.067 1.00 47.34 353 ALA A C 1
ATOM 2818 O O . ALA A 1 353 ? 123.418 0.268 -183.285 1.00 47.34 353 ALA A O 1
ATOM 2819 N N . ALA A 1 354 ? 124.721 0.634 -181.496 1.00 41.22 354 ALA A N 1
ATOM 2820 C CA . ALA A 1 354 ? 125.904 1.062 -182.251 1.00 41.22 354 ALA A CA 1
ATOM 2821 C C . ALA A 1 354 ? 126.906 -0.078 -182.540 1.00 41.22 354 ALA A C 1
ATOM 2823 O O . ALA A 1 354 ? 127.722 0.040 -183.451 1.00 41.22 354 ALA A O 1
ATOM 2824 N N . ALA A 1 355 ? 126.853 -1.180 -181.780 1.00 44.03 355 ALA A N 1
ATOM 2825 C CA . ALA A 1 355 ? 127.796 -2.301 -181.883 1.00 44.03 355 ALA A CA 1
ATOM 2826 C C . ALA A 1 355 ? 127.213 -3.533 -182.605 1.00 44.03 355 ALA A C 1
ATOM 2828 O O . ALA A 1 355 ? 127.958 -4.321 -183.190 1.00 44.03 355 ALA A O 1
ATOM 2829 N N . ALA A 1 356 ? 125.883 -3.680 -182.641 1.00 41.38 356 ALA A N 1
ATOM 2830 C CA . ALA A 1 356 ? 125.170 -4.778 -183.308 1.00 41.38 356 ALA A CA 1
ATOM 2831 C C . ALA A 1 356 ? 125.201 -4.729 -184.855 1.00 41.38 356 ALA A C 1
ATOM 2833 O O . ALA A 1 356 ? 124.414 -5.399 -185.517 1.00 41.38 356 ALA A O 1
ATOM 2834 N N . VAL A 1 357 ? 126.147 -3.986 -185.436 1.00 46.12 357 VAL A N 1
ATOM 2835 C CA . VAL A 1 357 ? 126.588 -4.150 -186.830 1.00 46.12 357 VAL A CA 1
ATOM 2836 C C . VAL A 1 357 ? 127.592 -5.318 -186.962 1.00 46.12 357 VAL A C 1
ATOM 2838 O O . VAL A 1 357 ? 127.836 -5.762 -188.078 1.00 46.12 357 VAL A O 1
ATOM 2841 N N . MET A 1 358 ? 128.168 -5.843 -185.859 1.00 40.12 358 MET A N 1
ATOM 2842 C CA . MET A 1 358 ? 129.367 -6.710 -185.925 1.00 40.12 358 MET A CA 1
ATOM 2843 C C . MET A 1 358 ? 129.365 -8.076 -185.188 1.00 40.12 358 MET A C 1
ATOM 2845 O O . MET A 1 358 ? 130.301 -8.836 -185.431 1.00 40.12 358 MET A O 1
ATOM 2849 N N . ALA A 1 359 ? 128.406 -8.454 -184.320 1.00 31.59 359 ALA A N 1
ATOM 2850 C CA . ALA A 1 359 ? 128.442 -9.779 -183.643 1.00 31.59 359 ALA A CA 1
ATOM 2851 C C . ALA A 1 359 ? 127.098 -10.285 -183.059 1.00 31.59 359 ALA A C 1
ATOM 2853 O O . ALA A 1 359 ? 126.248 -9.481 -182.680 1.00 31.59 359 ALA A O 1
ATOM 2854 N N . ALA A 1 360 ? 126.942 -11.615 -182.905 1.00 34.66 360 ALA A N 1
ATOM 2855 C CA . ALA A 1 360 ? 125.797 -12.272 -182.240 1.00 34.66 360 ALA A CA 1
ATOM 2856 C C . ALA A 1 360 ? 126.168 -13.625 -181.566 1.00 34.66 360 ALA A C 1
ATOM 2858 O O . ALA A 1 360 ? 126.753 -14.474 -182.237 1.00 34.66 360 ALA A O 1
ATOM 2859 N N . ALA A 1 361 ? 125.807 -13.851 -180.281 1.00 29.06 361 ALA A N 1
ATOM 2860 C CA . ALA A 1 361 ? 125.957 -15.146 -179.566 1.00 29.06 361 ALA A CA 1
ATOM 2861 C C . ALA A 1 361 ? 125.200 -15.289 -178.194 1.00 29.06 361 ALA A C 1
ATOM 2863 O O . ALA A 1 361 ? 125.425 -14.488 -177.296 1.00 29.06 361 ALA A O 1
ATOM 2864 N N . VAL A 1 362 ? 124.387 -16.362 -178.044 1.00 36.72 362 VAL A N 1
ATOM 2865 C CA . VAL A 1 362 ? 124.194 -17.341 -176.906 1.00 36.72 362 VAL A CA 1
ATOM 2866 C C . VAL A 1 362 ? 123.882 -16.932 -175.413 1.00 36.72 362 VAL A C 1
ATOM 2868 O O . VAL A 1 362 ? 124.618 -16.160 -174.811 1.00 36.72 362 VAL A O 1
ATOM 2871 N N . GLY A 1 363 ? 122.878 -17.589 -174.758 1.00 38.78 363 GLY A N 1
ATOM 2872 C CA . GLY A 1 363 ? 122.531 -17.649 -173.285 1.00 38.78 363 GLY A CA 1
ATOM 2873 C C . GLY A 1 363 ? 121.125 -18.296 -173.012 1.00 38.78 363 GLY A C 1
ATOM 2874 O O . GLY A 1 363 ? 120.432 -18.503 -174.004 1.00 38.78 363 GLY A O 1
ATOM 2875 N N . GLY A 1 364 ? 120.561 -18.657 -171.822 1.00 43.59 364 GLY A N 1
ATOM 2876 C CA . GLY A 1 364 ? 120.931 -18.783 -170.371 1.00 43.59 364 GLY A CA 1
ATOM 2877 C C . GLY A 1 364 ? 119.679 -19.095 -169.450 1.00 43.59 364 GLY A C 1
ATOM 2878 O O . GLY A 1 364 ? 118.587 -18.689 -169.841 1.00 43.59 364 GLY A O 1
ATOM 2879 N N . VAL A 1 365 ? 119.764 -19.804 -168.284 1.00 46.44 365 VAL A N 1
ATOM 2880 C CA . VAL A 1 365 ? 118.592 -20.388 -167.502 1.00 46.44 365 VAL A CA 1
ATOM 2881 C C . VAL A 1 365 ? 118.733 -20.584 -165.930 1.00 46.44 365 VAL A C 1
ATOM 2883 O O . VAL A 1 365 ? 119.858 -20.610 -165.447 1.00 46.44 365 VAL A O 1
ATOM 2886 N N . GLU A 1 366 ? 117.600 -20.798 -165.185 1.00 39.09 366 GLU A N 1
ATOM 2887 C CA . GLU A 1 366 ? 117.319 -21.598 -163.903 1.00 39.09 366 GLU A CA 1
ATOM 2888 C C . GLU A 1 366 ? 117.573 -21.173 -162.378 1.00 39.09 366 GLU A C 1
ATOM 2890 O O . GLU A 1 366 ? 118.289 -20.215 -162.103 1.00 39.09 366 GLU A O 1
ATOM 2895 N N . THR A 1 367 ? 116.985 -21.932 -161.380 1.00 38.31 367 THR A N 1
ATOM 2896 C CA . THR A 1 367 ? 117.047 -21.968 -159.831 1.00 38.31 367 THR A CA 1
ATOM 2897 C C . THR A 1 367 ? 116.055 -21.115 -158.940 1.00 38.31 367 THR A C 1
ATOM 2899 O O . THR A 1 367 ? 115.449 -20.212 -159.507 1.00 38.31 367 THR A O 1
ATOM 2902 N N . GLY A 1 368 ? 115.731 -21.286 -157.604 1.00 38.84 368 GLY A N 1
ATOM 2903 C CA . GLY A 1 368 ? 116.142 -22.112 -156.391 1.00 38.84 368 GLY A CA 1
ATOM 2904 C C . GLY A 1 368 ? 115.170 -22.057 -155.111 1.00 38.84 368 GLY A C 1
ATOM 2905 O O . GLY A 1 368 ? 114.019 -21.677 -155.297 1.00 38.84 368 GLY A O 1
ATOM 2906 N N . GLU A 1 369 ? 115.559 -22.416 -153.838 1.00 41.66 369 GLU A N 1
ATOM 2907 C CA . GLU A 1 369 ? 114.672 -22.762 -152.629 1.00 41.66 369 GLU A CA 1
ATOM 2908 C C . GLU A 1 369 ? 115.066 -22.281 -151.138 1.00 41.66 369 GLU A C 1
ATOM 2910 O O . GLU A 1 369 ? 116.180 -21.799 -150.951 1.00 41.66 369 GLU A O 1
ATOM 2915 N N . TYR A 1 370 ? 114.214 -22.536 -150.072 1.00 36.69 370 TYR A N 1
ATOM 2916 C CA . TYR A 1 370 ? 114.426 -22.724 -148.549 1.00 36.69 370 TYR A CA 1
ATOM 2917 C C . TYR A 1 370 ? 114.285 -21.565 -147.432 1.00 36.69 370 TYR A C 1
ATOM 2919 O O . TYR A 1 370 ? 113.981 -20.448 -147.838 1.00 36.69 370 TYR A O 1
ATOM 2927 N N . PRO A 1 371 ? 114.475 -21.717 -146.047 1.00 56.25 371 PRO A N 1
ATOM 2928 C CA . PRO A 1 371 ? 113.684 -22.422 -144.936 1.00 56.25 371 PRO A CA 1
ATOM 2929 C C . PRO A 1 371 ? 113.568 -21.856 -143.412 1.00 56.25 371 PRO A C 1
ATOM 2931 O O . PRO A 1 371 ? 114.377 -21.035 -143.005 1.00 56.25 371 PRO A O 1
ATOM 2934 N N . ARG A 1 372 ? 112.646 -22.416 -142.540 1.00 43.19 372 ARG A N 1
ATOM 2935 C CA . ARG A 1 372 ? 112.529 -22.752 -141.016 1.00 43.19 372 ARG A CA 1
ATOM 2936 C C . ARG A 1 372 ? 112.965 -21.913 -139.721 1.00 43.19 372 ARG A C 1
ATOM 2938 O O . ARG A 1 372 ? 113.954 -21.205 -139.802 1.00 43.19 372 ARG A O 1
ATOM 2945 N N . VAL A 1 373 ? 112.335 -22.155 -138.495 1.00 38.06 373 VAL A N 1
ATOM 2946 C CA . VAL A 1 373 ? 112.860 -22.309 -137.030 1.00 38.06 373 VAL A CA 1
ATOM 2947 C C . VAL A 1 373 ? 111.793 -22.199 -135.817 1.00 38.06 373 VAL A C 1
ATOM 2949 O O . VAL A 1 373 ? 110.618 -22.040 -136.126 1.00 38.06 373 VAL A O 1
ATOM 2952 N N . GLN A 1 374 ? 112.114 -22.392 -134.481 1.00 45.75 374 GLN A N 1
ATOM 2953 C CA . GLN A 1 374 ? 111.248 -22.566 -133.216 1.00 45.75 374 GLN A CA 1
ATOM 2954 C C . GLN A 1 374 ? 111.811 -21.981 -131.834 1.00 45.75 374 GLN A C 1
ATOM 2956 O O . GLN A 1 374 ? 112.994 -21.664 -131.853 1.00 45.75 374 GLN A O 1
ATOM 2961 N N . MET A 1 375 ? 111.071 -21.926 -130.653 1.00 31.58 375 MET A N 1
ATOM 2962 C CA . MET A 1 375 ? 111.536 -22.073 -129.183 1.00 31.58 375 MET A CA 1
ATOM 2963 C C . MET A 1 375 ? 110.490 -21.907 -127.963 1.00 31.58 375 MET A C 1
ATOM 2965 O O . MET A 1 375 ? 109.294 -22.017 -128.219 1.00 31.58 375 MET A O 1
ATOM 2969 N N . ARG A 1 376 ? 110.893 -21.777 -126.641 1.00 36.22 376 ARG A N 1
ATOM 2970 C CA . ARG A 1 376 ? 110.148 -22.011 -125.304 1.00 36.22 376 ARG A CA 1
ATOM 2971 C C . ARG A 1 376 ? 110.753 -21.235 -124.029 1.00 36.22 376 ARG A C 1
ATOM 2973 O O . ARG A 1 376 ? 111.660 -20.467 -124.332 1.00 36.22 376 ARG A O 1
ATOM 2980 N N . PRO A 1 377 ? 110.555 -21.475 -122.660 1.00 57.38 377 PRO A N 1
ATOM 2981 C CA . PRO A 1 377 ? 109.423 -21.738 -121.659 1.00 57.38 377 PRO A CA 1
ATOM 2982 C C . PRO A 1 377 ? 109.485 -21.137 -120.146 1.00 57.38 377 PRO A C 1
ATOM 2984 O O . PRO A 1 377 ? 110.552 -20.722 -119.715 1.00 57.38 377 PRO A O 1
ATOM 2987 N N . ASN A 1 378 ? 108.432 -21.311 -119.269 1.00 37.03 378 ASN A N 1
ATOM 2988 C CA . ASN A 1 378 ? 108.375 -21.456 -117.731 1.00 37.03 378 ASN A CA 1
ATOM 2989 C C . ASN A 1 378 ? 108.572 -20.255 -116.689 1.00 37.03 378 ASN A C 1
ATOM 2991 O O . ASN A 1 378 ? 109.058 -19.222 -117.133 1.00 37.03 378 ASN A O 1
ATOM 2995 N N . PRO A 1 379 ? 108.389 -20.352 -115.307 1.00 60.97 379 PRO A N 1
ATOM 2996 C CA . PRO A 1 379 ? 107.333 -20.939 -114.385 1.00 60.97 379 PRO A CA 1
ATOM 2997 C C . PRO A 1 379 ? 107.007 -20.256 -112.967 1.00 60.97 379 PRO A C 1
ATOM 2999 O O . PRO A 1 379 ? 107.706 -19.342 -112.541 1.00 60.97 379 PRO A O 1
ATOM 3002 N N . ARG A 1 380 ? 106.092 -20.880 -112.153 1.00 35.72 380 ARG A N 1
ATOM 3003 C CA . ARG A 1 380 ? 105.849 -20.828 -110.643 1.00 35.72 380 ARG A CA 1
ATOM 3004 C C . ARG A 1 380 ? 104.973 -19.675 -110.029 1.00 35.72 380 ARG A C 1
ATOM 3006 O O . ARG A 1 380 ? 104.599 -18.797 -110.789 1.00 35.72 380 ARG A O 1
ATOM 3013 N N . HIS A 1 381 ? 104.507 -19.617 -108.741 1.00 38.38 381 HIS A N 1
ATOM 3014 C CA . HIS A 1 381 ? 104.832 -20.314 -107.444 1.00 38.38 381 HIS A CA 1
ATOM 3015 C C . HIS A 1 381 ? 103.628 -20.726 -106.486 1.00 38.38 381 HIS A C 1
ATOM 3017 O O . HIS A 1 381 ? 102.815 -21.527 -106.933 1.00 38.38 381 HIS A O 1
ATOM 3023 N N . SER A 1 382 ? 103.551 -20.344 -105.175 1.00 32.62 382 SER A N 1
ATOM 3024 C CA . SER A 1 382 ? 102.726 -20.967 -104.059 1.00 32.62 382 SER A CA 1
ATOM 3025 C C . SER A 1 382 ? 102.672 -20.113 -102.736 1.00 32.62 382 SER A C 1
ATOM 3027 O O . SER A 1 382 ? 103.510 -19.219 -102.669 1.00 32.62 382 SER A O 1
ATOM 3029 N N . ALA A 1 383 ? 101.934 -20.332 -101.604 1.00 30.83 383 ALA A N 1
ATOM 3030 C CA . ALA A 1 383 ? 100.669 -21.024 -101.167 1.00 30.83 383 ALA A CA 1
ATOM 3031 C C . ALA A 1 383 ? 100.391 -20.852 -99.605 1.00 30.83 383 ALA A C 1
ATOM 3033 O O . ALA A 1 383 ? 101.251 -20.282 -98.941 1.00 30.83 383 ALA A O 1
ATOM 3034 N N . ALA A 1 384 ? 99.281 -21.417 -99.044 1.00 30.36 384 ALA A N 1
ATOM 3035 C CA . ALA A 1 384 ? 98.883 -21.643 -97.598 1.00 30.36 384 ALA A CA 1
ATOM 3036 C C . ALA A 1 384 ? 98.302 -20.448 -96.751 1.00 30.36 384 ALA A C 1
ATOM 3038 O O . ALA A 1 384 ? 98.565 -19.306 -97.111 1.00 30.36 384 ALA A O 1
ATOM 3039 N N . GLU A 1 385 ? 97.485 -20.572 -95.665 1.00 32.31 385 GLU A N 1
ATOM 3040 C CA . GLU A 1 385 ? 96.922 -21.706 -94.850 1.00 32.31 385 GLU A CA 1
ATOM 3041 C C . GLU A 1 385 ? 95.601 -21.325 -94.066 1.00 32.31 385 GLU A C 1
ATOM 3043 O O . GLU A 1 385 ? 95.154 -20.187 -94.209 1.00 32.31 385 GLU A O 1
ATOM 3048 N N . ALA A 1 386 ? 94.944 -22.220 -93.274 1.00 33.25 386 ALA A N 1
ATOM 3049 C CA . ALA A 1 386 ? 93.613 -21.986 -92.620 1.00 33.25 386 ALA A CA 1
ATOM 3050 C C . ALA A 1 386 ? 93.246 -22.862 -91.362 1.00 33.25 386 ALA A C 1
ATOM 3052 O O . ALA A 1 386 ? 93.915 -23.858 -91.103 1.00 33.25 386 ALA A O 1
ATOM 3053 N N . GLY A 1 387 ? 92.154 -22.518 -90.631 1.00 31.64 387 GLY A N 1
ATOM 3054 C CA . GLY A 1 387 ? 91.464 -23.255 -89.517 1.00 31.64 387 GLY A CA 1
ATOM 3055 C C . GLY A 1 387 ? 90.510 -22.313 -88.718 1.00 31.64 387 GLY A C 1
ATOM 3056 O O . GLY A 1 387 ? 90.823 -21.129 -88.644 1.00 31.64 387 GLY A O 1
ATOM 3057 N N . GLU A 1 388 ? 89.281 -22.600 -88.233 1.00 34.09 388 GLU A N 1
ATOM 3058 C CA . GLU A 1 388 ? 88.619 -23.735 -87.513 1.00 34.09 388 GLU A CA 1
ATOM 3059 C C . GLU A 1 388 ? 88.869 -23.733 -85.970 1.00 34.09 388 GLU A C 1
ATOM 3061 O O . GLU A 1 388 ? 90.023 -23.659 -85.569 1.00 34.09 388 GLU A O 1
ATOM 3066 N N . ARG A 1 389 ? 87.884 -23.517 -85.054 1.00 34.22 389 ARG A N 1
ATOM 3067 C CA . ARG A 1 389 ? 86.689 -24.296 -84.555 1.00 34.22 389 ARG A CA 1
ATOM 3068 C C . ARG A 1 389 ? 87.022 -25.163 -83.302 1.00 34.22 389 ARG A C 1
ATOM 3070 O O . ARG A 1 389 ? 88.087 -25.759 -83.292 1.00 34.22 389 ARG A O 1
ATOM 3077 N N . GLU A 1 390 ? 86.216 -25.332 -82.229 1.00 34.81 390 GLU A N 1
ATOM 3078 C CA . GLU A 1 390 ? 84.927 -24.754 -81.733 1.00 34.81 390 GLU A CA 1
ATOM 3079 C C . GLU A 1 390 ? 84.622 -25.230 -80.262 1.00 34.81 390 GLU A C 1
ATOM 3081 O O . GLU A 1 390 ? 85.483 -25.887 -79.680 1.00 34.81 390 GLU A O 1
ATOM 3086 N N . ALA A 1 391 ? 83.402 -24.979 -79.717 1.00 28.88 391 ALA A N 1
ATOM 3087 C CA . ALA A 1 391 ? 82.657 -25.725 -78.646 1.00 28.88 391 ALA A CA 1
ATOM 3088 C C . ALA A 1 391 ? 82.368 -25.072 -77.249 1.00 28.88 391 ALA A C 1
ATOM 3090 O O . ALA A 1 391 ? 83.020 -24.108 -76.860 1.00 28.88 391 ALA A O 1
ATOM 3091 N N . PHE A 1 392 ? 81.404 -25.689 -76.515 1.00 31.05 392 PHE A N 1
ATOM 3092 C CA . PHE A 1 392 ? 80.822 -25.413 -75.161 1.00 31.05 392 PHE A CA 1
ATOM 3093 C C . PHE A 1 392 ? 79.864 -24.191 -75.016 1.00 31.05 392 PHE A C 1
ATOM 3095 O O . PHE A 1 392 ? 80.103 -23.168 -75.647 1.00 31.05 392 PHE A O 1
ATOM 3102 N N . ASP A 1 393 ? 78.799 -24.171 -74.181 1.00 29.23 393 ASP A N 1
ATOM 3103 C CA . ASP A 1 393 ? 77.939 -25.210 -73.530 1.00 29.23 393 ASP A CA 1
ATOM 3104 C C . ASP A 1 393 ? 76.654 -24.554 -72.918 1.00 29.23 393 ASP A C 1
ATOM 3106 O O . ASP A 1 393 ? 76.619 -23.328 -72.806 1.00 29.23 393 ASP A O 1
ATOM 3110 N N . MET A 1 394 ? 75.609 -25.313 -72.524 1.00 40.38 394 MET A N 1
ATOM 3111 C CA . MET A 1 394 ? 74.322 -24.815 -71.953 1.00 40.38 394 MET A CA 1
ATOM 3112 C C . MET A 1 394 ? 73.651 -25.808 -70.970 1.00 40.38 394 MET A C 1
ATOM 3114 O O . MET A 1 394 ? 73.525 -26.989 -71.292 1.00 40.38 394 MET A O 1
ATOM 3118 N N . PRO A 1 395 ? 73.161 -25.344 -69.798 1.00 52.31 395 PRO A N 1
ATOM 3119 C CA . PRO A 1 395 ? 71.702 -25.256 -69.531 1.00 52.31 395 PRO A CA 1
ATOM 3120 C C . PRO A 1 395 ? 71.320 -23.939 -68.800 1.00 52.31 395 PRO A C 1
ATOM 3122 O O . PRO A 1 395 ? 72.178 -23.296 -68.206 1.00 52.31 395 PRO A O 1
ATOM 3125 N N . GLU A 1 396 ? 70.113 -23.358 -68.828 1.00 36.19 396 GLU A N 1
ATOM 3126 C CA . GLU A 1 396 ? 68.697 -23.803 -68.888 1.00 36.19 396 GLU A CA 1
ATOM 3127 C C . GLU A 1 396 ? 67.951 -23.841 -67.521 1.00 36.19 396 GLU A C 1
ATOM 3129 O O . GLU A 1 396 ? 67.995 -24.808 -66.771 1.00 36.19 396 GLU A O 1
ATOM 3134 N N . VAL A 1 397 ? 67.259 -22.723 -67.246 1.00 46.66 397 VAL A N 1
ATOM 3135 C CA . VAL A 1 397 ? 65.998 -22.489 -66.491 1.00 46.66 397 VAL A CA 1
ATOM 3136 C C . VAL A 1 397 ? 65.549 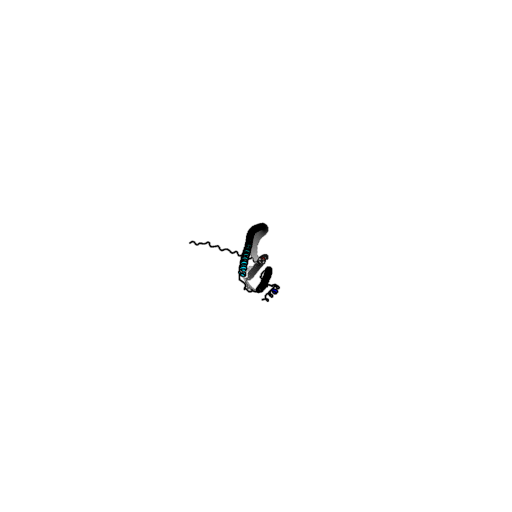-23.462 -65.373 1.00 46.66 397 VAL A C 1
ATOM 3138 O O . VAL A 1 397 ? 65.021 -24.535 -65.662 1.00 46.66 397 VAL A O 1
ATOM 3141 N N . GLN A 1 398 ? 65.528 -22.966 -64.117 1.00 42.25 398 GLN A N 1
ATOM 3142 C CA . GLN A 1 398 ? 64.439 -23.146 -63.115 1.00 42.25 398 GLN A CA 1
ATOM 3143 C C . GLN A 1 398 ? 64.752 -22.436 -61.774 1.00 42.25 398 GLN A C 1
ATOM 3145 O O . GLN A 1 398 ? 65.530 -22.965 -60.986 1.00 42.25 398 GLN A O 1
ATOM 3150 N N . ALA A 1 399 ? 64.152 -21.264 -61.486 1.00 45.19 399 ALA A N 1
ATOM 3151 C CA . ALA A 1 399 ? 64.356 -20.560 -60.200 1.00 45.19 399 ALA A CA 1
ATOM 3152 C C . ALA A 1 399 ? 63.332 -19.436 -59.858 1.00 45.19 399 ALA A C 1
ATOM 3154 O O . ALA A 1 399 ? 63.752 -18.368 -59.428 1.00 45.19 399 ALA A O 1
ATOM 3155 N N . GLU A 1 400 ? 62.011 -19.609 -60.043 1.00 47.03 400 GLU A N 1
ATOM 3156 C CA . GLU A 1 400 ? 61.054 -18.498 -59.778 1.00 47.03 400 GLU A CA 1
ATOM 3157 C C . GLU A 1 400 ? 59.628 -18.935 -59.349 1.00 47.03 400 GLU A C 1
ATOM 3159 O O . GLU A 1 400 ? 58.633 -18.413 -59.841 1.00 47.03 400 GLU A O 1
ATOM 3164 N N . LEU A 1 401 ? 59.494 -19.934 -58.457 1.00 46.78 401 LEU A N 1
ATOM 3165 C CA . LEU A 1 401 ? 58.172 -20.460 -58.039 1.00 46.78 401 LEU A CA 1
ATOM 3166 C C . LEU A 1 401 ? 58.036 -20.919 -56.564 1.00 46.78 401 LEU A C 1
ATOM 3168 O O . LEU A 1 401 ? 57.120 -21.674 -56.248 1.00 46.78 401 LEU A O 1
ATOM 3172 N N . VAL A 1 402 ? 58.917 -20.488 -55.648 1.00 53.81 402 VAL A N 1
ATOM 3173 C CA . VAL A 1 402 ? 58.919 -20.976 -54.242 1.00 53.81 402 VAL A CA 1
ATOM 3174 C C . VAL A 1 402 ? 58.499 -19.921 -53.204 1.00 53.81 402 VAL A C 1
ATOM 3176 O O . VAL A 1 402 ? 57.777 -20.261 -52.270 1.00 53.81 402 VAL A O 1
ATOM 3179 N N . GLU A 1 403 ? 58.865 -18.644 -53.361 1.00 52.00 403 GLU A N 1
ATOM 3180 C CA . GLU A 1 403 ? 58.595 -17.615 -52.330 1.00 52.00 403 GLU A CA 1
ATOM 3181 C C . GLU A 1 403 ? 57.101 -17.291 -52.140 1.00 52.00 403 GLU A C 1
ATOM 3183 O O . GLU A 1 403 ? 56.663 -17.023 -51.022 1.00 52.00 403 GLU A O 1
ATOM 3188 N N . VAL A 1 404 ? 56.292 -17.366 -53.204 1.00 53.53 404 VAL A N 1
ATOM 3189 C CA . VAL A 1 404 ? 54.863 -16.986 -53.165 1.00 53.53 404 VAL A CA 1
ATOM 3190 C C . VAL A 1 404 ? 54.020 -17.947 -52.312 1.00 53.53 404 VAL A C 1
ATOM 3192 O O . VAL A 1 404 ? 53.002 -17.540 -51.759 1.00 53.53 404 VAL A O 1
ATOM 3195 N N . ALA A 1 405 ? 54.439 -19.208 -52.160 1.00 49.06 405 ALA A N 1
ATOM 3196 C CA . ALA A 1 405 ? 53.719 -20.178 -51.333 1.00 49.06 405 ALA A CA 1
ATOM 3197 C C . ALA A 1 405 ? 53.872 -19.881 -49.829 1.00 49.06 405 ALA A C 1
ATOM 3199 O O . ALA A 1 405 ? 52.897 -19.922 -49.085 1.00 49.06 405 ALA A O 1
ATOM 3200 N N . GLN A 1 406 ? 55.083 -19.522 -49.391 1.00 55.78 406 GLN A N 1
ATOM 3201 C CA . GLN A 1 406 ? 55.408 -19.354 -47.968 1.00 55.78 406 GLN A CA 1
ATOM 3202 C C . GLN A 1 406 ? 54.831 -18.067 -47.355 1.00 55.78 406 GLN A C 1
ATOM 3204 O O . GLN A 1 406 ? 54.679 -17.978 -46.141 1.00 55.78 406 GLN A O 1
ATOM 3209 N N . GLN A 1 407 ? 54.466 -17.083 -48.182 1.00 51.75 407 GLN A N 1
ATOM 3210 C CA . GLN A 1 407 ? 53.807 -15.850 -47.731 1.00 51.75 407 GLN A CA 1
ATOM 3211 C C . GLN A 1 407 ? 52.282 -15.996 -47.567 1.00 51.75 407 GLN A C 1
ATOM 3213 O O . GLN A 1 407 ? 51.653 -15.121 -46.978 1.00 51.75 407 GLN A O 1
ATOM 3218 N N . ALA A 1 408 ? 51.680 -17.083 -48.066 1.00 51.62 408 ALA A N 1
ATOM 3219 C CA . ALA A 1 408 ? 50.234 -17.304 -47.993 1.00 51.62 408 ALA A CA 1
ATOM 3220 C C . ALA A 1 408 ? 49.785 -17.981 -46.683 1.00 51.62 408 ALA A C 1
ATOM 3222 O O . ALA A 1 408 ? 48.718 -17.650 -46.171 1.00 51.62 408 ALA A O 1
ATOM 3223 N N . GLU A 1 409 ? 50.586 -18.898 -46.129 1.00 56.16 409 GLU A N 1
ATOM 3224 C CA . GLU A 1 409 ? 50.250 -19.596 -44.876 1.00 56.16 409 GLU A CA 1
ATOM 3225 C C . GLU A 1 409 ? 50.399 -18.674 -43.652 1.00 56.16 409 GLU A C 1
ATOM 3227 O O . GLU A 1 409 ? 49.484 -18.608 -42.833 1.00 56.16 409 GLU A O 1
ATOM 3232 N N . ALA A 1 410 ? 51.471 -17.874 -43.573 1.00 55.62 410 ALA A N 1
ATOM 3233 C CA . ALA A 1 410 ? 51.729 -16.978 -42.436 1.00 55.62 410 ALA A CA 1
ATOM 3234 C C . ALA A 1 410 ? 50.586 -15.974 -42.168 1.00 55.62 410 ALA A C 1
ATOM 3236 O O . ALA A 1 410 ? 50.152 -15.812 -41.030 1.00 55.62 410 ALA A O 1
ATOM 3237 N N . LEU A 1 411 ? 50.030 -15.368 -43.225 1.00 56.38 411 LEU A N 1
ATOM 3238 C CA . LEU A 1 411 ? 48.888 -14.445 -43.122 1.00 56.38 411 LEU A CA 1
ATOM 3239 C C . LEU A 1 411 ? 47.573 -15.138 -42.719 1.00 56.38 411 LEU A C 1
ATOM 3241 O O . LEU A 1 411 ? 46.613 -14.459 -42.360 1.00 56.38 411 LEU A O 1
ATOM 3245 N N . SER A 1 412 ? 47.500 -16.472 -42.794 1.00 57.22 412 SER A N 1
ATOM 3246 C CA . SER A 1 412 ? 46.321 -17.235 -42.367 1.00 57.22 412 SER A CA 1
ATOM 3247 C C . SER A 1 412 ? 46.349 -17.610 -40.883 1.00 57.22 412 SER A C 1
ATOM 3249 O O . SER A 1 412 ? 45.283 -17.734 -40.285 1.00 57.22 412 SER A O 1
ATOM 3251 N N . GLU A 1 413 ? 47.537 -17.721 -40.277 1.00 61.47 413 GLU A N 1
ATOM 3252 C CA . GLU A 1 413 ? 47.693 -17.971 -38.838 1.00 61.47 413 GLU A CA 1
ATOM 3253 C C . GLU A 1 413 ? 47.474 -16.685 -38.017 1.00 61.47 413 GLU A C 1
ATOM 3255 O O . GLU A 1 413 ? 46.748 -16.718 -37.022 1.00 61.47 413 GLU A O 1
ATOM 3260 N N . GLU A 1 414 ? 47.992 -15.531 -38.465 1.00 61.06 414 GLU A N 1
ATOM 3261 C CA . GLU A 1 414 ? 47.743 -14.232 -37.804 1.00 61.06 414 GLU A CA 1
ATOM 3262 C C . GLU A 1 414 ? 46.238 -13.895 -37.748 1.00 61.06 414 GLU A C 1
ATOM 3264 O O . GLU A 1 414 ? 45.718 -13.536 -36.691 1.00 61.06 414 GLU A O 1
ATOM 3269 N N . LEU A 1 415 ? 45.507 -14.113 -38.850 1.00 59.09 415 LEU A N 1
ATOM 3270 C CA . LEU A 1 415 ? 44.055 -13.889 -38.926 1.00 59.09 415 LEU A CA 1
ATOM 3271 C C . LEU A 1 415 ? 43.210 -14.870 -38.095 1.00 59.09 415 LEU A C 1
ATOM 3273 O O . LEU A 1 415 ? 42.035 -14.594 -37.859 1.00 59.09 415 LEU A O 1
ATOM 3277 N N . GLN A 1 416 ? 43.761 -16.008 -37.663 1.00 59.62 416 GLN A N 1
ATOM 3278 C CA . GLN A 1 416 ? 43.077 -16.905 -36.722 1.00 59.62 416 GLN A CA 1
ATOM 3279 C C . GLN A 1 416 ? 43.339 -16.485 -35.271 1.00 59.62 416 GLN A C 1
ATOM 3281 O O . GLN A 1 416 ? 42.405 -16.472 -34.470 1.00 59.62 416 GLN A O 1
ATOM 3286 N N . ALA A 1 417 ? 44.561 -16.046 -34.955 1.00 65.06 417 ALA A N 1
ATOM 3287 C CA . ALA A 1 417 ? 44.923 -15.568 -33.622 1.00 65.06 417 ALA A CA 1
ATOM 3288 C C . ALA A 1 417 ? 44.153 -14.3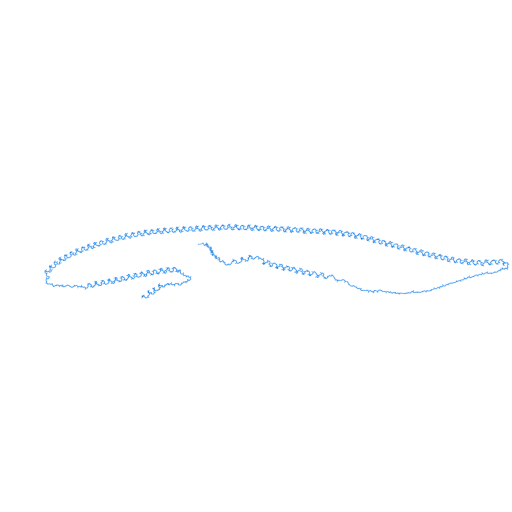00 -33.198 1.00 65.06 417 ALA A C 1
ATOM 3290 O O . ALA A 1 417 ? 43.725 -14.208 -32.047 1.00 65.06 417 ALA A O 1
ATOM 3291 N N . GLU A 1 418 ? 43.925 -13.340 -34.106 1.00 67.00 418 GLU A N 1
ATOM 3292 C CA . GLU A 1 418 ? 43.110 -12.149 -33.795 1.00 67.00 418 GLU A CA 1
ATOM 3293 C C . GLU A 1 418 ? 41.642 -12.509 -33.491 1.00 67.00 418 GLU A C 1
ATOM 3295 O O . GLU A 1 418 ? 41.041 -11.946 -32.576 1.00 67.00 418 GLU A O 1
ATOM 3300 N N . VAL A 1 419 ? 41.070 -13.492 -34.198 1.00 68.31 419 VAL A N 1
ATOM 3301 C CA . VAL A 1 419 ? 39.664 -13.904 -34.026 1.00 68.31 419 VAL A CA 1
ATOM 3302 C C . VAL A 1 419 ? 39.432 -14.668 -32.716 1.00 68.31 419 VAL A C 1
ATOM 3304 O O . VAL A 1 419 ? 38.371 -14.513 -32.109 1.00 68.31 419 VAL A O 1
ATOM 3307 N N . GLU A 1 420 ? 40.401 -15.457 -32.243 1.00 66.88 420 GLU A N 1
ATOM 3308 C CA . GLU A 1 420 ? 40.316 -16.082 -30.914 1.00 66.88 420 GLU A CA 1
ATOM 3309 C C . GLU A 1 420 ? 40.488 -15.047 -29.783 1.00 66.88 420 GLU A C 1
ATOM 3311 O O . GLU A 1 420 ? 39.770 -15.110 -28.783 1.00 66.88 420 GLU A O 1
ATOM 3316 N N . ALA A 1 421 ? 41.348 -14.036 -29.960 1.00 64.56 421 ALA A N 1
ATOM 3317 C CA . ALA A 1 421 ? 41.541 -12.966 -28.976 1.00 64.56 421 ALA A CA 1
ATOM 3318 C C . ALA A 1 421 ? 40.291 -12.076 -28.791 1.00 64.56 421 ALA A C 1
ATOM 3320 O O . ALA A 1 421 ? 39.905 -11.785 -27.654 1.00 64.56 421 ALA A O 1
ATOM 3321 N N . ASP A 1 422 ? 39.624 -11.688 -29.884 1.00 68.81 422 ASP A N 1
ATOM 3322 C CA . ASP A 1 422 ? 38.352 -10.946 -29.834 1.00 68.81 422 ASP A CA 1
ATOM 3323 C C . ASP A 1 422 ? 37.231 -11.772 -29.165 1.00 68.81 422 ASP A C 1
ATOM 3325 O O . ASP A 1 422 ? 36.373 -11.220 -28.467 1.00 68.81 422 ASP A O 1
ATOM 3329 N N . ALA A 1 423 ? 37.243 -13.101 -29.328 1.00 61.12 423 ALA A N 1
ATOM 3330 C CA . ALA A 1 423 ? 36.268 -13.993 -28.700 1.00 61.12 423 ALA A CA 1
ATOM 3331 C C . ALA A 1 423 ? 36.444 -14.078 -27.170 1.00 61.12 423 ALA A C 1
ATOM 3333 O O . ALA A 1 423 ? 35.456 -13.958 -26.440 1.00 61.12 423 ALA A O 1
ATOM 3334 N N . GLU A 1 424 ? 37.679 -14.211 -26.668 1.00 66.69 424 GLU A N 1
ATOM 3335 C CA . GLU A 1 424 ? 37.942 -14.200 -25.219 1.00 66.69 424 GLU A CA 1
ATOM 3336 C C . GLU A 1 424 ? 37.586 -12.846 -24.575 1.00 66.69 424 GLU A C 1
ATOM 3338 O O . GLU A 1 424 ? 37.031 -12.809 -23.472 1.00 66.69 424 GLU A O 1
ATOM 3343 N N . GLN A 1 425 ? 37.825 -11.721 -25.266 1.00 64.19 425 GLN A N 1
ATOM 3344 C CA . GLN A 1 425 ? 37.397 -10.403 -24.774 1.00 64.19 425 GLN A CA 1
ATOM 3345 C C . GLN A 1 425 ? 35.867 -10.261 -24.722 1.00 64.19 425 GLN A C 1
ATOM 3347 O O . GLN A 1 425 ? 35.338 -9.692 -23.761 1.00 64.19 425 GLN A O 1
ATOM 3352 N N . ALA A 1 426 ? 35.140 -10.820 -25.694 1.00 62.41 426 ALA A N 1
ATOM 3353 C CA . ALA A 1 426 ? 33.679 -10.794 -25.704 1.00 62.41 426 ALA A CA 1
ATOM 3354 C C . ALA A 1 426 ? 33.056 -11.586 -24.533 1.00 62.41 426 ALA A C 1
ATOM 3356 O O . ALA A 1 426 ? 32.095 -11.109 -23.919 1.00 62.41 426 ALA A O 1
ATOM 3357 N N . GLU A 1 427 ? 33.606 -12.753 -24.173 1.00 61.59 427 GLU A N 1
ATOM 3358 C CA . GLU A 1 427 ? 33.156 -13.493 -22.981 1.00 61.59 427 GLU A CA 1
ATOM 3359 C C . GLU A 1 427 ? 33.528 -12.769 -21.674 1.00 61.59 427 GLU A C 1
ATOM 3361 O O . GLU A 1 427 ? 32.716 -12.719 -20.741 1.00 61.59 427 GLU A O 1
ATOM 3366 N N . ALA A 1 428 ? 34.704 -12.132 -21.610 1.00 61.38 428 ALA A N 1
ATOM 3367 C CA . ALA A 1 428 ? 35.124 -11.350 -20.447 1.00 61.38 428 ALA A CA 1
ATOM 3368 C C . ALA A 1 428 ? 34.202 -10.142 -20.178 1.00 61.38 428 ALA A C 1
ATOM 3370 O O . ALA A 1 428 ? 33.809 -9.914 -19.028 1.00 61.38 428 ALA A O 1
ATOM 3371 N N . GLU A 1 429 ? 33.794 -9.398 -21.215 1.00 59.03 429 GLU A N 1
ATOM 3372 C CA . GLU A 1 429 ? 32.804 -8.323 -21.065 1.00 59.03 429 GLU A CA 1
ATOM 3373 C C . GLU A 1 429 ? 31.416 -8.850 -20.672 1.00 59.03 429 GLU A C 1
ATOM 3375 O O . GLU A 1 429 ? 30.738 -8.238 -19.840 1.00 59.03 429 GLU A O 1
ATOM 3380 N N . ALA A 1 430 ? 30.982 -9.985 -21.231 1.00 54.72 430 ALA A N 1
ATOM 3381 C CA . ALA A 1 430 ? 29.700 -10.594 -20.877 1.00 54.72 430 ALA A CA 1
ATOM 3382 C C . ALA A 1 430 ? 29.644 -10.988 -19.389 1.00 54.72 430 ALA A C 1
ATOM 3384 O O . ALA A 1 430 ? 28.628 -10.757 -18.729 1.00 54.72 430 ALA A O 1
ATOM 3385 N N . GLY A 1 431 ? 30.748 -11.506 -18.837 1.00 54.25 431 GLY A N 1
ATOM 3386 C CA . GLY A 1 431 ? 30.869 -11.816 -17.411 1.00 54.25 431 GLY A CA 1
ATOM 3387 C C . GLY A 1 431 ? 30.758 -10.585 -16.501 1.00 54.25 431 GLY A C 1
ATOM 3388 O O . GLY A 1 431 ? 30.093 -10.643 -15.467 1.00 54.25 431 GLY A O 1
ATOM 3389 N N . GLN A 1 432 ? 31.353 -9.451 -16.887 1.00 55.28 432 GLN A N 1
ATOM 3390 C CA . GLN A 1 432 ? 31.349 -8.230 -16.065 1.00 55.28 432 GLN A CA 1
ATOM 3391 C C . GLN A 1 432 ? 29.974 -7.544 -16.018 1.00 55.28 432 GLN A C 1
ATOM 3393 O O . GLN A 1 432 ? 29.550 -7.081 -14.957 1.00 55.28 432 GLN A O 1
ATOM 3398 N N . ARG A 1 433 ? 29.211 -7.572 -17.120 1.00 51.22 433 ARG A N 1
ATOM 3399 C CA . ARG A 1 433 ? 27.845 -7.006 -17.183 1.00 51.22 433 ARG A CA 1
ATOM 3400 C C . ARG A 1 433 ? 26.825 -7.724 -16.280 1.00 51.22 433 ARG A C 1
ATOM 3402 O O . ARG A 1 433 ? 25.714 -7.231 -16.115 1.00 51.22 433 ARG A O 1
ATOM 3409 N N . HIS A 1 434 ? 27.193 -8.849 -15.659 1.00 48.75 434 HIS A N 1
ATOM 3410 C CA . HIS A 1 434 ? 26.396 -9.538 -14.637 1.00 48.75 434 HIS A CA 1
ATOM 3411 C C . HIS A 1 434 ? 26.737 -9.144 -13.181 1.00 48.75 434 HIS A C 1
ATOM 3413 O O . HIS A 1 434 ? 26.212 -9.760 -12.248 1.00 48.75 434 HIS A O 1
ATOM 3419 N N . HIS A 1 435 ? 27.576 -8.125 -12.953 1.00 49.16 435 HIS A N 1
ATOM 3420 C CA . HIS A 1 435 ? 27.852 -7.575 -11.612 1.00 49.16 435 HIS A CA 1
ATOM 3421 C C . HIS A 1 435 ? 27.527 -6.082 -11.424 1.00 49.16 435 HIS A C 1
ATOM 3423 O O . HIS A 1 435 ? 27.478 -5.634 -10.281 1.00 49.16 435 HIS A O 1
ATOM 3429 N N . GLU A 1 436 ? 27.192 -5.339 -12.482 1.00 45.38 436 GLU A N 1
ATOM 3430 C CA . GLU A 1 436 ? 26.606 -3.991 -12.376 1.00 45.38 436 GLU A CA 1
ATOM 3431 C C . GLU A 1 436 ? 25.085 -4.030 -12.614 1.00 45.38 436 GLU A C 1
ATOM 3433 O O . GLU A 1 436 ? 24.568 -3.553 -13.621 1.00 45.38 436 GLU A O 1
ATOM 3438 N N . GLY A 1 437 ? 24.365 -4.642 -11.666 1.00 41.91 437 GLY A N 1
ATOM 3439 C CA . GLY A 1 437 ? 22.903 -4.585 -11.548 1.00 41.91 437 GLY A CA 1
ATOM 3440 C C . GLY A 1 437 ? 22.498 -3.989 -10.197 1.00 41.91 437 GLY A C 1
ATOM 3441 O O . GLY A 1 437 ? 23.160 -4.255 -9.196 1.00 41.91 437 GLY A O 1
ATOM 3442 N N . ASP A 1 438 ? 21.443 -3.169 -10.180 1.00 46.31 438 ASP A N 1
ATOM 3443 C CA . ASP A 1 438 ? 21.120 -2.219 -9.102 1.00 46.31 438 ASP A CA 1
ATOM 3444 C C . ASP A 1 438 ? 21.222 -2.754 -7.653 1.00 46.31 438 ASP A C 1
ATOM 3446 O O . ASP A 1 438 ? 20.644 -3.798 -7.329 1.00 46.31 438 ASP A O 1
ATOM 3450 N N . PRO A 1 439 ? 21.836 -1.993 -6.720 1.00 48.75 439 PRO A N 1
ATOM 3451 C CA . PRO A 1 439 ? 21.912 -2.377 -5.307 1.00 48.75 439 PRO A CA 1
ATOM 3452 C C . PRO A 1 439 ? 20.558 -2.316 -4.569 1.00 48.75 439 PRO A C 1
ATOM 3454 O O . PRO A 1 439 ? 20.446 -2.831 -3.456 1.00 48.75 439 PRO A O 1
ATOM 3457 N N . GLU A 1 440 ? 19.520 -1.714 -5.162 1.00 47.12 440 GLU A N 1
ATOM 3458 C CA . GLU A 1 440 ? 18.229 -1.439 -4.505 1.00 47.12 440 GLU A CA 1
ATOM 3459 C C . GLU A 1 440 ? 17.363 -2.684 -4.222 1.00 47.12 440 GLU A C 1
ATOM 3461 O O . GLU A 1 440 ? 16.426 -2.619 -3.426 1.00 47.12 440 GLU A O 1
ATOM 3466 N N . LEU A 1 441 ? 17.676 -3.847 -4.807 1.00 45.31 441 LEU A N 1
ATOM 3467 C CA . LEU A 1 441 ? 16.916 -5.087 -4.573 1.00 45.31 441 LEU A CA 1
ATOM 3468 C C . LEU A 1 441 ? 17.420 -5.930 -3.387 1.00 45.31 441 LEU A C 1
ATOM 3470 O O . LEU A 1 441 ? 16.771 -6.911 -3.016 1.00 45.31 441 LEU A O 1
ATOM 3474 N N . ALA A 1 442 ? 18.537 -5.558 -2.752 1.00 40.88 442 ALA A N 1
ATOM 3475 C CA . ALA A 1 442 ? 19.107 -6.318 -1.636 1.00 40.88 442 ALA A CA 1
ATOM 3476 C C . ALA A 1 442 ? 18.322 -6.175 -0.312 1.00 40.88 442 ALA A C 1
ATOM 3478 O O . ALA A 1 442 ? 18.347 -7.078 0.529 1.00 40.88 442 ALA A O 1
ATOM 3479 N N . GLU A 1 443 ? 17.617 -5.058 -0.102 1.00 43.78 443 GLU A N 1
ATOM 3480 C CA . GLU A 1 443 ? 17.088 -4.698 1.224 1.00 43.78 443 GLU A CA 1
ATOM 3481 C C . GLU A 1 443 ? 15.799 -5.458 1.608 1.00 43.78 443 GLU A C 1
ATOM 3483 O O . GLU A 1 443 ? 15.548 -5.730 2.785 1.00 43.78 443 GLU A O 1
ATOM 3488 N N . TYR A 1 444 ? 15.025 -5.933 0.624 1.00 44.31 444 TYR A N 1
ATOM 3489 C CA . TYR A 1 444 ? 13.779 -6.682 0.859 1.00 44.31 444 TYR A CA 1
ATOM 3490 C C . TYR A 1 444 ? 13.967 -8.108 1.414 1.00 44.31 444 TYR A C 1
ATOM 3492 O O . TYR A 1 444 ? 12.987 -8.742 1.816 1.00 44.31 444 TYR A O 1
ATOM 3500 N N . ALA A 1 445 ? 15.199 -8.626 1.475 1.00 45.38 445 ALA A N 1
ATOM 3501 C CA . ALA A 1 445 ? 15.475 -9.997 1.913 1.00 45.38 445 ALA A CA 1
ATOM 3502 C C . ALA A 1 445 ? 15.574 -10.181 3.445 1.00 45.38 445 ALA A C 1
ATOM 3504 O O . ALA A 1 445 ? 15.367 -11.293 3.931 1.00 45.38 445 ALA A O 1
ATOM 3505 N N . ASN A 1 446 ? 15.879 -9.125 4.214 1.00 44.22 446 ASN A N 1
ATOM 3506 C CA . ASN A 1 446 ? 16.219 -9.244 5.646 1.00 44.22 446 ASN A CA 1
ATOM 3507 C C . ASN A 1 446 ? 15.118 -8.799 6.631 1.00 44.22 446 ASN A C 1
ATOM 3509 O O . ASN A 1 446 ? 15.179 -9.151 7.807 1.00 44.22 446 ASN A O 1
ATOM 3513 N N . GLY A 1 447 ? 14.083 -8.083 6.183 1.00 39.44 447 GLY A N 1
ATOM 3514 C CA . GLY A 1 447 ? 13.048 -7.493 7.051 1.00 39.44 447 GLY A CA 1
ATOM 3515 C C . GLY A 1 447 ? 12.000 -8.459 7.632 1.00 39.44 447 GLY A C 1
ATOM 3516 O O . GLY A 1 447 ? 10.850 -8.058 7.803 1.00 39.44 447 GLY A O 1
ATOM 3517 N N . ARG A 1 448 ? 12.324 -9.744 7.865 1.00 39.75 448 ARG A N 1
ATOM 3518 C CA . ARG A 1 448 ? 11.326 -10.757 8.280 1.00 39.75 448 ARG A CA 1
ATOM 3519 C C . ARG A 1 448 ? 11.814 -11.817 9.273 1.00 39.75 448 ARG A C 1
ATOM 3521 O O . ARG A 1 448 ? 11.488 -12.999 9.158 1.00 39.75 448 ARG A O 1
ATOM 3528 N N . ARG A 1 449 ? 12.552 -11.374 10.287 1.00 45.59 449 ARG A N 1
ATOM 3529 C CA . ARG A 1 449 ? 12.612 -12.031 11.604 1.00 45.59 449 ARG A CA 1
ATOM 3530 C C . ARG A 1 449 ? 12.120 -11.034 12.657 1.00 45.59 449 ARG A C 1
ATOM 3532 O O . ARG A 1 449 ? 11.985 -9.858 12.345 1.00 45.59 449 ARG A O 1
ATOM 3539 N N . ASP A 1 450 ? 11.815 -11.539 13.847 1.00 46.19 450 ASP A N 1
ATOM 3540 C CA . ASP A 1 450 ? 11.279 -10.798 14.997 1.00 46.19 450 ASP A CA 1
ATOM 3541 C C . ASP A 1 450 ? 9.872 -10.211 14.760 1.00 46.19 450 ASP A C 1
ATOM 3543 O O . ASP A 1 450 ? 9.673 -9.067 14.362 1.00 46.19 450 ASP A O 1
ATOM 3547 N N . GLY A 1 451 ? 8.859 -11.051 15.005 1.00 37.72 451 GLY A N 1
ATOM 3548 C CA . GLY A 1 451 ? 7.448 -10.722 14.786 1.00 37.72 451 GLY A CA 1
ATOM 3549 C C . GLY A 1 451 ? 6.515 -11.888 15.113 1.00 37.72 451 GLY A C 1
ATOM 3550 O O . GLY A 1 451 ? 5.873 -12.438 14.219 1.00 37.72 451 GLY A O 1
ATOM 3551 N N . GLU A 1 452 ? 6.455 -12.296 16.385 1.00 45.66 452 GLU A N 1
ATOM 3552 C CA . GLU A 1 452 ? 5.531 -13.338 16.853 1.00 45.66 452 GLU A CA 1
ATOM 3553 C C . GLU A 1 452 ? 4.065 -12.883 16.744 1.00 45.66 452 GLU A C 1
ATOM 3555 O O . GLU A 1 452 ? 3.508 -12.268 17.653 1.00 45.66 452 GLU A O 1
ATOM 3560 N N . ILE A 1 453 ? 3.404 -13.231 15.639 1.00 37.06 453 ILE A N 1
ATOM 3561 C CA . ILE A 1 453 ? 1.943 -13.155 15.534 1.00 37.06 453 ILE A CA 1
ATOM 3562 C C . ILE A 1 453 ? 1.369 -14.504 15.970 1.00 37.06 453 ILE A C 1
ATOM 3564 O O . ILE A 1 453 ? 1.354 -15.471 15.208 1.00 37.06 453 ILE A O 1
ATOM 3568 N N . ALA A 1 454 ? 0.885 -14.563 17.211 1.00 41.28 454 ALA A N 1
ATOM 3569 C CA . ALA A 1 454 ? 0.193 -15.731 17.740 1.00 41.28 454 ALA A CA 1
ATOM 3570 C C . ALA A 1 454 ? -1.111 -15.986 16.959 1.00 41.28 454 ALA A C 1
ATOM 3572 O O . ALA A 1 454 ? -2.092 -15.256 17.101 1.00 41.28 454 ALA A O 1
ATOM 3573 N N . VAL A 1 455 ? -1.129 -17.037 16.136 1.00 37.59 455 VAL A N 1
ATOM 3574 C CA . VAL A 1 455 ? -2.325 -17.455 15.390 1.00 37.59 455 VAL A CA 1
ATOM 3575 C C . VAL A 1 455 ? -3.302 -18.154 16.349 1.00 37.59 455 VAL A C 1
ATOM 3577 O O . VAL A 1 455 ? -2.951 -19.198 16.906 1.00 37.59 455 VAL A O 1
ATOM 3580 N N . PRO A 1 456 ? -4.534 -17.647 16.548 1.00 42.03 456 PRO A N 1
ATOM 3581 C CA . PRO A 1 456 ? -5.520 -18.325 17.380 1.00 42.03 456 PRO A CA 1
ATOM 3582 C C . PRO A 1 456 ? -6.002 -19.604 16.683 1.00 42.03 456 PRO A C 1
ATOM 3584 O O . PRO A 1 456 ? -6.558 -19.562 15.584 1.00 42.03 456 PRO A O 1
ATOM 3587 N N . ALA A 1 457 ? -5.799 -20.753 17.328 1.00 41.09 457 ALA A N 1
ATOM 3588 C CA . ALA A 1 457 ? -6.137 -22.057 16.768 1.00 41.09 457 ALA A CA 1
ATOM 3589 C C . ALA A 1 457 ? -7.661 -22.255 16.646 1.00 41.09 457 ALA A C 1
ATOM 3591 O O . ALA A 1 457 ? -8.332 -22.663 17.597 1.00 41.09 457 ALA A O 1
ATOM 3592 N N . GLN A 1 458 ? -8.212 -22.011 15.454 1.00 38.66 458 GLN A N 1
ATOM 3593 C CA . GLN A 1 458 ? -9.592 -22.372 15.136 1.00 38.66 458 GLN A CA 1
ATOM 3594 C C . GLN A 1 458 ? -9.732 -23.900 15.084 1.00 38.66 458 GLN A C 1
ATOM 3596 O O . GLN A 1 458 ? -9.292 -24.554 14.139 1.00 38.66 458 GLN A O 1
ATOM 3601 N N . ARG A 1 459 ? -10.372 -24.482 16.106 1.00 40.91 459 ARG A N 1
ATOM 3602 C CA . ARG A 1 459 ? -10.836 -25.874 16.056 1.00 40.91 459 ARG A CA 1
ATOM 3603 C C . ARG A 1 459 ? -11.925 -26.003 14.994 1.00 40.91 459 ARG A C 1
ATOM 3605 O O . ARG A 1 459 ? -13.024 -25.489 15.179 1.00 40.91 459 ARG A O 1
ATOM 3612 N N . VAL A 1 460 ? -11.638 -26.746 13.930 1.00 43.56 460 VAL A N 1
ATOM 3613 C CA . VAL A 1 460 ? -12.665 -27.236 13.003 1.00 43.56 460 VAL A CA 1
ATOM 3614 C C . VAL A 1 460 ? -13.531 -28.269 13.743 1.00 43.56 460 VAL A C 1
ATOM 3616 O O . VAL A 1 460 ? -12.973 -29.240 14.262 1.00 43.56 460 VAL A O 1
ATOM 3619 N N . PRO A 1 461 ? -14.863 -28.099 13.825 1.00 47.91 461 PRO A N 1
ATOM 3620 C CA . PRO A 1 461 ? -15.744 -29.144 14.330 1.00 47.91 461 PRO A CA 1
ATOM 3621 C C . PRO A 1 461 ? -15.863 -30.275 13.299 1.00 47.91 461 PRO A C 1
ATOM 3623 O O . PRO A 1 461 ? -16.010 -30.031 12.101 1.00 47.91 461 PRO A O 1
ATOM 3626 N N . LEU A 1 462 ? -15.808 -31.522 13.766 1.00 50.00 462 LEU A N 1
ATOM 3627 C CA . LEU A 1 462 ? -16.095 -32.693 12.937 1.00 50.00 462 LEU A CA 1
ATOM 3628 C C . LEU A 1 462 ? -17.594 -32.724 12.580 1.00 50.00 462 LEU A C 1
ATOM 3630 O O . LEU A 1 462 ? -18.413 -32.439 13.455 1.00 50.00 462 LEU A O 1
ATOM 3634 N N . PRO A 1 463 ? -17.978 -33.097 11.346 1.00 51.16 463 PRO A N 1
ATOM 3635 C CA . PRO A 1 463 ? -19.379 -33.300 11.006 1.00 51.16 463 PRO A CA 1
ATOM 3636 C C . PRO A 1 463 ? -19.914 -34.560 11.697 1.00 51.16 463 PRO A C 1
ATOM 3638 O O . PRO A 1 463 ? -19.343 -35.646 11.565 1.00 51.16 463 PRO A O 1
ATOM 3641 N N . GLU A 1 464 ? -21.028 -34.425 12.412 1.00 43.03 464 GLU A N 1
ATOM 3642 C CA . GLU A 1 464 ? -21.731 -35.563 13.001 1.00 43.03 464 GLU A CA 1
ATOM 3643 C C . GLU A 1 464 ? -22.294 -36.473 11.900 1.00 43.03 464 GLU A C 1
ATOM 3645 O O . GLU A 1 464 ? -22.913 -36.016 10.935 1.00 43.03 464 GLU A O 1
ATOM 3650 N N . ARG A 1 465 ? -22.098 -37.788 12.045 1.00 42.47 465 ARG A N 1
ATOM 3651 C CA . ARG A 1 465 ? -22.757 -38.773 11.184 1.00 42.47 465 ARG A CA 1
ATOM 3652 C C . ARG A 1 465 ? -24.204 -38.938 11.637 1.00 42.47 465 ARG A C 1
ATOM 3654 O O . ARG A 1 465 ? -24.467 -39.663 12.592 1.00 42.47 465 ARG A O 1
ATOM 3661 N N . VAL A 1 466 ? -25.128 -38.298 10.924 1.00 45.44 466 VAL A N 1
ATOM 3662 C CA . VAL A 1 466 ? -26.558 -38.632 11.004 1.00 45.44 466 VAL A CA 1
ATOM 3663 C C . VAL A 1 466 ? -26.728 -40.116 10.661 1.00 45.44 466 VAL A C 1
ATOM 3665 O O . VAL A 1 466 ? -26.107 -40.615 9.721 1.00 45.44 466 VAL A O 1
ATOM 3668 N N . GLY A 1 467 ? -27.503 -40.825 11.482 1.00 44.31 467 GLY A N 1
ATOM 3669 C CA . GLY A 1 467 ? -27.545 -42.284 11.489 1.00 44.31 467 GLY A CA 1
ATOM 3670 C C . GLY A 1 467 ? -28.224 -42.916 10.273 1.00 44.31 467 GLY A C 1
ATOM 3671 O O . GLY A 1 467 ? -29.089 -42.321 9.632 1.00 44.31 467 GLY A O 1
ATOM 3672 N N . ALA A 1 468 ? -27.848 -44.167 10.019 1.00 48.47 468 ALA A N 1
ATOM 3673 C CA . ALA A 1 468 ? -28.546 -45.085 9.135 1.00 48.47 468 ALA A CA 1
ATOM 3674 C C . ALA A 1 468 ? -28.566 -46.470 9.797 1.00 48.47 468 ALA A C 1
ATOM 3676 O O . ALA A 1 468 ? -27.749 -47.323 9.473 1.00 48.47 468 ALA A O 1
ATOM 3677 N N . ASP A 1 469 ? -29.496 -46.652 10.732 1.00 47.22 469 ASP A N 1
ATOM 3678 C CA . ASP A 1 469 ? -29.921 -47.948 11.261 1.00 47.22 469 ASP A CA 1
ATOM 3679 C C . ASP A 1 469 ? -31.453 -47.943 11.298 1.00 47.22 469 ASP A C 1
ATOM 3681 O O . ASP A 1 469 ? -32.067 -46.944 11.689 1.00 47.22 469 ASP A O 1
ATOM 3685 N N . ALA A 1 470 ? -32.064 -49.032 10.840 1.00 49.69 470 ALA A N 1
ATOM 3686 C CA . ALA A 1 470 ? -33.510 -49.202 10.802 1.00 49.69 470 ALA A CA 1
ATOM 3687 C C . ALA A 1 470 ? -33.865 -50.687 10.954 1.00 49.69 470 ALA A C 1
ATOM 3689 O O . ALA A 1 470 ? -33.850 -51.416 9.966 1.00 49.69 470 ALA A O 1
ATOM 3690 N N . GLU A 1 471 ? -34.190 -51.091 12.184 1.00 46.78 471 GLU A N 1
ATOM 3691 C CA . GLU A 1 471 ? -34.988 -52.273 12.557 1.00 46.78 471 GLU A CA 1
ATOM 3692 C C . GLU A 1 471 ? -35.515 -52.101 13.996 1.00 46.78 471 GLU A C 1
ATOM 3694 O O . GLU A 1 471 ? -34.771 -51.527 14.826 1.00 46.78 471 GLU A O 1
#

Organism: NCBI:txid121620

Radius of gyration: 108.33 Å; chains: 1; bounding box: 197×63×333 Å

Foldseek 3Di:
DVPPVVVVVVCVVDDPDDDDDPDDDDPVVVVVVVVVVVVVVVVVVVVVVVVVVVVVVVVVVVVVVVVVVVVVVVVPPDDDDDDDDDDDPCDVVVVVVVVVVVVVVVVVCVVVVVVVVVVVVVVVVVVVVVVVVVVVVVVVVVVVVVVVVVVVVVVVVVVVVVVVVVVVVVVVVVVVVVVVVVVVVVVVVVVVVVVVVVVVVVVVVVVVVVVVVVVVVVVVVVVVVVVVVVVVVVVVVVVVVVVVVVVVVVVVVVVVVVVVVVVVVVVVVVVVVVVVVVVVVVVVVVVVVVVVVVVVVVVVVVVVVVVVVVVVVVVVVVVVVVVVVVVVVVVVVVVVVVVVVVVVVVVVVVVCVVVVVDDDDDDDDDYDDYDDDDDYDYDDDYDDDDDDDDDDDDDDDDDDDPPVVVVVVVVVVVVVVVVVVVVVVVVVVVVVVVPPDDPVPPPVPPPDPDDDDDDDDDDDDDDDDDDDDDD

pLDDT: mean 76.22, std 22.87, range [28.88, 98.62]

Secondary structure (DSSP, 8-state):
-TTHHHHHHHGGGS-------SS---HHHHHHHHHHHHHHHHHHHHHHHHHHHHHHHHHHHHHHHHHHHHHHHHGGG-PPP------S-TTHHHHHHHHHHHHHHHHHHHHHHHHHHHHHHHHHHHHHHHHHHHHHHHHHHHHHHHHHHHHHHHHHHHHHHHHHHHHHHHHHHHHHHHHHHHHHHHHHHHHHHHHHHHHHHHHHHHHHHHHHHHHHHHHHHHHHHHHHHHHHHHHHHHHHHHHHHHHHHHHHHHHHHHHHHHHHHHHHHHHHHHHHHHHHHHHHHHHHHHHHHHHHHHHHHHHHHHHHHHHHHHHHHHHHHHHHHHHHHHHHHHHHHHHHHHHHHHHHHHHHTTTTTS-----------------------------------------SSSHHHHHHHHHHHHHHHHHHHHHHHHHHHHHHTTT-S-GGGSGGGTS-SS---------PPPPP-------

Sequence (471 aa):
MSQSEDVLRDDLAARPDFEVTLRGYDKRQVEQYIARINAEVSSLSAERERALGQVRDLTERLKRQHTDLSELAELRQRPAQVERASFRHLGPMVDQILELAEKQAEAITTTTAQQMAHHKDEAEKILAEARERADQLRTESEAALERAEQELKRVHDQNAQQAEHARAEADALVEAARVRVQQEVEAGRAQTQQEVSQWKANVERELVEMRAAAERELAGQRTAVNQKNAALHAEAQQHATDLRRRADDQNAAHQQQLTVVQQEIRARRQALAQLQAELDIAQQRLVQSRQDGATAERDVAQLQQRLSETTQELGHELHRLEEARRAAESAERHAVAVRARVQREAERVANLAAAAVMAAAVGGVETGEYPRVQMRPNPRHSAAEAGEREAFDMPEVQAELVEVAQQAEALSEELQAEVEADAEQAEAEAGQRHHEGDPELAEYANGRRDGEIAVPAQRVPLPERVGADAE